Protein AF-0000000084972959 (afdb_homodimer)

Structure (mmCIF, N/CA/C/O backbone):
data_AF-0000000084972959-model_v1
#
loop_
_entity.id
_entity.type
_entity.pdbx_description
1 polymer 'Peptidase S26 domain-containing protein'
#
loop_
_atom_site.group_PDB
_atom_site.id
_atom_site.type_symbol
_atom_site.label_atom_id
_atom_site.label_alt_id
_atom_site.label_comp_id
_atom_site.label_asym_id
_atom_site.label_entity_id
_atom_site.label_seq_id
_atom_site.pdbx_PDB_ins_code
_atom_site.Cartn_x
_atom_site.Cartn_y
_atom_site.Cartn_z
_atom_site.occupancy
_atom_site.B_iso_or_equiv
_atom_site.auth_seq_id
_atom_site.auth_comp_id
_atom_site.auth_asym_id
_atom_site.auth_atom_id
_atom_site.pdbx_PDB_model_num
ATOM 1 N N . MET A 1 1 ? 5.188 -26.938 -52.469 1 26.78 1 MET A N 1
ATOM 2 C CA . MET A 1 1 ? 5.266 -25.5 -52.312 1 26.78 1 MET A CA 1
ATOM 3 C C . MET A 1 1 ? 4.785 -25.062 -50.938 1 26.78 1 MET A C 1
ATOM 5 O O . MET A 1 1 ? 3.686 -25.422 -50.5 1 26.78 1 MET A O 1
ATOM 9 N N . ASP A 1 2 ? 5.672 -24.719 -50 1 31.16 2 ASP A N 1
ATOM 10 C CA . ASP A 1 2 ? 5.594 -24.828 -48.531 1 31.16 2 ASP A CA 1
ATOM 11 C C . ASP A 1 2 ? 4.586 -23.844 -47.969 1 31.16 2 ASP A C 1
ATOM 13 O O . ASP A 1 2 ? 4.477 -22.703 -48.438 1 31.16 2 ASP A O 1
ATOM 17 N N . PRO A 1 3 ? 3.461 -24.266 -47.438 1 36.69 3 PRO A N 1
ATOM 18 C CA . PRO A 1 3 ? 2.227 -23.516 -47.219 1 36.69 3 PRO A CA 1
ATOM 19 C C . PRO A 1 3 ? 2.477 -22.156 -46.531 1 36.69 3 PRO A C 1
ATOM 21 O O . PRO A 1 3 ? 1.526 -21.453 -46.219 1 36.69 3 PRO A O 1
ATOM 24 N N . PHE A 1 4 ? 3.721 -21.969 -46 1 36.72 4 PHE A N 1
ATOM 25 C CA . PHE A 1 4 ? 4.133 -20.766 -45.312 1 36.72 4 PHE A CA 1
ATOM 26 C C . PHE A 1 4 ? 4.066 -19.562 -46.219 1 36.72 4 PHE A C 1
ATOM 28 O O . PHE A 1 4 ? 3.625 -18.484 -45.812 1 36.72 4 PHE A O 1
ATOM 35 N N . LYS A 1 5 ? 4.664 -19.672 -47.344 1 35.44 5 LYS A N 1
ATOM 36 C CA . LYS A 1 5 ? 4.887 -18.656 -48.375 1 35.44 5 LYS A CA 1
ATOM 37 C C . LYS A 1 5 ? 3.562 -18.156 -48.938 1 35.44 5 LYS A C 1
ATOM 39 O O . LYS A 1 5 ? 3.455 -16.984 -49.344 1 35.44 5 LYS A O 1
ATOM 44 N N . LYS A 1 6 ? 2.605 -19.062 -49.094 1 38.31 6 LYS A N 1
ATOM 45 C CA . LYS A 1 6 ? 1.425 -18.797 -49.906 1 38.31 6 LYS A CA 1
ATOM 46 C C . LYS A 1 6 ? 0.546 -17.719 -49.281 1 38.31 6 LYS A C 1
ATOM 48 O O . LYS A 1 6 ? 0.018 -16.859 -49.969 1 38.31 6 LYS A O 1
ATOM 53 N N . GLN A 1 7 ? 0.341 -17.906 -47.938 1 32.19 7 GLN A N 1
ATOM 54 C CA . GLN A 1 7 ? -0.686 -17.031 -47.344 1 32.19 7 GLN A CA 1
ATOM 55 C C . GLN A 1 7 ? -0.21 -15.586 -47.281 1 32.19 7 GLN A C 1
ATOM 57 O O . GLN A 1 7 ? -1.014 -14.672 -47.094 1 32.19 7 GLN A O 1
ATOM 62 N N . LEU A 1 8 ? 1.188 -15.383 -47.375 1 32.16 8 LEU A N 1
ATOM 63 C CA . LEU A 1 8 ? 1.774 -14.047 -47.375 1 32.16 8 LEU A CA 1
ATOM 64 C C . LEU A 1 8 ? 1.224 -13.203 -48.5 1 32.16 8 LEU A C 1
ATOM 66 O O . LEU A 1 8 ? 0.886 -12.031 -48.312 1 32.16 8 LEU A O 1
ATOM 70 N N . ASP A 1 9 ? 1.267 -13.859 -49.625 1 29.42 9 ASP A N 1
ATOM 71 C CA . ASP A 1 9 ? 1.035 -13.242 -50.906 1 29.42 9 ASP A CA 1
ATOM 72 C C . ASP A 1 9 ? -0.378 -12.672 -51 1 29.42 9 ASP A C 1
ATOM 74 O O . ASP A 1 9 ? -0.592 -11.633 -51.625 1 29.42 9 ASP A O 1
ATOM 78 N N . GLU A 1 10 ? -1.34 -13.523 -50.562 1 37 10 GLU A N 1
ATOM 79 C CA . GLU A 1 10 ? -2.717 -13.141 -50.875 1 37 10 GLU A CA 1
ATOM 80 C C . GLU A 1 10 ? -3.059 -11.789 -50.25 1 37 10 GLU A C 1
ATOM 82 O O . GLU A 1 10 ? -3.986 -11.109 -50.688 1 37 10 GLU A O 1
ATOM 87 N N . MET A 1 11 ? -2.449 -11.695 -49 1 28.02 11 MET A N 1
ATOM 88 C CA . MET A 1 11 ? -2.92 -10.531 -48.281 1 28.02 11 MET A CA 1
ATOM 89 C C . MET A 1 11 ? -2.402 -9.234 -48.906 1 28.02 11 MET A C 1
ATOM 91 O O . MET A 1 11 ? -2.871 -8.148 -48.562 1 28.02 11 MET A O 1
ATOM 95 N N . MET A 1 12 ? -1.067 -9.43 -49.406 1 30.69 12 MET A N 1
ATOM 96 C CA . MET A 1 12 ? -0.378 -8.211 -49.844 1 30.69 12 MET A CA 1
ATOM 97 C C . MET A 1 12 ? -0.948 -7.688 -51.156 1 30.69 12 MET A C 1
ATOM 99 O O . MET A 1 12 ? -1.136 -8.453 -52.094 1 30.69 12 MET A O 1
ATOM 103 N N . GLY A 1 13 ? -2.021 -6.965 -51.125 1 27.83 13 GLY A N 1
ATOM 104 C CA . GLY A 1 13 ? -2.635 -6.363 -52.281 1 27.83 13 GLY A CA 1
ATOM 105 C C . GLY A 1 13 ? -1.646 -6.09 -53.406 1 27.83 13 GLY A C 1
ATOM 106 O O . GLY A 1 13 ? -0.434 -6.203 -53.219 1 27.83 13 GLY A O 1
ATOM 107 N N . ASP A 1 14 ? -2.051 -5.934 -54.594 1 28.66 14 ASP A N 1
ATOM 108 C CA . ASP A 1 14 ? -1.392 -5.77 -55.875 1 28.66 14 ASP A CA 1
ATOM 109 C C . ASP A 1 14 ? -0.381 -4.625 -55.844 1 28.66 14 ASP A C 1
ATOM 111 O O . ASP A 1 14 ? -0.757 -3.465 -55.656 1 28.66 14 ASP A O 1
ATOM 115 N N . THR A 1 15 ? 0.821 -4.938 -55.219 1 27.34 15 THR A N 1
ATOM 116 C CA . THR A 1 15 ? 1.901 -3.973 -55.062 1 27.34 15 THR A CA 1
ATOM 117 C C . THR A 1 15 ? 2.377 -3.449 -56.406 1 27.34 15 THR A C 1
ATOM 119 O O . THR A 1 15 ? 3.412 -2.787 -56.5 1 27.34 15 THR A O 1
ATOM 122 N N . ARG A 1 16 ? 1.844 -4.043 -57.5 1 28.38 16 ARG A N 1
ATOM 123 C CA . ARG A 1 16 ? 2.639 -3.84 -58.719 1 28.38 16 ARG A CA 1
ATOM 124 C C . ARG A 1 16 ? 2.729 -2.359 -59.062 1 28.38 16 ARG A C 1
ATOM 126 O O . ARG A 1 16 ? 3.756 -1.895 -59.562 1 28.38 16 ARG A O 1
ATOM 133 N N . LEU A 1 17 ? 1.504 -1.774 -58.938 1 24.97 17 LEU A N 1
ATOM 134 C CA . LEU A 1 17 ? 1.378 -0.601 -59.781 1 24.97 17 LEU A CA 1
ATOM 135 C C . LEU A 1 17 ? 2.299 0.52 -59.312 1 24.97 17 LEU A C 1
ATOM 137 O O . LEU A 1 17 ? 2.754 1.336 -60.125 1 24.97 17 LEU A O 1
ATOM 141 N N . GLN A 1 18 ? 2.393 0.664 -57.938 1 23.55 18 GLN A N 1
ATOM 142 C CA . GLN A 1 18 ? 2.943 1.973 -57.594 1 23.55 18 GLN A CA 1
ATOM 143 C C . GLN A 1 18 ? 4.453 2.008 -57.812 1 23.55 18 GLN A C 1
ATOM 145 O O . GLN A 1 18 ? 5.148 2.844 -57.219 1 23.55 18 GLN A O 1
ATOM 150 N N . GLU A 1 19 ? 5.09 0.958 -58.375 1 24.72 19 GLU A N 1
ATOM 151 C CA . GLU A 1 19 ? 6.508 0.905 -58.719 1 24.72 19 GLU A CA 1
ATOM 152 C C . GLU A 1 19 ? 6.93 2.121 -59.531 1 24.72 19 GLU A C 1
ATOM 154 O O . GLU A 1 19 ? 8.023 2.656 -59.344 1 24.72 19 GLU A O 1
ATOM 159 N N . SER A 1 20 ? 6.098 2.455 -60.594 1 23.62 20 SER A N 1
ATOM 160 C CA . SER A 1 20 ? 6.633 3.141 -61.75 1 23.62 20 SER A CA 1
ATOM 161 C C . SER A 1 20 ? 7.035 4.57 -61.438 1 23.62 20 SER A C 1
ATOM 163 O O . SER A 1 20 ? 7.965 5.117 -62.031 1 23.62 20 SER A O 1
ATOM 165 N N . ARG A 1 21 ? 6.188 5.246 -60.594 1 22.59 21 ARG A N 1
ATOM 166 C CA . ARG A 1 21 ? 6.266 6.695 -60.719 1 22.59 21 ARG A CA 1
ATOM 167 C C . ARG A 1 21 ? 7.555 7.234 -60.094 1 22.59 21 ARG A C 1
ATOM 169 O O . ARG A 1 21 ? 7.781 8.445 -60.094 1 22.59 21 ARG A O 1
ATOM 176 N N . ILE A 1 22 ? 8.266 6.414 -59.312 1 22.23 22 ILE A N 1
ATOM 177 C CA . ILE A 1 22 ? 9.422 6.969 -58.625 1 22.23 22 ILE A CA 1
ATOM 178 C C . ILE A 1 22 ? 10.516 7.316 -59.625 1 22.23 22 ILE A C 1
ATOM 180 O O . ILE A 1 22 ? 11.391 8.141 -59.344 1 22.23 22 ILE A O 1
ATOM 184 N N . LYS A 1 23 ? 10.469 6.605 -60.719 1 23.84 23 LYS A N 1
ATOM 185 C CA . LYS A 1 23 ? 11.688 6.617 -61.5 1 23.84 23 LYS A CA 1
ATOM 186 C C . LYS A 1 23 ? 11.945 8.008 -62.094 1 23.84 23 LYS A C 1
ATOM 188 O O . LYS A 1 23 ? 13.094 8.422 -62.219 1 23.84 23 LYS A O 1
ATOM 193 N N . GLN A 1 24 ? 10.828 8.633 -62.594 1 20.39 24 GLN A N 1
ATOM 194 C CA . GLN A 1 24 ? 11.133 9.594 -63.656 1 20.39 24 GLN A CA 1
ATOM 195 C C . GLN A 1 24 ? 11.797 10.844 -63.094 1 20.39 24 GLN A C 1
ATOM 197 O O . GLN A 1 24 ? 12.461 11.586 -63.812 1 20.39 24 GLN A O 1
ATOM 202 N N . ARG A 1 25 ? 11.336 11.328 -61.906 1 21.55 25 ARG A N 1
ATOM 203 C CA . ARG A 1 25 ? 11.609 12.75 -61.781 1 21.55 25 ARG A CA 1
ATOM 204 C C . ARG A 1 25 ? 13.094 13.008 -61.531 1 21.55 25 ARG A C 1
ATOM 206 O O . ARG A 1 25 ? 13.469 14.055 -61 1 21.55 25 ARG A O 1
ATOM 213 N N . VAL A 1 26 ? 13.984 11.992 -61.531 1 22.05 26 VAL A N 1
ATOM 214 C CA . VAL A 1 26 ? 15.398 12.18 -61.188 1 22.05 26 VAL A CA 1
ATOM 215 C C . VAL A 1 26 ? 16.031 13.164 -62.156 1 22.05 26 VAL A C 1
ATOM 217 O O . VAL A 1 26 ? 16.969 13.891 -61.781 1 22.05 26 VAL A O 1
ATOM 220 N N . LYS A 1 27 ? 15.57 13.016 -63.438 1 20.38 27 LYS A N 1
ATOM 221 C CA . LYS A 1 27 ? 16.594 13.25 -64.438 1 20.38 27 LYS A CA 1
ATOM 222 C C . LYS A 1 27 ? 16.906 14.734 -64.562 1 20.38 27 LYS A C 1
ATOM 224 O O . LYS A 1 27 ? 18.047 15.109 -64.875 1 20.38 27 LYS A O 1
ATOM 229 N N . SER A 1 28 ? 15.867 15.633 -64.625 1 17.73 28 SER A N 1
ATOM 230 C CA . SER A 1 28 ? 16.125 16.625 -65.688 1 17.73 28 SER A CA 1
ATOM 231 C C . SER A 1 28 ? 17.141 17.656 -65.25 1 17.73 28 SER A C 1
ATOM 233 O O . SER A 1 28 ? 17.953 18.125 -66 1 17.73 28 SER A O 1
ATOM 235 N N . GLU A 1 29 ? 16.812 18.469 -64.188 1 20.86 29 GLU A N 1
ATOM 236 C CA . GLU A 1 29 ? 17.125 19.891 -64.375 1 20.86 29 GLU A CA 1
ATOM 237 C C . GLU A 1 29 ? 18.625 20.141 -64.25 1 20.86 29 GLU A C 1
ATOM 239 O O . GLU A 1 29 ? 19.156 20.25 -63.156 1 20.86 29 GLU A O 1
ATOM 244 N N . LEU A 1 30 ? 19.391 19.469 -65.188 1 20.16 30 LEU A N 1
ATOM 245 C CA . LEU A 1 30 ? 20.844 19.453 -65.312 1 20.16 30 LEU A CA 1
ATOM 246 C C . LEU A 1 30 ? 21.375 20.844 -65.625 1 20.16 30 LEU A C 1
ATOM 248 O O . LEU A 1 30 ? 22.594 21.047 -65.688 1 20.16 30 LEU A O 1
ATOM 252 N N . THR A 1 31 ? 20.484 21.797 -66.25 1 18.72 31 THR A N 1
ATOM 253 C CA . THR A 1 31 ? 21.172 22.453 -67.312 1 18.72 31 THR A CA 1
ATOM 254 C C . THR A 1 31 ? 22.141 23.516 -66.812 1 18.72 31 THR A C 1
ATOM 256 O O . THR A 1 31 ? 21.734 24.391 -66.062 1 18.72 31 THR A O 1
ATOM 259 N N . PRO A 1 32 ? 23.469 23.625 -67.312 1 21.81 32 PRO A N 1
ATOM 260 C CA . PRO A 1 32 ? 24.719 24.219 -66.812 1 21.81 32 PRO A CA 1
ATOM 261 C C . PRO A 1 32 ? 24.812 25.719 -67.125 1 21.81 32 PRO A C 1
ATOM 263 O O . PRO A 1 32 ? 25.812 26.359 -66.812 1 21.81 32 PRO A O 1
ATOM 266 N N . THR A 1 33 ? 23.703 26.547 -67.312 1 19.05 33 THR A N 1
ATOM 267 C CA . THR A 1 33 ? 24.078 27.438 -68.438 1 19.05 33 THR A CA 1
ATOM 268 C C . THR A 1 33 ? 25.25 28.328 -68 1 19.05 33 THR A C 1
ATOM 270 O O . THR A 1 33 ? 25.438 28.594 -66.812 1 19.05 33 THR A O 1
ATOM 273 N N . PRO A 1 34 ? 25.594 29.484 -68.938 1 19.11 34 PRO A N 1
ATOM 274 C CA . PRO A 1 34 ? 26.812 30.031 -69.5 1 19.11 34 PRO A CA 1
ATOM 275 C C . PRO A 1 34 ? 27.484 31.062 -68.625 1 19.11 34 PRO A C 1
ATOM 277 O O . PRO A 1 34 ? 26.844 31.625 -67.688 1 19.11 34 PRO A O 1
ATOM 280 N N . ARG A 1 35 ? 28.656 31.859 -69.125 1 20.02 35 ARG A N 1
ATOM 281 C CA . ARG A 1 35 ? 30.062 32.188 -68.938 1 20.02 35 ARG A CA 1
ATOM 282 C C . ARG A 1 35 ? 30.219 33.656 -68.5 1 20.02 35 ARG A C 1
ATOM 284 O O . ARG A 1 35 ? 31.328 34.156 -68.438 1 20.02 35 ARG A O 1
ATOM 291 N N . LYS A 1 36 ? 29.188 34.625 -68.688 1 19.22 36 LYS A N 1
ATOM 292 C CA . LYS A 1 36 ? 29.734 35.875 -69.188 1 19.22 36 LYS A CA 1
ATOM 293 C C . LYS A 1 36 ? 30.781 36.438 -68.188 1 19.22 36 LYS A C 1
ATOM 295 O O . LYS A 1 36 ? 30.766 36.125 -67 1 19.22 36 LYS A O 1
ATOM 300 N N . GLN A 1 37 ? 31.125 37.906 -68.188 1 18.47 37 GLN A N 1
ATOM 301 C CA . GLN A 1 37 ? 32.25 38.688 -68.562 1 18.47 37 GLN A CA 1
ATOM 302 C C . GLN A 1 37 ? 33.094 39.125 -67.375 1 18.47 37 GLN A C 1
ATOM 304 O O . GLN A 1 37 ? 34.344 38.969 -67.375 1 18.47 37 GLN A O 1
ATOM 309 N N . LYS A 1 38 ? 32.938 40.562 -66.875 1 19.88 38 LYS A N 1
ATOM 310 C CA . LYS A 1 38 ? 33.938 41.625 -66.938 1 19.88 38 LYS A CA 1
ATOM 311 C C . LYS A 1 38 ? 34.969 41.438 -65.812 1 19.88 38 LYS A C 1
ATOM 313 O O . LYS A 1 38 ? 34.688 40.781 -64.812 1 19.88 38 LYS A O 1
ATOM 318 N N . ARG A 1 39 ? 35.906 42.719 -65.562 1 18.41 39 ARG A N 1
ATOM 319 C CA . ARG A 1 39 ? 37.375 42.875 -65.562 1 18.41 39 ARG A CA 1
ATOM 320 C C . ARG A 1 39 ? 37.938 42.625 -64.125 1 18.41 39 ARG A C 1
ATOM 322 O O . ARG A 1 39 ? 38.938 41.938 -64 1 18.41 39 ARG A O 1
ATOM 329 N N . SER A 1 40 ? 37.812 43.75 -63.312 1 18.31 40 SER A N 1
ATOM 330 C CA . SER A 1 40 ? 39 44.438 -62.844 1 18.31 40 SER A CA 1
ATOM 331 C C . SER A 1 40 ? 39.75 43.656 -61.781 1 18.31 40 SER A C 1
ATOM 333 O O . SER A 1 40 ? 39.188 42.75 -61.156 1 18.31 40 SER A O 1
ATOM 335 N N . TRP A 1 41 ? 40.938 44.5 -61.094 1 18.23 41 TRP A N 1
ATOM 336 C CA . TRP A 1 41 ? 42.344 44.188 -60.812 1 18.23 41 TRP A CA 1
ATOM 337 C C . TRP A 1 41 ? 42.438 43.25 -59.594 1 18.23 41 TRP A C 1
ATOM 339 O O . TRP A 1 41 ? 43.125 42.25 -59.625 1 18.23 41 TRP A O 1
ATOM 349 N N . HIS A 1 42 ? 42.438 44.125 -58.5 1 21.5 42 HIS A N 1
ATOM 350 C CA . HIS A 1 42 ? 43.438 44.125 -57.438 1 21.5 42 HIS A CA 1
ATOM 351 C C . HIS A 1 42 ? 43.406 42.844 -56.625 1 21.5 42 HIS A C 1
ATOM 353 O O . HIS A 1 42 ? 42.344 42.469 -56.062 1 21.5 42 HIS A O 1
ATOM 359 N N . VAL A 1 43 ? 44.344 42.094 -56.875 1 20.17 43 VAL A N 1
ATOM 360 C CA . VAL A 1 43 ? 44.344 40.656 -56.938 1 20.17 43 VAL A CA 1
ATOM 361 C C . VAL A 1 43 ? 44.25 40.062 -55.5 1 20.17 43 VAL A C 1
ATOM 363 O O . VAL A 1 43 ? 43.469 39.125 -55.25 1 20.17 43 VAL A O 1
ATOM 366 N N . GLN A 1 44 ? 45.344 40.531 -54.875 1 18.64 44 GLN A N 1
ATOM 367 C CA . GLN A 1 44 ? 46.156 39.375 -54.469 1 18.64 44 GLN A CA 1
ATOM 368 C C . GLN A 1 44 ? 45.5 38.625 -53.312 1 18.64 44 GLN A C 1
ATOM 370 O O . GLN A 1 44 ? 45.406 37.375 -53.375 1 18.64 44 GLN A O 1
ATOM 375 N N . LEU A 1 45 ? 45.875 39.281 -52.219 1 20.58 45 LEU A N 1
ATOM 376 C CA . LEU A 1 45 ? 46.562 38.688 -51.094 1 20.58 45 LEU A CA 1
ATOM 377 C C . LEU A 1 45 ? 45.656 37.781 -50.281 1 20.58 45 LEU A C 1
ATOM 379 O O . LEU A 1 45 ? 45.969 37.406 -49.156 1 20.58 45 LEU A O 1
ATOM 383 N N . VAL A 1 46 ? 44.562 37.688 -50.844 1 21.02 46 VAL A N 1
ATOM 384 C CA . VAL A 1 46 ? 43.438 37.562 -49.906 1 21.02 46 VAL A CA 1
ATOM 385 C C . VAL A 1 46 ? 43.562 36.25 -49.125 1 21.02 46 VAL A C 1
ATOM 387 O O . VAL A 1 46 ? 42.781 35.969 -48.25 1 21.02 46 VAL A O 1
ATOM 390 N N . THR A 1 47 ? 44.344 35.406 -49.812 1 21.28 47 THR A N 1
ATOM 391 C CA . THR A 1 47 ? 43.75 34.062 -49.875 1 21.28 47 THR A CA 1
ATOM 392 C C . THR A 1 47 ? 43.781 33.375 -48.5 1 21.28 47 THR A C 1
ATOM 394 O O . THR A 1 47 ? 43.125 32.344 -48.312 1 21.28 47 THR A O 1
ATOM 397 N N . ALA A 1 48 ? 44.969 33.719 -48 1 21.09 48 ALA A N 1
ATOM 398 C CA . ALA A 1 48 ? 45.562 32.656 -47.188 1 21.09 48 ALA A CA 1
ATOM 399 C C . ALA A 1 48 ? 44.625 32.188 -46.094 1 21.09 48 ALA A C 1
ATOM 401 O O . ALA A 1 48 ? 44.875 31.141 -45.469 1 21.09 48 ALA A O 1
ATOM 402 N N . ALA A 1 49 ? 44.031 33.25 -45.656 1 21.02 49 ALA A N 1
ATOM 403 C CA . ALA A 1 49 ? 43.75 33.094 -44.219 1 21.02 49 ALA A CA 1
ATOM 404 C C . ALA A 1 49 ? 42.812 31.891 -43.969 1 21.02 49 ALA A C 1
ATOM 406 O O . ALA A 1 49 ? 42.281 31.734 -42.875 1 21.02 49 ALA A O 1
ATOM 407 N N . VAL A 1 50 ? 42.438 31.391 -45.031 1 20.88 50 VAL A N 1
ATOM 408 C CA . VAL A 1 50 ? 41.219 30.609 -44.969 1 20.88 50 VAL A CA 1
ATOM 409 C C . VAL A 1 50 ? 41.375 29.5 -43.938 1 20.88 50 VAL A C 1
ATOM 411 O O . VAL A 1 50 ? 40.406 29.016 -43.375 1 20.88 50 VAL A O 1
ATOM 414 N N . ALA A 1 51 ? 42.562 28.906 -44.125 1 20.89 51 ALA A N 1
ATOM 415 C CA . ALA A 1 51 ? 42.688 27.484 -43.781 1 20.89 51 ALA A CA 1
ATOM 416 C C . ALA A 1 51 ? 42.312 27.25 -42.312 1 20.89 51 ALA A C 1
ATOM 418 O O . ALA A 1 51 ? 42.062 26.125 -41.906 1 20.89 51 ALA A O 1
ATOM 419 N N . ALA A 1 52 ? 42.781 28.172 -41.562 1 21.16 52 ALA A N 1
ATOM 420 C CA . ALA A 1 52 ? 43.031 27.75 -40.188 1 21.16 52 ALA A CA 1
ATOM 421 C C . ALA A 1 52 ? 41.75 27.266 -39.531 1 21.16 52 ALA A C 1
ATOM 423 O O . ALA A 1 52 ? 41.75 26.781 -38.406 1 21.16 52 ALA A O 1
ATOM 424 N N . VAL A 1 53 ? 40.688 27.828 -39.969 1 21.22 53 VAL A N 1
ATOM 425 C CA . VAL A 1 53 ? 39.594 27.875 -39 1 21.22 53 VAL A CA 1
ATOM 426 C C . VAL A 1 53 ? 39.125 26.453 -38.688 1 21.22 53 VAL A C 1
ATOM 428 O O . VAL A 1 53 ? 38.25 26.266 -37.844 1 21.22 53 VAL A O 1
ATOM 431 N N . ALA A 1 54 ? 39.281 25.531 -39.531 1 20.19 54 ALA A N 1
ATOM 432 C CA . ALA A 1 54 ? 38.406 24.359 -39.531 1 20.19 54 ALA A CA 1
ATOM 433 C C . ALA A 1 54 ? 38.5 23.625 -38.188 1 20.19 54 ALA A C 1
ATOM 435 O O . ALA A 1 54 ? 37.625 22.812 -37.844 1 20.19 54 ALA A O 1
ATOM 436 N N . VAL A 1 55 ? 39.656 23.484 -37.688 1 19.98 55 VAL A N 1
ATOM 437 C CA . VAL A 1 55 ? 39.844 22.422 -36.688 1 19.98 55 VAL A CA 1
ATOM 438 C C . VAL A 1 55 ? 39 22.688 -35.469 1 19.98 55 VAL A C 1
ATOM 440 O O . VAL A 1 55 ? 39.281 22.141 -34.375 1 19.98 55 VAL A O 1
ATOM 443 N N . PHE A 1 56 ? 38.312 23.641 -35.281 1 20.5 56 PHE A N 1
ATOM 444 C CA . PHE A 1 56 ? 37.719 23.812 -33.938 1 20.5 56 PHE A CA 1
ATOM 445 C C . PHE A 1 56 ? 36.938 22.562 -33.562 1 20.5 56 PHE A C 1
ATOM 447 O O . PHE A 1 56 ? 35.906 22.234 -34.156 1 20.5 56 PHE A O 1
ATOM 454 N N . LEU A 1 57 ? 37.531 21.484 -32.938 1 20.17 57 LEU A N 1
ATOM 455 C CA . LEU A 1 57 ? 37.281 20.312 -32.125 1 20.17 57 LEU A CA 1
ATOM 456 C C . LEU A 1 57 ? 36.156 20.562 -31.125 1 20.17 57 LEU A C 1
ATOM 458 O O . LEU A 1 57 ? 36.312 21.328 -30.188 1 20.17 57 LEU A O 1
ATOM 462 N N . PHE A 1 58 ? 34.938 20.719 -31.469 1 21.22 58 PHE A N 1
ATOM 463 C CA . PHE A 1 58 ? 33.719 20.812 -30.703 1 21.22 58 PHE A CA 1
ATOM 464 C C . PHE A 1 58 ? 33.656 19.766 -29.594 1 21.22 58 PHE A C 1
ATOM 466 O O . PHE A 1 58 ? 33.594 18.562 -29.875 1 21.22 58 PHE A O 1
ATOM 473 N N . MET A 1 59 ? 34.281 19.844 -28.438 1 23.2 59 MET A N 1
ATOM 474 C CA . MET A 1 59 ? 34.094 19.219 -27.125 1 23.2 59 MET A CA 1
ATOM 475 C C . MET A 1 59 ? 32.625 19.109 -26.781 1 23.2 59 MET A C 1
ATOM 477 O O . MET A 1 59 ? 32 20.109 -26.375 1 23.2 59 MET A O 1
ATOM 481 N N . THR A 1 60 ? 31.797 18.609 -27.516 1 24.75 60 THR A N 1
ATOM 482 C CA . THR A 1 60 ? 30.422 18.328 -27.156 1 24.75 60 THR A CA 1
ATOM 483 C C . THR A 1 60 ? 30.328 17.797 -25.719 1 24.75 60 THR A C 1
ATOM 485 O O . THR A 1 60 ? 30.969 16.812 -25.391 1 24.75 60 THR A O 1
ATOM 488 N N . ALA A 1 61 ? 30.125 18.672 -24.75 1 25.03 61 ALA A N 1
ATOM 489 C CA . ALA A 1 61 ? 29.797 18.344 -23.359 1 25.03 61 ALA A CA 1
ATOM 490 C C . ALA A 1 61 ? 28.812 17.188 -23.297 1 25.03 61 ALA A C 1
ATOM 492 O O . ALA A 1 61 ? 27.656 17.312 -23.703 1 25.03 61 ALA A O 1
ATOM 493 N N . VAL A 1 62 ? 29.141 16.062 -23.578 1 26.44 62 VAL A N 1
ATOM 494 C CA . VAL A 1 62 ? 28.344 14.922 -23.125 1 26.44 62 VAL A CA 1
ATOM 495 C C . VAL A 1 62 ? 27.828 15.18 -21.703 1 26.44 62 VAL A C 1
ATOM 497 O O . VAL A 1 62 ? 28.625 15.352 -20.766 1 26.44 62 VAL A O 1
ATOM 500 N N . PRO A 1 63 ? 26.734 15.852 -21.609 1 28.25 63 PRO A N 1
ATOM 501 C CA . PRO A 1 63 ? 26.375 16.047 -20.203 1 28.25 63 PRO A CA 1
ATOM 502 C C . PRO A 1 63 ? 26.734 14.836 -19.328 1 28.25 63 PRO A C 1
ATOM 504 O O . PRO A 1 63 ? 26.766 13.711 -19.828 1 28.25 63 PRO A O 1
ATOM 507 N N . PHE A 1 64 ? 27.609 14.977 -18.375 1 28.2 64 PHE A N 1
ATOM 508 C CA . PHE A 1 64 ? 27.875 14.078 -17.25 1 28.2 64 PHE A CA 1
ATOM 509 C C . PHE A 1 64 ? 26.609 13.305 -16.875 1 28.2 64 PHE A C 1
ATOM 511 O O . PHE A 1 64 ? 25.562 13.891 -16.625 1 28.2 64 PHE A O 1
ATOM 518 N N . THR A 1 65 ? 26.391 12.227 -17.469 1 30.48 65 THR A N 1
ATOM 519 C CA . THR A 1 65 ? 25.547 11.188 -16.859 1 30.48 65 THR A CA 1
ATOM 520 C C . THR A 1 65 ? 25.672 11.203 -15.344 1 30.48 65 THR A C 1
ATOM 522 O O . THR A 1 65 ? 26.719 10.836 -14.797 1 30.48 65 THR A O 1
ATOM 525 N N . GLN A 1 66 ? 25.078 12.195 -14.75 1 32.59 66 GLN A N 1
ATOM 526 C CA . GLN A 1 66 ? 24.984 12.172 -13.289 1 32.59 66 GLN A CA 1
ATOM 527 C C . GLN A 1 66 ? 24.766 10.75 -12.781 1 32.59 66 GLN A C 1
ATOM 529 O O . GLN A 1 66 ? 23.75 10.125 -13.117 1 32.59 66 GLN A O 1
ATOM 534 N N . ASN A 1 67 ? 25.734 9.969 -12.664 1 33.25 67 ASN A N 1
ATOM 535 C CA . ASN A 1 67 ? 25.703 8.789 -11.812 1 33.25 67 ASN A CA 1
ATOM 536 C C . ASN A 1 67 ? 24.703 8.945 -10.672 1 33.25 67 ASN A C 1
ATOM 538 O O . ASN A 1 67 ? 24.719 9.945 -9.961 1 33.25 67 ASN A O 1
ATOM 542 N N . SER A 1 68 ? 23.547 8.445 -10.812 1 45.47 68 SER A N 1
ATOM 543 C CA . SER A 1 68 ? 22.594 8.344 -9.711 1 45.47 68 SER A CA 1
ATOM 544 C C . SER A 1 68 ? 23.297 8.008 -8.398 1 45.47 68 SER A C 1
ATOM 546 O O . SER A 1 68 ? 23.375 6.84 -8.008 1 45.47 68 SER A O 1
ATOM 548 N N . GLY A 1 69 ? 24.5 8.477 -8.25 1 50.19 69 GLY A N 1
ATOM 549 C CA . GLY A 1 69 ? 25.078 8.359 -6.926 1 50.19 69 GLY A CA 1
ATOM 550 C C . GLY A 1 69 ? 24.156 8.852 -5.824 1 50.19 69 GLY A C 1
ATOM 551 O O . GLY A 1 69 ? 23.078 9.398 -6.102 1 50.19 69 GLY A O 1
ATOM 552 N N . ASN A 1 70 ? 24.344 8.25 -4.641 1 62.94 70 ASN A N 1
ATOM 553 C CA . ASN A 1 70 ? 23.656 8.641 -3.424 1 62.94 70 ASN A CA 1
ATOM 554 C C . ASN A 1 70 ? 23.766 10.141 -3.168 1 62.94 70 ASN A C 1
ATOM 556 O O . ASN A 1 70 ? 23.312 10.641 -2.137 1 62.94 70 ASN A O 1
ATOM 560 N N . GLU A 1 71 ? 24.406 10.789 -4.258 1 76.62 71 GLU A N 1
ATOM 561 C CA . GLU A 1 71 ? 24.562 12.203 -3.963 1 76.62 71 GLU A CA 1
ATOM 562 C C . GLU A 1 71 ? 23.734 13.07 -4.918 1 76.62 71 GLU A C 1
ATOM 564 O O . GLU A 1 71 ? 23.688 12.797 -6.117 1 76.62 71 GLU A O 1
ATOM 569 N N . GLY A 1 72 ? 23.078 13.945 -4.363 1 80.44 72 GLY A N 1
ATOM 570 C CA . GLY A 1 72 ? 22.359 14.969 -5.098 1 80.44 72 GLY A CA 1
ATOM 571 C C . GLY A 1 72 ? 20.906 14.594 -5.375 1 80.44 72 GLY A C 1
ATOM 572 O O . GLY A 1 72 ? 20.469 13.5 -5.035 1 80.44 72 GLY A O 1
ATOM 573 N N . ARG A 1 73 ? 20.219 15.547 -5.941 1 86.75 73 ARG A N 1
ATOM 574 C CA . ARG A 1 73 ? 18.812 15.375 -6.289 1 86.75 73 ARG A CA 1
ATOM 575 C C . ARG A 1 73 ? 18.656 14.734 -7.664 1 86.75 73 ARG A C 1
ATOM 577 O O . ARG A 1 73 ? 19.547 14.836 -8.508 1 86.75 73 ARG A O 1
ATOM 584 N N . GLY A 1 74 ? 17.625 13.914 -7.816 1 87.5 74 GLY A N 1
ATOM 585 C CA . GLY A 1 74 ? 17.281 13.367 -9.117 1 87.5 74 GLY A CA 1
ATOM 586 C C . GLY A 1 74 ? 15.992 13.938 -9.672 1 87.5 74 GLY A C 1
ATOM 587 O O . GLY A 1 74 ? 15.375 14.812 -9.062 1 87.5 74 GLY A O 1
ATOM 588 N N . ALA A 1 75 ? 15.766 13.539 -10.898 1 86.38 75 ALA A N 1
ATOM 589 C CA . ALA A 1 75 ? 14.484 13.891 -11.508 1 86.38 75 ALA A CA 1
ATOM 590 C C . ALA A 1 75 ? 13.383 12.93 -11.047 1 86.38 75 ALA A C 1
ATOM 592 O O . ALA A 1 75 ? 13.445 11.734 -11.32 1 86.38 75 ALA A O 1
ATOM 593 N N . PRO A 1 76 ? 12.453 13.492 -10.398 1 90.88 76 PRO A N 1
ATOM 594 C CA . PRO A 1 76 ? 11.398 12.594 -9.922 1 90.88 76 PRO A CA 1
ATOM 595 C C . PRO A 1 76 ? 10.492 12.102 -11.047 1 90.88 76 PRO A C 1
ATOM 597 O O . PRO A 1 76 ? 10.195 12.852 -11.977 1 90.88 76 PRO A O 1
ATOM 600 N N . TYR A 1 77 ? 10.141 10.852 -10.992 1 89.62 77 TYR A N 1
ATOM 601 C CA . TYR A 1 77 ? 9.125 10.312 -11.883 1 89.62 77 TYR A CA 1
ATOM 602 C C . TYR A 1 77 ? 7.73 10.75 -11.438 1 89.62 77 TYR A C 1
ATOM 604 O O . TYR A 1 77 ? 7.422 10.75 -10.25 1 89.62 77 TYR A O 1
ATOM 612 N N . ASP A 1 78 ? 6.93 11.102 -12.438 1 88 78 ASP A N 1
ATOM 613 C CA . ASP A 1 78 ? 5.543 11.461 -12.156 1 88 78 ASP A CA 1
ATOM 614 C C . ASP A 1 78 ? 4.582 10.414 -12.711 1 88 78 ASP A C 1
ATOM 616 O O . ASP A 1 78 ? 4.371 10.336 -13.922 1 88 78 ASP A O 1
ATOM 620 N N . PRO A 1 79 ? 3.969 9.68 -11.797 1 83.31 79 PRO A N 1
ATOM 621 C CA . PRO A 1 79 ? 3.055 8.633 -12.273 1 83.31 79 PRO A CA 1
ATOM 622 C C . PRO A 1 79 ? 1.886 9.195 -13.078 1 83.31 79 PRO A C 1
ATOM 624 O O . PRO A 1 79 ? 1.293 8.492 -13.891 1 83.31 79 PRO A O 1
ATOM 627 N N . LEU A 1 80 ? 1.496 10.391 -12.859 1 79.81 80 LEU A N 1
ATOM 628 C CA . LEU A 1 80 ? 0.358 10.969 -13.562 1 79.81 80 LEU A CA 1
ATOM 629 C C . LEU A 1 80 ? 0.624 11.047 -15.062 1 79.81 80 LEU A C 1
ATOM 631 O O . LEU A 1 80 ? -0.313 11.078 -15.859 1 79.81 80 LEU A O 1
ATOM 635 N N . ASP A 1 81 ? 1.909 10.992 -15.375 1 79 81 ASP A N 1
ATOM 636 C CA . ASP A 1 81 ? 2.285 11.07 -16.781 1 79 81 ASP A CA 1
ATOM 637 C C . ASP A 1 81 ? 1.851 9.82 -17.547 1 79 81 ASP A C 1
ATOM 639 O O . ASP A 1 81 ? 1.603 9.875 -18.75 1 79 81 ASP A O 1
ATOM 643 N N . ASP A 1 82 ? 1.745 8.742 -16.828 1 80.75 82 ASP A N 1
ATOM 644 C CA . ASP A 1 82 ? 1.475 7.477 -17.5 1 80.75 82 ASP A CA 1
ATOM 645 C C . ASP A 1 82 ? 0.152 6.875 -17.031 1 80.75 82 ASP A C 1
ATOM 647 O O . ASP A 1 82 ? -0.362 5.934 -17.641 1 80.75 82 ASP A O 1
ATOM 651 N N . LEU A 1 83 ? -0.346 7.449 -16 1 76.56 83 LEU A N 1
ATOM 652 C CA . LEU A 1 83 ? -1.48 6.832 -15.328 1 76.56 83 LEU A CA 1
ATOM 653 C C . LEU A 1 83 ? -2.699 6.781 -16.234 1 76.56 83 LEU A C 1
ATOM 655 O O . LEU A 1 83 ? -3.402 5.77 -16.297 1 76.56 83 LEU A O 1
ATOM 659 N N . ALA A 1 84 ? -2.914 7.859 -16.938 1 72.5 84 ALA A N 1
ATOM 660 C CA . ALA A 1 84 ? -4.113 7.93 -17.766 1 72.5 84 ALA A CA 1
ATOM 661 C C . ALA A 1 84 ? -4.066 6.895 -18.891 1 72.5 84 ALA A C 1
ATOM 663 O O . ALA A 1 84 ? -5.055 6.199 -19.141 1 72.5 84 ALA A O 1
ATOM 664 N N . GLU A 1 85 ? -2.939 6.805 -19.422 1 76.56 85 GLU A N 1
ATOM 665 C CA . GLU A 1 85 ? -2.797 5.848 -20.531 1 76.56 85 GLU A CA 1
ATOM 666 C C . GLU A 1 85 ? -2.91 4.414 -20.016 1 76.56 85 GLU A C 1
ATOM 668 O O . GLU A 1 85 ? -3.619 3.596 -20.609 1 76.56 85 GLU A O 1
ATOM 673 N N . ILE A 1 86 ? -2.311 4.133 -18.984 1 76.31 86 ILE A N 1
ATOM 674 C CA . ILE A 1 86 ? -2.318 2.777 -18.453 1 76.31 86 ILE A CA 1
ATOM 675 C C . ILE A 1 86 ? -3.729 2.412 -18 1 76.31 86 ILE A C 1
ATOM 677 O O . ILE A 1 86 ? -4.199 1.299 -18.25 1 76.31 86 ILE A O 1
ATOM 681 N N . ALA A 1 87 ? -4.336 3.344 -17.406 1 74.19 87 ALA A N 1
ATOM 682 C CA . ALA A 1 87 ? -5.691 3.105 -16.922 1 74.19 87 ALA A CA 1
ATOM 683 C C . ALA A 1 87 ? -6.645 2.807 -18.078 1 74.19 87 ALA A C 1
ATOM 685 O O . ALA A 1 87 ? -7.512 1.937 -17.969 1 74.19 87 ALA A O 1
ATOM 686 N N . THR A 1 88 ? -6.484 3.5 -19.156 1 75.5 88 THR A N 1
ATOM 687 C CA . THR A 1 88 ? -7.32 3.289 -20.344 1 75.5 88 THR A CA 1
ATOM 688 C C . THR A 1 88 ? -7.098 1.895 -20.922 1 75.5 88 THR A C 1
ATOM 690 O O . THR A 1 88 ? -8.055 1.193 -21.25 1 75.5 88 THR A O 1
ATOM 693 N N . LEU A 1 89 ? -5.938 1.526 -20.938 1 75.56 89 LEU A N 1
ATOM 694 C CA . LEU A 1 89 ? -5.617 0.213 -21.484 1 75.56 89 LEU A CA 1
ATOM 695 C C . LEU A 1 89 ? -6.098 -0.897 -20.562 1 75.56 89 LEU A C 1
ATOM 697 O O . LEU A 1 89 ? -6.57 -1.938 -21.016 1 75.56 89 LEU A O 1
ATOM 701 N N . GLN A 1 90 ? -6 -0.671 -19.281 1 75.31 90 GLN A N 1
ATOM 702 C CA . GLN A 1 90 ? -6.461 -1.634 -18.297 1 75.31 90 GLN A CA 1
ATOM 703 C C . GLN A 1 90 ? -7.969 -1.851 -18.391 1 75.31 90 GLN A C 1
ATOM 705 O O . GLN A 1 90 ? -8.438 -2.988 -18.359 1 75.31 90 GLN A O 1
ATOM 710 N N . LYS A 1 91 ? -8.625 -0.781 -18.531 1 72.69 91 LYS A N 1
ATOM 711 C CA . LYS A 1 91 ? -10.078 -0.845 -18.625 1 72.69 91 LYS A CA 1
ATOM 712 C C . LYS A 1 91 ? -10.523 -1.642 -19.859 1 72.69 91 LYS A C 1
ATOM 714 O O . LYS A 1 91 ? -11.523 -2.359 -19.812 1 72.69 91 LYS A O 1
ATOM 719 N N . LYS A 1 92 ? -9.719 -1.611 -20.828 1 76.56 92 LYS A N 1
ATOM 720 C CA . LYS A 1 92 ? -10.039 -2.322 -22.062 1 76.56 92 LYS A CA 1
ATOM 721 C C . LYS A 1 92 ? -9.523 -3.758 -22.016 1 76.56 92 LYS A C 1
ATOM 723 O O . LYS A 1 92 ? -9.688 -4.512 -22.984 1 76.56 92 LYS A O 1
ATOM 728 N N . LYS A 1 93 ? -8.945 -4.105 -20.906 1 75.5 93 LYS A N 1
ATOM 729 C CA . LYS A 1 93 ? -8.359 -5.434 -20.75 1 75.5 93 LYS A CA 1
ATOM 730 C C . LYS A 1 93 ? -7.395 -5.75 -21.891 1 75.5 93 LYS A C 1
ATOM 732 O O . LYS A 1 93 ? -7.379 -6.867 -22.406 1 75.5 93 LYS A O 1
ATOM 737 N N . GLN A 1 94 ? -6.715 -4.793 -22.25 1 79.94 94 GLN A N 1
ATOM 738 C CA . GLN A 1 94 ? -5.836 -4.891 -23.422 1 79.94 94 GLN A CA 1
ATOM 739 C C . GLN A 1 94 ? -4.367 -4.879 -23 1 79.94 94 GLN A C 1
ATOM 741 O O . GLN A 1 94 ? -3.479 -4.68 -23.828 1 79.94 94 GLN A O 1
ATOM 746 N N . LEU A 1 95 ? -4.141 -5.152 -21.734 1 82.19 95 LEU A N 1
ATOM 747 C CA . LEU A 1 95 ? -2.764 -5.051 -21.266 1 82.19 95 LEU A CA 1
ATOM 748 C C . LEU A 1 95 ? -2.082 -6.418 -21.281 1 82.19 95 LEU A C 1
ATOM 750 O O . LEU A 1 95 ? -0.853 -6.5 -21.25 1 82.19 95 LEU A O 1
ATOM 754 N N . SER A 1 96 ? -2.908 -7.441 -21.406 1 85.19 96 SER A N 1
ATOM 755 C CA . SER A 1 96 ? -2.309 -8.773 -21.359 1 85.19 96 SER A CA 1
ATOM 756 C C . SER A 1 96 ? -2.916 -9.695 -22.406 1 85.19 96 SER A C 1
ATOM 758 O O . SER A 1 96 ? -4.086 -9.547 -22.766 1 85.19 96 SER A O 1
ATOM 760 N N . THR A 1 97 ? -2.152 -10.547 -23.016 1 86.31 97 THR A N 1
ATOM 761 C CA . THR A 1 97 ? -2.525 -11.609 -23.938 1 86.31 97 THR A CA 1
ATOM 762 C C . THR A 1 97 ? -1.938 -12.945 -23.5 1 86.31 97 THR A C 1
ATOM 764 O O . THR A 1 97 ? -0.941 -13.406 -24.062 1 86.31 97 THR A O 1
ATOM 767 N N . ILE A 1 98 ? -2.389 -13.508 -22.547 1 88.38 98 ILE A N 1
ATOM 768 C CA . ILE A 1 98 ? -1.79 -14.711 -21.984 1 88.38 98 ILE A CA 1
ATOM 769 C C . ILE A 1 98 ? -1.586 -15.75 -23.078 1 88.38 98 ILE A C 1
ATOM 771 O O . ILE A 1 98 ? -2.543 -16.156 -23.734 1 88.38 98 ILE A O 1
ATOM 775 N N . ASP A 1 99 ? -0.342 -16.078 -23.344 1 89.38 99 ASP A N 1
ATOM 776 C CA . ASP A 1 99 ? 0.049 -17.141 -24.266 1 89.38 99 ASP A CA 1
ATOM 777 C C . ASP A 1 99 ? 0.416 -18.422 -23.516 1 89.38 99 ASP A C 1
ATOM 779 O O . ASP A 1 99 ? 1.596 -18.703 -23.281 1 89.38 99 ASP A O 1
ATOM 783 N N . TYR A 1 100 ? -0.581 -19.203 -23.297 1 92.06 100 TYR A N 1
ATOM 784 C CA . TYR A 1 100 ? -0.378 -20.422 -22.516 1 92.06 100 TYR A CA 1
ATOM 785 C C . TYR A 1 100 ? 0.498 -21.422 -23.266 1 92.06 100 TYR A C 1
ATOM 787 O O . TYR A 1 100 ? 1.128 -22.281 -22.672 1 92.06 100 TYR A O 1
ATOM 795 N N . ASP A 1 101 ? 0.603 -21.281 -24.547 1 92.81 101 ASP A N 1
ATOM 796 C CA . ASP A 1 101 ? 1.413 -22.219 -25.328 1 92.81 101 ASP A CA 1
ATOM 797 C C . ASP A 1 101 ? 2.893 -22.094 -24.969 1 92.81 101 ASP A C 1
ATOM 799 O O . ASP A 1 101 ? 3.66 -23.031 -25.141 1 92.81 101 ASP A O 1
ATOM 803 N N . SER A 1 102 ? 3.236 -20.922 -24.453 1 90.25 102 SER A N 1
ATOM 804 C CA . SER A 1 102 ? 4.629 -20.719 -24.062 1 90.25 102 SER A CA 1
ATOM 805 C C . SER A 1 102 ? 5.016 -21.656 -22.906 1 90.25 102 SER A C 1
ATOM 807 O O . SER A 1 102 ? 6.203 -21.875 -22.656 1 90.25 102 SER A O 1
ATOM 809 N N . PHE A 1 103 ? 4.012 -22.234 -22.188 1 92.69 103 PHE A N 1
ATOM 810 C CA . PHE A 1 103 ? 4.27 -23.125 -21.078 1 92.69 103 PHE A CA 1
ATOM 811 C C . PHE A 1 103 ? 4.32 -24.578 -21.547 1 92.69 103 PHE A C 1
ATOM 813 O O . PHE A 1 103 ? 4.57 -25.484 -20.75 1 92.69 103 PHE A O 1
ATOM 820 N N . ALA A 1 104 ? 4.258 -24.797 -22.797 1 93.31 104 ALA A N 1
ATOM 821 C CA . ALA A 1 104 ? 4.125 -26.141 -23.328 1 93.31 104 ALA A CA 1
ATOM 822 C C . ALA A 1 104 ? 5.352 -27 -23.016 1 93.31 104 ALA A C 1
ATOM 824 O O . ALA A 1 104 ? 5.277 -28.219 -22.984 1 93.31 104 ALA A O 1
ATOM 825 N N . GLN A 1 105 ? 6.453 -26.312 -22.75 1 93.19 105 GLN A N 1
ATOM 826 C CA . GLN A 1 105 ? 7.691 -27.031 -22.5 1 93.19 105 GLN A CA 1
ATOM 827 C C . GLN A 1 105 ? 7.758 -27.516 -21.047 1 93.19 105 GLN A C 1
ATOM 829 O O . GLN A 1 105 ? 8.609 -28.328 -20.703 1 93.19 105 GLN A O 1
ATOM 834 N N . LEU A 1 106 ? 6.887 -27.062 -20.219 1 95.69 106 LEU A N 1
ATOM 835 C CA . LEU A 1 106 ? 6.875 -27.484 -18.812 1 95.69 106 LEU A CA 1
ATOM 836 C C . LEU A 1 106 ? 6.383 -28.906 -18.672 1 95.69 106 LEU A C 1
ATOM 838 O O . LEU A 1 106 ? 5.59 -29.391 -19.5 1 95.69 106 LEU A O 1
ATOM 842 N N . PRO A 1 107 ? 6.883 -29.594 -17.641 1 96.06 107 PRO A N 1
ATOM 843 C CA . PRO A 1 107 ? 6.379 -30.953 -17.406 1 96.06 107 PRO A CA 1
ATOM 844 C C . PRO A 1 107 ? 4.906 -30.969 -17.016 1 96.06 107 PRO A C 1
ATOM 846 O O . PRO A 1 107 ? 4.422 -30.047 -16.359 1 96.06 107 PRO A O 1
ATOM 849 N N . VAL A 1 108 ? 4.254 -32 -17.406 1 93.31 108 VAL A N 1
ATOM 850 C CA . VAL A 1 108 ? 2.879 -32.25 -16.969 1 93.31 108 VAL A CA 1
ATOM 851 C C . VAL A 1 108 ? 2.867 -33.219 -15.789 1 93.31 108 VAL A C 1
ATOM 853 O O . VAL A 1 108 ? 3.344 -34.344 -15.891 1 93.31 108 VAL A O 1
ATOM 856 N N . LEU A 1 109 ? 2.309 -32.781 -14.703 1 90.75 109 LEU A N 1
ATOM 857 C CA . LEU A 1 109 ? 2.326 -33.562 -13.484 1 90.75 109 LEU A CA 1
ATOM 858 C C . LEU A 1 109 ? 1.002 -34.312 -13.297 1 90.75 109 LEU A C 1
ATOM 860 O O . LEU A 1 109 ? -0.064 -33.75 -13.57 1 90.75 109 LEU A O 1
ATOM 864 N N . GLU A 1 110 ? 1.115 -35.562 -12.781 1 85 110 GLU A N 1
ATOM 865 C CA . GLU A 1 110 ? -0.066 -36.312 -12.422 1 85 110 GLU A CA 1
ATOM 866 C C . GLU A 1 110 ? -0.34 -36.25 -10.922 1 85 110 GLU A C 1
ATOM 868 O O . GLU A 1 110 ? -1.437 -36.594 -10.469 1 85 110 GLU A O 1
ATOM 873 N N . GLN A 1 111 ? 0.668 -35.938 -10.195 1 81.25 111 GLN A N 1
ATOM 874 C CA . GLN A 1 111 ? 0.584 -35.719 -8.758 1 81.25 111 GLN A CA 1
ATOM 875 C C . GLN A 1 111 ? 1.33 -34.469 -8.32 1 81.25 111 GLN A C 1
ATOM 877 O O . GLN A 1 111 ? 2.381 -34.156 -8.875 1 81.25 111 GLN A O 1
ATOM 882 N N . LEU A 1 112 ? 0.756 -33.906 -7.34 1 85.31 112 LEU A N 1
ATOM 883 C CA . LEU A 1 112 ? 1.359 -32.656 -6.852 1 85.31 112 LEU A CA 1
ATOM 884 C C . LEU A 1 112 ? 2.109 -32.906 -5.547 1 85.31 112 LEU A C 1
ATOM 886 O O . LEU A 1 112 ? 1.719 -33.75 -4.75 1 85.31 112 LEU A O 1
ATOM 890 N N . SER A 1 113 ? 3.188 -32.156 -5.441 1 84.56 113 SER A N 1
ATOM 891 C CA . SER A 1 113 ? 3.824 -32.094 -4.133 1 84.56 113 SER A CA 1
ATOM 892 C C . SER A 1 113 ? 3.012 -31.25 -3.158 1 84.56 113 SER A C 1
ATOM 894 O O . SER A 1 113 ? 2.07 -30.562 -3.559 1 84.56 113 SER A O 1
ATOM 896 N N . ASP A 1 114 ? 3.373 -31.266 -1.871 1 81.75 114 ASP A N 1
ATOM 897 C CA . ASP A 1 114 ? 2.637 -30.609 -0.798 1 81.75 114 ASP A CA 1
ATOM 898 C C . ASP A 1 114 ? 2.6 -29.094 -1.005 1 81.75 114 ASP A C 1
ATOM 900 O O . ASP A 1 114 ? 1.671 -28.422 -0.551 1 81.75 114 ASP A O 1
ATOM 904 N N . LEU A 1 115 ? 3.57 -28.656 -1.704 1 91.25 115 LEU A N 1
ATOM 905 C CA . LEU A 1 115 ? 3.645 -27.203 -1.84 1 91.25 115 LEU A CA 1
ATOM 906 C C . LEU A 1 115 ? 3.078 -26.75 -3.184 1 91.25 115 LEU A C 1
ATOM 908 O O . LEU A 1 115 ? 3.008 -25.547 -3.461 1 91.25 115 LEU A O 1
ATOM 912 N N . GLN A 1 116 ? 2.592 -27.688 -3.928 1 90.56 116 GLN A N 1
ATOM 913 C CA . GLN A 1 116 ? 2.078 -27.359 -5.254 1 90.56 116 GLN A CA 1
ATOM 914 C C . GLN A 1 116 ? 0.552 -27.312 -5.254 1 90.56 116 GLN A C 1
ATOM 916 O O . GLN A 1 116 ? -0.1 -28.031 -4.496 1 90.56 116 GLN A O 1
ATOM 921 N N . TYR A 1 117 ? 0.004 -26.391 -6.125 1 88.88 117 TYR A N 1
ATOM 922 C CA . TYR A 1 117 ? -1.436 -26.344 -6.355 1 88.88 117 TYR A CA 1
ATOM 923 C C . TYR A 1 117 ? -1.741 -26 -7.809 1 88.88 117 TYR A C 1
ATOM 925 O O . TYR A 1 117 ? -0.885 -25.469 -8.523 1 88.88 117 TYR A O 1
ATOM 933 N N . VAL A 1 118 ? -2.914 -26.328 -8.188 1 89.5 118 VAL A N 1
ATOM 934 C CA . VAL A 1 118 ? -3.355 -26.094 -9.555 1 89.5 118 VAL A CA 1
ATOM 935 C C . VAL A 1 118 ? -4.121 -24.766 -9.633 1 89.5 118 VAL A C 1
ATOM 937 O O . VAL A 1 118 ? -5.027 -24.516 -8.836 1 89.5 118 VAL A O 1
ATOM 940 N N . ASP A 1 119 ? -3.674 -23.938 -10.617 1 88.19 119 ASP A N 1
ATOM 941 C CA . ASP A 1 119 ? -4.445 -22.719 -10.875 1 88.19 119 ASP A CA 1
ATOM 942 C C . ASP A 1 119 ? -5.832 -23.062 -11.414 1 88.19 119 ASP A C 1
ATOM 944 O O . ASP A 1 119 ? -5.988 -24 -12.188 1 88.19 119 ASP A O 1
ATOM 948 N N . LYS A 1 120 ? -6.82 -22.266 -11.125 1 80.69 120 LYS A N 1
ATOM 949 C CA . LYS A 1 120 ? -8.211 -22.547 -11.477 1 80.69 120 LYS A CA 1
ATOM 950 C C . LYS A 1 120 ? -8.445 -22.359 -12.977 1 80.69 120 LYS A C 1
ATOM 952 O O . LYS A 1 120 ? -9.258 -23.078 -13.57 1 80.69 120 LYS A O 1
ATOM 957 N N . GLU A 1 121 ? -7.754 -21.516 -13.562 1 84.19 121 GLU A N 1
ATOM 958 C CA . GLU A 1 121 ? -7.965 -21.234 -14.977 1 84.19 121 GLU A CA 1
ATOM 959 C C . GLU A 1 121 ? -7.457 -22.359 -15.859 1 84.19 121 GLU A C 1
ATOM 961 O O . GLU A 1 121 ? -6.371 -22.906 -15.633 1 84.19 121 GLU A O 1
ATOM 966 N N . THR A 1 122 ? -8.266 -22.75 -16.828 1 90.75 122 THR A N 1
ATOM 967 C CA . THR A 1 122 ? -7.898 -23.812 -17.766 1 90.75 122 THR A CA 1
ATOM 968 C C . THR A 1 122 ? -7.586 -23.234 -19.141 1 90.75 122 THR A C 1
ATOM 970 O O . THR A 1 122 ? -8.031 -22.141 -19.469 1 90.75 122 THR A O 1
ATOM 973 N N . PHE A 1 123 ? -6.777 -24.016 -19.828 1 94 123 PHE A N 1
ATOM 974 C CA . PHE A 1 123 ? -6.434 -23.594 -21.188 1 94 123 PHE A CA 1
ATOM 975 C C . PHE A 1 123 ? -6.113 -24.812 -22.062 1 94 123 PHE A C 1
ATOM 977 O O . PHE A 1 123 ? -5.996 -25.922 -21.562 1 94 123 PHE A O 1
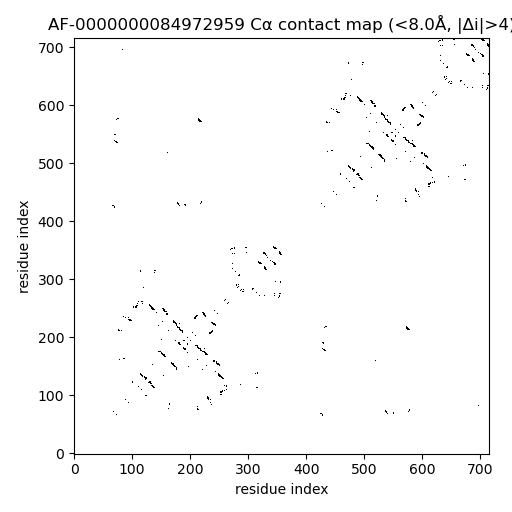ATOM 984 N N . THR A 1 124 ? -6.055 -24.562 -23.375 1 95.44 124 THR A N 1
ATOM 985 C CA . THR A 1 124 ? -5.672 -25.578 -24.344 1 95.44 124 THR A CA 1
ATOM 986 C C . THR A 1 124 ? -4.238 -25.359 -24.828 1 95.44 124 THR A C 1
ATOM 988 O O . THR A 1 124 ? -3.719 -24.234 -24.75 1 95.44 124 THR A O 1
ATOM 991 N N . LEU A 1 125 ? -3.631 -26.406 -25.219 1 95.06 125 LEU A N 1
ATOM 992 C CA . LEU A 1 125 ? -2.303 -26.359 -25.812 1 95.06 125 LEU A CA 1
ATOM 993 C C . LEU A 1 125 ? -2.348 -26.797 -27.266 1 95.06 125 LEU A C 1
ATOM 995 O O . LEU A 1 125 ? -3.029 -27.766 -27.609 1 95.06 125 LEU A O 1
ATOM 999 N N . ALA A 1 126 ? -1.607 -26.031 -28.016 1 92 126 ALA A N 1
ATOM 1000 C CA . ALA A 1 126 ? -1.567 -26.391 -29.438 1 92 126 ALA A CA 1
ATOM 1001 C C . ALA A 1 126 ? -1.004 -27.797 -29.641 1 92 126 ALA A C 1
ATOM 1003 O O . ALA A 1 126 ? 0.078 -28.109 -29.141 1 92 126 ALA A O 1
ATOM 1004 N N . GLY A 1 127 ? -1.661 -28.625 -30.406 1 91.06 127 GLY A N 1
ATOM 1005 C CA . GLY A 1 127 ? -1.195 -29.969 -30.766 1 91.06 127 GLY A CA 1
ATOM 1006 C C . GLY A 1 127 ? -1.419 -30.984 -29.656 1 91.06 127 GLY A C 1
ATOM 1007 O O . GLY A 1 127 ? -0.997 -32.125 -29.781 1 91.06 127 GLY A O 1
ATOM 1008 N N . LYS A 1 128 ? -1.935 -30.484 -28.531 1 89.56 128 LYS A N 1
ATOM 1009 C CA . LYS A 1 128 ? -2.217 -31.406 -27.438 1 89.56 128 LYS A CA 1
ATOM 1010 C C . LYS A 1 128 ? -3.715 -31.484 -27.156 1 89.56 128 LYS A C 1
ATOM 1012 O O . LYS A 1 128 ? -4.434 -30.5 -27.328 1 89.56 128 LYS A O 1
ATOM 1017 N N . LYS A 1 129 ? -4.121 -32.625 -26.828 1 91.25 129 LYS A N 1
ATOM 1018 C CA . LYS A 1 129 ? -5.527 -32.844 -26.5 1 91.25 129 LYS A CA 1
ATOM 1019 C C . LYS A 1 129 ? -5.781 -32.531 -25.016 1 91.25 129 LYS A C 1
ATOM 1021 O O . LYS A 1 129 ? -4.895 -32.719 -24.188 1 91.25 129 LYS A O 1
ATOM 1026 N N . GLY A 1 130 ? -6.969 -32 -24.781 1 92 130 GLY A N 1
ATOM 1027 C CA . GLY A 1 130 ? -7.402 -31.828 -23.406 1 92 130 GLY A CA 1
ATOM 1028 C C . GLY A 1 130 ? -7.211 -30.406 -22.906 1 92 130 GLY A C 1
ATOM 1029 O O . GLY A 1 130 ? -6.723 -29.547 -23.641 1 92 130 GLY A O 1
ATOM 1030 N N . LEU A 1 131 ? -7.703 -30.219 -21.703 1 93.88 131 LEU A N 1
ATOM 1031 C CA . LEU A 1 131 ? -7.562 -28.953 -21 1 93.88 131 LEU A CA 1
ATOM 1032 C C . LEU A 1 131 ? -6.465 -29.016 -19.953 1 93.88 131 LEU A C 1
ATOM 1034 O O . LEU A 1 131 ? -6.281 -30.062 -19.312 1 93.88 131 LEU A O 1
ATOM 1038 N N . TYR A 1 132 ? -5.742 -27.922 -19.844 1 94.25 132 TYR A N 1
ATOM 1039 C CA . TYR A 1 132 ? -4.609 -27.891 -18.922 1 94.25 132 TYR A CA 1
ATOM 1040 C C . TYR A 1 132 ? -4.73 -26.734 -17.938 1 94.25 132 TYR A C 1
ATOM 1042 O O . TYR A 1 132 ? -5.48 -25.781 -18.172 1 94.25 132 TYR A O 1
ATOM 1050 N N . HIS A 1 133 ? -4.039 -26.953 -16.75 1 93.12 133 HIS A N 1
ATOM 1051 C CA . HIS A 1 133 ? -3.842 -25.938 -15.734 1 93.12 133 HIS A CA 1
ATOM 1052 C C . HIS A 1 133 ? -2.359 -25.672 -15.492 1 93.12 133 HIS A C 1
ATOM 1054 O O . HIS A 1 133 ? -1.521 -26.531 -15.75 1 93.12 133 HIS A O 1
ATOM 1060 N N . THR A 1 134 ? -2.039 -24.484 -15.039 1 93.88 134 THR A N 1
ATOM 1061 C CA . THR A 1 134 ? -0.693 -24.281 -14.516 1 93.88 134 THR A CA 1
ATOM 1062 C C . THR A 1 134 ? -0.585 -24.844 -13.094 1 93.88 134 THR A C 1
ATOM 1064 O O . THR A 1 134 ? -1.551 -24.797 -12.328 1 93.88 134 THR A O 1
ATOM 1067 N N . VAL A 1 135 ? 0.506 -25.422 -12.836 1 94.25 135 VAL A N 1
ATOM 1068 C CA . VAL A 1 135 ? 0.853 -25.844 -11.484 1 94.25 135 VAL A CA 1
ATOM 1069 C C . VAL A 1 135 ? 1.792 -24.828 -10.844 1 94.25 135 VAL A C 1
ATOM 1071 O O . VAL A 1 135 ? 2.855 -24.531 -11.391 1 94.25 135 VAL A O 1
ATOM 1074 N N . ILE A 1 136 ? 1.354 -24.328 -9.688 1 94.5 136 ILE A N 1
ATOM 1075 C CA . ILE A 1 136 ? 2.096 -23.281 -8.977 1 94.5 136 ILE A CA 1
ATOM 1076 C C . ILE A 1 136 ? 2.709 -23.875 -7.707 1 94.5 136 ILE A C 1
ATOM 1078 O O . ILE A 1 136 ? 2.059 -24.641 -6.992 1 94.5 136 ILE A O 1
ATOM 1082 N N . GLU A 1 137 ? 3.938 -23.562 -7.5 1 95.12 137 GLU A N 1
ATOM 1083 C CA . GLU A 1 137 ? 4.645 -24.094 -6.336 1 95.12 137 GLU A CA 1
ATOM 1084 C C . GLU A 1 137 ? 4.949 -23 -5.324 1 95.12 137 GLU A C 1
ATOM 1086 O O . GLU A 1 137 ? 5.645 -22.031 -5.641 1 95.12 137 GLU A O 1
ATOM 1091 N N . ARG A 1 138 ? 4.383 -23.141 -4.141 1 94.25 138 ARG A N 1
ATOM 1092 C CA . ARG A 1 138 ? 4.75 -22.281 -3.016 1 94.25 138 ARG A CA 1
ATOM 1093 C C . ARG A 1 138 ? 6.18 -22.562 -2.557 1 94.25 138 ARG A C 1
ATOM 1095 O O . ARG A 1 138 ? 6.68 -23.688 -2.715 1 94.25 138 ARG A O 1
ATOM 1102 N N . GLN A 1 139 ? 6.754 -21.562 -2.018 1 93.69 139 GLN A N 1
ATOM 1103 C CA . GLN A 1 139 ? 8.164 -21.703 -1.687 1 93.69 139 GLN A CA 1
ATOM 1104 C C . GLN A 1 139 ? 8.359 -22.031 -0.21 1 93.69 139 GLN A C 1
ATOM 1106 O O . GLN A 1 139 ? 7.641 -21.516 0.647 1 93.69 139 GLN A O 1
ATOM 1111 N N . GLU A 1 140 ? 9.391 -22.875 -0.068 1 91.31 140 GLU A N 1
ATOM 1112 C CA . GLU A 1 140 ? 9.859 -23.094 1.298 1 91.31 140 GLU A CA 1
ATOM 1113 C C . GLU A 1 140 ? 10.703 -21.922 1.784 1 91.31 140 GLU A C 1
ATOM 1115 O O . GLU A 1 140 ? 11.273 -21.188 0.978 1 91.31 140 GLU A O 1
ATOM 1120 N N . ASN A 1 141 ? 10.82 -21.641 3.006 1 86.5 141 ASN A N 1
ATOM 1121 C CA . ASN A 1 141 ? 11.672 -20.641 3.631 1 86.5 141 ASN A CA 1
ATOM 1122 C C . ASN A 1 141 ? 11.344 -19.234 3.123 1 86.5 141 ASN A C 1
ATOM 1124 O O . ASN A 1 141 ? 12.25 -18.422 2.922 1 86.5 141 ASN A O 1
ATOM 1128 N N . LEU A 1 142 ? 10.102 -19.016 2.791 1 86.94 142 LEU A N 1
ATOM 1129 C CA . LEU A 1 142 ? 9.578 -17.812 2.156 1 86.94 142 LEU A CA 1
ATOM 1130 C C . LEU A 1 142 ? 10.117 -16.562 2.84 1 86.94 142 LEU A C 1
ATOM 1132 O O . LEU A 1 142 ? 10.414 -15.562 2.176 1 86.94 142 LEU A O 1
ATOM 1136 N N . PHE A 1 143 ? 10.375 -16.547 4.133 1 79.25 143 PHE A N 1
ATOM 1137 C CA . PHE A 1 143 ? 10.742 -15.328 4.836 1 79.25 143 PHE A CA 1
ATOM 1138 C C . PHE A 1 143 ? 12.203 -15.367 5.266 1 79.25 143 PHE A C 1
ATOM 1140 O O . PHE A 1 143 ? 12.727 -14.391 5.809 1 79.25 143 PHE A O 1
ATOM 1147 N N . ASP A 1 144 ? 12.883 -16.438 4.93 1 81.25 144 ASP A N 1
ATOM 1148 C CA . ASP A 1 144 ? 14.227 -16.609 5.477 1 81.25 144 ASP A CA 1
ATOM 1149 C C . ASP A 1 144 ? 15.289 -16.406 4.398 1 81.25 144 ASP A C 1
ATOM 1151 O O . ASP A 1 144 ? 16.453 -16.141 4.711 1 81.25 144 ASP A O 1
ATOM 1155 N N . GLU A 1 145 ? 14.875 -16.547 3.199 1 86.5 145 GLU A N 1
ATOM 1156 C CA . GLU A 1 145 ? 15.805 -16.422 2.082 1 86.5 145 GLU A CA 1
ATOM 1157 C C . GLU A 1 145 ? 15.109 -15.859 0.846 1 86.5 145 GLU A C 1
ATOM 1159 O O . GLU A 1 145 ? 13.891 -15.727 0.824 1 86.5 145 GLU A O 1
ATOM 1164 N N . ALA A 1 146 ? 16 -15.406 -0.076 1 92.25 146 ALA A N 1
ATOM 1165 C CA . ALA A 1 146 ? 15.461 -15.117 -1.4 1 92.25 146 ALA A CA 1
ATOM 1166 C C . ALA A 1 146 ? 15.047 -16.391 -2.113 1 92.25 146 ALA A C 1
ATOM 1168 O O . ALA A 1 146 ? 15.883 -17.25 -2.402 1 92.25 146 ALA A O 1
ATOM 1169 N N . VAL A 1 147 ? 13.797 -16.469 -2.408 1 95.62 147 VAL A N 1
ATOM 1170 C CA . VAL A 1 147 ? 13.297 -17.781 -2.826 1 95.62 147 VAL A CA 1
ATOM 1171 C C . VAL A 1 147 ? 13.039 -17.781 -4.332 1 95.62 147 VAL A C 1
ATOM 1173 O O . VAL A 1 147 ? 12.891 -18.844 -4.945 1 95.62 147 VAL A O 1
ATOM 1176 N N . TYR A 1 148 ? 12.906 -16.672 -4.977 1 96.69 148 TYR A N 1
ATOM 1177 C CA . TYR A 1 148 ? 12.727 -16.578 -6.422 1 96.69 148 TYR A CA 1
ATOM 1178 C C . TYR A 1 148 ? 13.984 -16.031 -7.09 1 96.69 148 TYR A C 1
ATOM 1180 O O . TYR A 1 148 ? 14.734 -15.266 -6.48 1 96.69 148 TYR A O 1
ATOM 1188 N N . GLU A 1 149 ? 14.227 -16.438 -8.305 1 95.69 149 GLU A N 1
ATOM 1189 C CA . GLU A 1 149 ? 15.344 -15.969 -9.109 1 95.69 149 GLU A CA 1
ATOM 1190 C C . GLU A 1 149 ? 14.867 -15.172 -10.32 1 95.69 149 GLU A C 1
ATOM 1192 O O . GLU A 1 149 ? 13.719 -15.312 -10.742 1 95.69 149 GLU A O 1
ATOM 1197 N N . ALA A 1 150 ? 15.781 -14.312 -10.797 1 95.19 150 ALA A N 1
ATOM 1198 C CA . ALA A 1 150 ? 15.461 -13.602 -12.031 1 95.19 150 ALA A CA 1
ATOM 1199 C C . ALA A 1 150 ? 15.117 -14.578 -13.148 1 95.19 150 ALA A C 1
ATOM 1201 O O . ALA A 1 150 ? 15.812 -15.578 -13.344 1 95.19 150 ALA A O 1
ATOM 1202 N N . GLY A 1 151 ? 14.031 -14.305 -13.812 1 94.94 151 GLY A N 1
ATOM 1203 C CA . GLY A 1 151 ? 13.594 -15.18 -14.883 1 94.94 151 GLY A CA 1
ATOM 1204 C C . GLY A 1 151 ? 12.43 -16.078 -14.484 1 94.94 151 GLY A C 1
ATOM 1205 O O . GLY A 1 151 ? 11.75 -16.625 -15.344 1 94.94 151 GLY A O 1
ATOM 1206 N N . ASP A 1 152 ? 12.242 -16.234 -13.148 1 96.12 152 ASP A N 1
ATOM 1207 C CA . ASP A 1 152 ? 11.109 -17.031 -12.695 1 96.12 152 ASP A CA 1
ATOM 1208 C C . ASP A 1 152 ? 9.789 -16.391 -13.102 1 96.12 152 ASP A C 1
ATOM 1210 O O . ASP A 1 152 ? 9.641 -15.164 -13.023 1 96.12 152 ASP A O 1
ATOM 1214 N N . VAL A 1 153 ? 8.859 -17.188 -13.555 1 95.94 153 VAL A N 1
ATOM 1215 C CA . VAL A 1 153 ? 7.488 -16.719 -13.773 1 95.94 153 VAL A CA 1
ATOM 1216 C C . VAL A 1 153 ? 6.633 -17.062 -12.555 1 95.94 153 VAL A C 1
ATOM 1218 O O . VAL A 1 153 ? 6.543 -18.219 -12.141 1 95.94 153 VAL A O 1
ATOM 1221 N N . VAL A 1 154 ? 6.027 -15.961 -12.023 1 95.94 154 VAL A N 1
ATOM 1222 C CA . VAL A 1 154 ? 5.32 -16.141 -10.758 1 95.94 154 VAL A CA 1
ATOM 1223 C C . VAL A 1 154 ? 3.869 -15.695 -10.914 1 95.94 154 VAL A C 1
ATOM 1225 O O . VAL A 1 154 ? 3.553 -14.883 -11.781 1 95.94 154 VAL A O 1
ATOM 1228 N N . ARG A 1 155 ? 3.045 -16.328 -10.07 1 93.06 155 ARG A N 1
ATOM 1229 C CA . ARG A 1 155 ? 1.634 -15.969 -9.969 1 93.06 155 ARG A CA 1
ATOM 1230 C C . ARG A 1 155 ? 1.388 -15.039 -8.789 1 93.06 155 ARG A C 1
ATOM 1232 O O . ARG A 1 155 ? 1.826 -15.312 -7.672 1 93.06 155 ARG A O 1
ATOM 1239 N N . THR A 1 156 ? 0.804 -13.844 -9.172 1 88.25 156 THR A N 1
ATOM 1240 C CA . THR A 1 156 ? 0.452 -12.906 -8.117 1 88.25 156 THR A CA 1
ATOM 1241 C C . THR A 1 156 ? -1.062 -12.75 -8.016 1 88.25 156 THR A C 1
ATOM 1243 O O . THR A 1 156 ? -1.783 -13 -8.984 1 88.25 156 THR A O 1
ATOM 1246 N N . MET A 1 157 ? -1.753 -12.523 -6.836 1 70.69 157 MET A N 1
ATOM 1247 C CA . MET A 1 157 ? -3.199 -12.352 -6.746 1 70.69 157 MET A CA 1
ATOM 1248 C C . MET A 1 157 ? -3.553 -10.914 -6.383 1 70.69 157 MET A C 1
ATOM 1250 O O . MET A 1 157 ? -4.648 -10.438 -6.688 1 70.69 157 MET A O 1
ATOM 1254 N N . THR A 1 158 ? -2.828 -10.25 -5.492 1 61.44 158 THR A N 1
ATOM 1255 C CA . THR A 1 158 ? -3.338 -9.016 -4.898 1 61.44 158 THR A CA 1
ATOM 1256 C C . THR A 1 158 ? -2.582 -7.805 -5.434 1 61.44 158 THR A C 1
ATOM 1258 O O . THR A 1 158 ? -1.634 -7.949 -6.207 1 61.44 158 THR A O 1
ATOM 1261 N N . ASN A 1 159 ? -3.211 -6.699 -4.902 1 55.62 159 ASN A N 1
ATOM 1262 C CA . ASN A 1 159 ? -2.842 -5.316 -5.18 1 55.62 159 ASN A CA 1
ATOM 1263 C C . ASN A 1 159 ? -1.406 -5.023 -4.754 1 55.62 159 ASN A C 1
ATOM 1265 O O . ASN A 1 159 ? -0.949 -5.508 -3.719 1 55.62 159 ASN A O 1
ATOM 1269 N N . THR A 1 160 ? -0.66 -4.781 -5.789 1 54.09 160 THR A N 1
ATOM 1270 C CA . THR A 1 160 ? 0.744 -4.414 -5.641 1 54.09 160 THR A CA 1
ATOM 1271 C C . THR A 1 160 ? 0.878 -2.996 -5.098 1 54.09 160 THR A C 1
ATOM 1273 O O . THR A 1 160 ? -0.101 -2.25 -5.047 1 54.09 160 THR A O 1
ATOM 1276 N N . SER A 1 161 ? 1.958 -2.75 -4.344 1 56.09 161 SER A N 1
ATOM 1277 C CA . SER A 1 161 ? 2.385 -1.431 -3.889 1 56.09 161 SER A CA 1
ATOM 1278 C C . SER A 1 161 ? 2.734 -0.525 -5.066 1 56.09 161 SER A C 1
ATOM 1280 O O . SER A 1 161 ? 3.342 0.531 -4.883 1 56.09 161 SER A O 1
ATOM 1282 N N . SER A 1 162 ? 2.234 -0.88 -6.246 1 54.56 162 SER A N 1
ATOM 1283 C CA . SER A 1 162 ? 2.605 -0.101 -7.422 1 54.56 162 SER A CA 1
ATOM 1284 C C . SER A 1 162 ? 1.938 1.27 -7.414 1 54.56 162 SER A C 1
ATOM 1286 O O . SER A 1 162 ? 0.78 1.399 -7.008 1 54.56 162 SER A O 1
ATOM 1288 N N . HIS A 1 163 ? 2.783 2.174 -7.766 1 64.19 163 HIS A N 1
ATOM 1289 C CA . HIS A 1 163 ? 2.238 3.516 -7.941 1 64.19 163 HIS A CA 1
ATOM 1290 C C . HIS A 1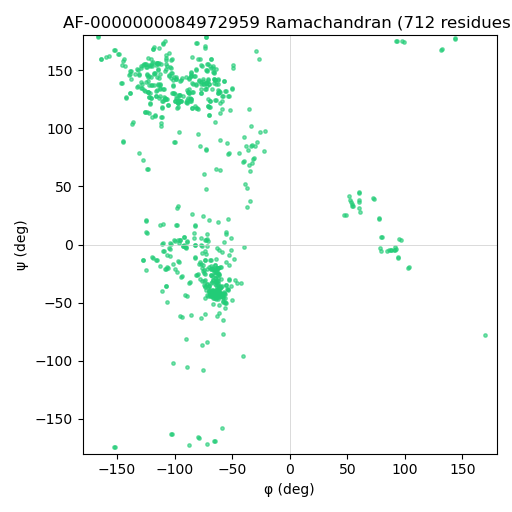 163 ? 1.396 3.605 -9.211 1 64.19 163 HIS A C 1
ATOM 1292 O O . HIS A 1 163 ? 0.77 4.633 -9.469 1 64.19 163 HIS A O 1
ATOM 1298 N N . LEU A 1 164 ? 1.455 2.529 -10 1 73.31 164 LEU A N 1
ATOM 1299 C CA . LEU A 1 164 ? 0.649 2.432 -11.211 1 73.31 164 LEU A CA 1
ATOM 1300 C C . LEU A 1 164 ? -0.312 1.25 -11.125 1 73.31 164 LEU A C 1
ATOM 1302 O O . LEU A 1 164 ? -0.029 0.258 -10.453 1 73.31 164 LEU A O 1
ATOM 1306 N N . PRO A 1 165 ? -1.446 1.519 -11.758 1 66.19 165 PRO A N 1
ATOM 1307 C CA . PRO A 1 165 ? -2.357 0.371 -11.781 1 66.19 165 PRO A CA 1
ATOM 1308 C C . PRO A 1 165 ? -1.764 -0.837 -12.5 1 66.19 165 PRO A C 1
ATOM 1310 O O . PRO A 1 165 ? -1.188 -0.694 -13.586 1 66.19 165 PRO A O 1
ATOM 1313 N N . ILE A 1 166 ? -1.712 -1.915 -11.695 1 67.88 166 ILE A N 1
ATOM 1314 C CA . ILE A 1 166 ? -1.144 -3.135 -12.258 1 67.88 166 ILE A CA 1
ATOM 1315 C C . ILE A 1 166 ? -2.227 -4.207 -12.367 1 67.88 166 ILE A C 1
ATOM 1317 O O . ILE A 1 166 ? -3.348 -4.016 -11.891 1 67.88 166 ILE A O 1
ATOM 1321 N N . TYR A 1 167 ? -1.872 -5.238 -13.047 1 70.44 167 TYR A N 1
ATOM 1322 C CA . TYR A 1 167 ? -2.725 -6.402 -13.273 1 70.44 167 TYR A CA 1
ATOM 1323 C C . TYR A 1 167 ? -2.963 -7.164 -11.977 1 70.44 167 TYR A C 1
ATOM 1325 O O . TYR A 1 167 ? -2.078 -7.238 -11.117 1 70.44 167 TYR A O 1
ATOM 1333 N N . GLU A 1 168 ? -4.238 -7.449 -11.867 1 70.5 168 GLU A N 1
ATOM 1334 C CA . GLU A 1 168 ? -4.535 -8.422 -10.82 1 70.5 168 GLU A CA 1
ATOM 1335 C C . GLU A 1 168 ? -4.504 -9.844 -11.359 1 70.5 168 GLU A C 1
ATOM 1337 O O . GLU A 1 168 ? -4.895 -10.094 -12.5 1 70.5 168 GLU A O 1
ATOM 1342 N N . ASN A 1 169 ? -4.051 -10.711 -10.578 1 73.81 169 ASN A N 1
ATOM 1343 C CA . ASN A 1 169 ? -4.074 -12.141 -10.891 1 73.81 169 ASN A CA 1
ATOM 1344 C C . ASN A 1 169 ? -3.289 -12.453 -12.164 1 73.81 169 ASN A C 1
ATOM 1346 O O . ASN A 1 169 ? -3.785 -13.148 -13.047 1 73.81 169 ASN A O 1
ATOM 1350 N N . ALA A 1 170 ? -2.188 -11.859 -12.227 1 82.94 170 ALA A N 1
ATOM 1351 C CA . ALA A 1 170 ? -1.394 -11.969 -13.445 1 82.94 170 ALA A CA 1
ATOM 1352 C C . ALA A 1 170 ? -0.167 -12.852 -13.227 1 82.94 170 ALA A C 1
ATOM 1354 O O . ALA A 1 170 ? 0.161 -13.195 -12.094 1 82.94 170 ALA A O 1
ATOM 1355 N N . TYR A 1 171 ? 0.296 -13.32 -14.336 1 92.12 171 TYR A N 1
ATOM 1356 C CA . TYR A 1 171 ? 1.614 -13.945 -14.383 1 92.12 171 TYR A CA 1
ATOM 1357 C C . TYR A 1 171 ? 2.699 -12.906 -14.641 1 92.12 171 TYR A C 1
ATOM 1359 O O . TYR A 1 171 ? 2.609 -12.125 -15.594 1 92.12 171 TYR A O 1
ATOM 1367 N N . TYR A 1 172 ? 3.66 -12.914 -13.766 1 92.62 172 TYR A N 1
ATOM 1368 C CA . TYR A 1 172 ? 4.758 -11.961 -13.875 1 92.62 172 TYR A CA 1
ATOM 1369 C C . TYR A 1 172 ? 6.098 -12.68 -13.977 1 92.62 172 TYR A C 1
ATOM 1371 O O . TYR A 1 172 ? 6.227 -13.828 -13.547 1 92.62 172 TYR A O 1
ATOM 1379 N N . GLU A 1 173 ? 7.012 -11.992 -14.578 1 94.75 173 GLU A N 1
ATOM 1380 C CA . GLU A 1 173 ? 8.398 -12.445 -14.539 1 94.75 173 GLU A CA 1
ATOM 1381 C C . GLU A 1 173 ? 9.203 -11.664 -13.5 1 94.75 173 GLU A C 1
ATOM 1383 O O . GLU A 1 173 ? 9.078 -10.438 -13.406 1 94.75 173 GLU A O 1
ATOM 1388 N N . VAL A 1 174 ? 9.906 -12.422 -12.68 1 96 174 VAL A N 1
ATOM 1389 C CA . VAL A 1 174 ? 10.844 -11.797 -11.758 1 96 174 VAL A CA 1
ATOM 1390 C C . VAL A 1 174 ? 12.031 -11.219 -12.523 1 96 174 VAL A C 1
ATOM 1392 O O . VAL A 1 174 ? 12.719 -11.945 -13.242 1 96 174 VAL A O 1
ATOM 1395 N N . VAL A 1 175 ? 12.258 -9.938 -12.352 1 95.69 175 VAL A N 1
ATOM 1396 C CA . VAL A 1 175 ? 13.336 -9.281 -13.07 1 95.69 175 VAL A CA 1
ATOM 1397 C C . VAL A 1 175 ? 14.484 -8.961 -12.109 1 95.69 175 VAL A C 1
ATOM 1399 O O . VAL A 1 175 ? 15.656 -8.984 -12.5 1 95.69 175 VAL A O 1
ATOM 1402 N N . ALA A 1 176 ? 14.18 -8.625 -10.922 1 96.31 176 ALA A N 1
ATOM 1403 C CA . ALA A 1 176 ? 15.172 -8.305 -9.891 1 96.31 176 ALA A CA 1
ATOM 1404 C C . ALA A 1 176 ? 14.781 -8.914 -8.547 1 96.31 176 ALA A C 1
ATOM 1406 O O . ALA A 1 176 ? 13.594 -9.062 -8.25 1 96.31 176 ALA A O 1
ATOM 1407 N N . VAL A 1 177 ? 15.82 -9.234 -7.789 1 96.88 177 VAL A N 1
ATOM 1408 C CA . VAL A 1 177 ? 15.648 -9.945 -6.531 1 96.88 177 VAL A CA 1
ATOM 1409 C C . VAL A 1 177 ? 16.156 -9.094 -5.375 1 96.88 177 VAL A C 1
ATOM 1411 O O . VAL A 1 177 ? 16.781 -8.047 -5.598 1 96.88 177 VAL A O 1
ATOM 1414 N N . PRO A 1 178 ? 15.82 -9.547 -4.113 1 96.31 178 PRO A N 1
ATOM 1415 C CA . PRO A 1 178 ? 16.281 -8.773 -2.961 1 96.31 178 PRO A CA 1
ATOM 1416 C C . PRO A 1 178 ? 17.781 -8.461 -3.02 1 96.31 178 PRO A C 1
ATOM 1418 O O . PRO A 1 178 ? 18.578 -9.336 -3.334 1 96.31 178 PRO A O 1
ATOM 1421 N N . GLY A 1 179 ? 18.078 -7.223 -2.736 1 95.69 179 GLY A N 1
ATOM 1422 C CA . GLY A 1 179 ? 19.469 -6.805 -2.76 1 95.69 179 GLY A CA 1
ATOM 1423 C C . GLY A 1 179 ? 19.891 -6.211 -4.09 1 95.69 179 GLY A C 1
ATOM 1424 O O . GLY A 1 179 ? 20.953 -5.598 -4.191 1 95.69 179 GLY A O 1
ATOM 1425 N N . ASP A 1 180 ? 19.062 -6.348 -5.086 1 96.44 180 ASP A N 1
ATOM 1426 C CA . ASP A 1 180 ? 19.359 -5.73 -6.375 1 96.44 180 ASP A CA 1
ATOM 1427 C C . ASP A 1 180 ? 18.969 -4.254 -6.379 1 96.44 180 ASP A C 1
ATOM 1429 O O . ASP A 1 180 ? 17.969 -3.871 -5.758 1 96.44 180 ASP A O 1
ATOM 1433 N N . ARG A 1 181 ? 19.672 -3.5 -7.16 1 95.75 181 ARG A N 1
ATOM 1434 C CA . ARG A 1 181 ? 19.281 -2.125 -7.457 1 95.75 181 ARG A CA 1
ATOM 1435 C C . ARG A 1 181 ? 18.516 -2.047 -8.766 1 95.75 181 ARG A C 1
ATOM 1437 O O . ARG A 1 181 ? 18.984 -2.516 -9.805 1 95.75 181 ARG A O 1
ATOM 1444 N N . VAL A 1 182 ? 17.359 -1.406 -8.672 1 95.44 182 VAL A N 1
ATOM 1445 C CA . VAL A 1 182 ? 16.516 -1.286 -9.852 1 95.44 182 VAL A CA 1
ATOM 1446 C C . VAL A 1 182 ? 16.375 0.184 -10.242 1 95.44 182 VAL A C 1
ATOM 1448 O O . VAL A 1 182 ? 16.078 1.031 -9.398 1 95.44 182 VAL A O 1
ATOM 1451 N N . VAL A 1 183 ? 16.656 0.427 -11.5 1 94.25 183 VAL A N 1
ATOM 1452 C CA . VAL A 1 183 ? 16.438 1.765 -12.039 1 94.25 183 VAL A CA 1
ATOM 1453 C C . VAL A 1 183 ? 15.562 1.682 -13.281 1 94.25 183 VAL A C 1
ATOM 1455 O O . VAL A 1 183 ? 15.906 1.007 -14.258 1 94.25 183 VAL A O 1
ATOM 1458 N N . LEU A 1 184 ? 14.406 2.211 -13.195 1 93.5 184 LEU A N 1
ATOM 1459 C CA . LEU A 1 184 ? 13.484 2.369 -14.312 1 93.5 184 LEU A CA 1
ATOM 1460 C C . LEU A 1 184 ? 13.203 3.844 -14.586 1 93.5 184 LEU A C 1
ATOM 1462 O O . LEU A 1 184 ? 12.57 4.52 -13.766 1 93.5 184 LEU A O 1
ATOM 1466 N N . GLN A 1 185 ? 13.68 4.309 -15.672 1 90.69 185 GLN A N 1
ATOM 1467 C CA . GLN A 1 185 ? 13.539 5.707 -16.062 1 90.69 185 GLN A CA 1
ATOM 1468 C C . GLN A 1 185 ? 13.305 5.828 -17.578 1 90.69 185 GLN A C 1
ATOM 1470 O O . GLN A 1 185 ? 14.078 5.289 -18.375 1 90.69 185 GLN A O 1
ATOM 1475 N N . ASP A 1 186 ? 12.25 6.512 -17.922 1 88.38 186 ASP A N 1
ATOM 1476 C CA . ASP A 1 186 ? 11.922 6.742 -19.312 1 88.38 186 ASP A CA 1
ATOM 1477 C C . ASP A 1 186 ? 11.844 5.426 -20.094 1 88.38 186 ASP A C 1
ATOM 1479 O O . ASP A 1 186 ? 12.414 5.305 -21.172 1 88.38 186 ASP A O 1
ATOM 1483 N N . GLY A 1 187 ? 11.375 4.473 -19.375 1 87.81 187 GLY A N 1
ATOM 1484 C CA . GLY A 1 187 ? 11.141 3.188 -20.016 1 87.81 187 GLY A CA 1
ATOM 1485 C C . GLY A 1 187 ? 12.375 2.305 -20.047 1 87.81 187 GLY A C 1
ATOM 1486 O O . GLY A 1 187 ? 12.32 1.174 -20.547 1 87.81 187 GLY A O 1
ATOM 1487 N N . LYS A 1 188 ? 13.477 2.762 -19.625 1 90.88 188 LYS A N 1
ATOM 1488 C CA . LYS A 1 188 ? 14.711 1.985 -19.578 1 90.88 188 LYS A CA 1
ATOM 1489 C C . LYS A 1 188 ? 14.914 1.35 -18.203 1 90.88 188 LYS A C 1
ATOM 1491 O O . LYS A 1 188 ? 14.93 2.049 -17.188 1 90.88 188 LYS A O 1
ATOM 1496 N N . LEU A 1 189 ? 15.055 0.06 -18.203 1 93.62 189 LEU A N 1
ATOM 1497 C CA . LEU A 1 189 ? 15.18 -0.708 -16.969 1 93.62 189 LEU A CA 1
ATOM 1498 C C . LEU A 1 189 ? 16.594 -1.278 -16.844 1 93.62 189 LEU A C 1
ATOM 1500 O O . LEU A 1 189 ? 17.078 -1.962 -17.734 1 93.62 189 LEU A O 1
ATOM 1504 N N . THR A 1 190 ? 17.266 -0.952 -15.742 1 94.69 190 THR A N 1
ATOM 1505 C CA . THR A 1 190 ? 18.562 -1.536 -15.406 1 94.69 190 THR A CA 1
ATOM 1506 C C . THR A 1 190 ? 18.516 -2.188 -14.023 1 94.69 190 THR A C 1
ATOM 1508 O O . THR A 1 190 ? 17.781 -1.742 -13.148 1 94.69 190 THR A O 1
ATOM 1511 N N . VAL A 1 191 ? 19.234 -3.229 -13.898 1 95.56 191 VAL A N 1
ATOM 1512 C CA . VAL A 1 191 ? 19.453 -3.914 -12.625 1 95.56 191 VAL A CA 1
ATOM 1513 C C . VAL A 1 191 ? 20.953 -3.957 -12.305 1 95.56 191 VAL A C 1
ATOM 1515 O O . VAL A 1 191 ? 21.734 -4.461 -13.102 1 95.56 191 VAL A O 1
ATOM 1518 N N . ASN A 1 192 ? 21.25 -3.393 -11.203 1 95.5 192 ASN A N 1
ATOM 1519 C CA . ASN A 1 192 ? 22.641 -3.316 -10.781 1 95.5 192 ASN A CA 1
ATOM 1520 C C . ASN A 1 192 ? 23.516 -2.66 -11.844 1 95.5 192 ASN A C 1
ATOM 1522 O O . ASN A 1 192 ? 24.625 -3.123 -12.117 1 95.5 192 ASN A O 1
ATOM 1526 N N . GLY A 1 193 ? 22.906 -1.729 -12.539 1 93.25 193 GLY A N 1
ATOM 1527 C CA . GLY A 1 193 ? 23.641 -0.905 -13.477 1 93.25 193 GLY A CA 1
ATOM 1528 C C . GLY A 1 193 ? 23.672 -1.475 -14.883 1 93.25 193 GLY A C 1
ATOM 1529 O O . GLY A 1 193 ? 24.172 -0.836 -15.812 1 93.25 193 GLY A O 1
ATOM 1530 N N . LYS A 1 194 ? 23.141 -2.592 -14.992 1 92.88 194 LYS A N 1
ATOM 1531 C CA . LYS A 1 194 ? 23.141 -3.244 -16.297 1 92.88 194 LYS A CA 1
ATOM 1532 C C . LYS A 1 194 ? 21.734 -3.357 -16.859 1 92.88 194 LYS A C 1
ATOM 1534 O O . LYS A 1 194 ? 20.781 -3.652 -16.125 1 92.88 194 LYS A O 1
ATOM 1539 N N . PRO A 1 195 ? 21.656 -3.084 -18.109 1 91.19 195 PRO A N 1
ATOM 1540 C CA . PRO A 1 195 ? 20.328 -3.309 -18.703 1 91.19 195 PRO A CA 1
ATOM 1541 C C . PRO A 1 195 ? 19.844 -4.742 -18.531 1 91.19 195 PRO A C 1
ATOM 1543 O O . PRO A 1 195 ? 20.641 -5.684 -18.578 1 91.19 195 PRO A O 1
ATOM 1546 N N . VAL A 1 196 ? 18.609 -4.816 -18.266 1 88.62 196 VAL A N 1
ATOM 1547 C CA . VAL A 1 196 ? 18.016 -6.137 -18.094 1 88.62 196 VAL A CA 1
ATOM 1548 C C . VAL A 1 196 ? 18.094 -6.91 -19.406 1 88.62 196 VAL A C 1
ATOM 1550 O O . VAL A 1 196 ? 17.75 -6.371 -20.469 1 88.62 196 VAL A O 1
ATOM 1553 N N . ARG A 1 197 ? 18.672 -8.039 -19.359 1 78.56 197 ARG A N 1
ATOM 1554 C CA . ARG A 1 197 ? 18.703 -8.938 -20.516 1 78.56 197 ARG A CA 1
ATOM 1555 C C . ARG A 1 197 ? 17.859 -10.188 -20.25 1 78.56 197 ARG A C 1
ATOM 1557 O O . ARG A 1 197 ? 18.172 -10.961 -19.344 1 78.56 197 ARG A O 1
ATOM 1564 N N . SER A 1 198 ? 16.703 -10.188 -20.812 1 78.75 198 SER A N 1
ATOM 1565 C CA . SER A 1 198 ? 15.844 -11.359 -20.719 1 78.75 198 SER A CA 1
ATOM 1566 C C . SER A 1 198 ? 15.07 -11.586 -22.016 1 78.75 198 SER A C 1
ATOM 1568 O O . SER A 1 198 ? 14.969 -10.688 -22.844 1 78.75 198 SER A O 1
ATOM 1570 N N . GLU A 1 199 ? 14.75 -12.797 -22.188 1 83.62 199 GLU A N 1
ATOM 1571 C CA . GLU A 1 199 ? 13.883 -13.125 -23.328 1 83.62 199 GLU A CA 1
ATOM 1572 C C . GLU A 1 199 ? 12.625 -12.258 -23.312 1 83.62 199 GLU A C 1
ATOM 1574 O O . GLU A 1 199 ? 12.133 -11.867 -24.375 1 83.62 199 GLU A O 1
ATOM 1579 N N . LEU A 1 200 ? 12.281 -11.938 -22.141 1 84.88 200 LEU A N 1
ATOM 1580 C CA . LEU A 1 200 ? 11.07 -11.141 -22.031 1 84.88 200 LEU A CA 1
ATOM 1581 C C . LEU A 1 200 ? 11.297 -9.719 -22.531 1 84.88 200 LEU A C 1
ATOM 1583 O O . LEU A 1 200 ? 10.445 -9.156 -23.219 1 84.88 200 LEU A O 1
ATOM 1587 N N . LYS A 1 201 ? 12.359 -9.156 -22.188 1 85.19 201 LYS A N 1
ATOM 1588 C CA . LYS A 1 201 ? 12.641 -7.809 -22.672 1 85.19 201 LYS A CA 1
ATOM 1589 C C . LYS A 1 201 ? 12.719 -7.777 -24.188 1 85.19 201 LYS A C 1
ATOM 1591 O O . LYS A 1 201 ? 12.242 -6.832 -24.828 1 85.19 201 LYS A O 1
ATOM 1596 N N . GLU A 1 202 ? 13.344 -8.781 -24.75 1 87.44 202 GLU A N 1
ATOM 1597 C CA . GLU A 1 202 ? 13.391 -8.891 -26.203 1 87.44 202 GLU A CA 1
ATOM 1598 C C . GLU A 1 202 ? 11.984 -8.992 -26.797 1 87.44 202 GLU A C 1
ATOM 1600 O O . GLU A 1 202 ? 11.695 -8.367 -27.812 1 87.44 202 GLU A O 1
ATOM 1605 N N . LEU A 1 203 ? 11.227 -9.734 -26.188 1 88 203 LEU A N 1
ATOM 1606 C CA . LEU A 1 203 ? 9.836 -9.875 -26.609 1 88 203 LEU A CA 1
ATOM 1607 C C . LEU A 1 203 ? 9.109 -8.539 -26.531 1 88 203 LEU A C 1
ATOM 1609 O O . LEU A 1 203 ? 8.328 -8.203 -27.422 1 88 203 LEU A O 1
ATOM 1613 N N . TYR A 1 204 ? 9.328 -7.824 -25.469 1 91.19 204 TYR A N 1
ATOM 1614 C CA . TYR A 1 204 ? 8.727 -6.508 -25.312 1 91.19 204 TYR A CA 1
ATOM 1615 C C . TYR A 1 204 ? 9.125 -5.594 -26.469 1 91.19 204 TYR A C 1
ATOM 1617 O O . TYR A 1 204 ? 8.273 -4.926 -27.062 1 91.19 204 TYR A O 1
ATOM 1625 N N . GLU A 1 205 ? 10.391 -5.613 -26.766 1 90 205 GLU A N 1
ATOM 1626 C CA . GLU A 1 205 ? 10.898 -4.77 -27.844 1 90 205 GLU A CA 1
ATOM 1627 C C . GLU A 1 205 ? 10.312 -5.18 -29.188 1 90 205 GLU A C 1
ATOM 1629 O O . GLU A 1 205 ? 9.875 -4.332 -29.969 1 90 205 GLU A O 1
ATOM 1634 N N . GLU A 1 206 ? 10.281 -6.398 -29.406 1 91.25 206 GLU A N 1
ATOM 1635 C CA . GLU A 1 206 ? 9.758 -6.93 -30.656 1 91.25 206 GLU A CA 1
ATOM 1636 C C . GLU A 1 206 ? 8.281 -6.59 -30.828 1 91.25 206 GLU A C 1
ATOM 1638 O O . GLU A 1 206 ? 7.824 -6.316 -31.938 1 91.25 206 GLU A O 1
ATOM 1643 N N . ASN A 1 207 ? 7.543 -6.594 -29.797 1 91.56 207 ASN A N 1
ATOM 1644 C CA . ASN A 1 207 ? 6.094 -6.41 -29.844 1 91.56 207 ASN A CA 1
ATOM 1645 C C . ASN A 1 207 ? 5.711 -4.945 -29.656 1 91.56 207 ASN A C 1
ATOM 1647 O O . ASN A 1 207 ? 4.527 -4.613 -29.594 1 91.56 207 ASN A O 1
ATOM 1651 N N . GLY A 1 208 ? 6.703 -4.121 -29.469 1 92.56 208 GLY A N 1
ATOM 1652 C CA . GLY A 1 208 ? 6.426 -2.701 -29.312 1 92.56 208 GLY A CA 1
ATOM 1653 C C . GLY A 1 208 ? 5.902 -2.342 -27.922 1 92.56 208 GLY A C 1
ATOM 1654 O O . GLY A 1 208 ? 5.133 -1.389 -27.781 1 92.56 208 GLY A O 1
ATOM 1655 N N . ASN A 1 209 ? 6.211 -3.209 -27.031 1 91.94 209 ASN A N 1
ATOM 1656 C CA . ASN A 1 209 ? 5.777 -2.939 -25.656 1 91.94 209 ASN A CA 1
ATOM 1657 C C . ASN A 1 209 ? 6.754 -2.021 -24.938 1 91.94 209 ASN A C 1
ATOM 1659 O O . ASN A 1 209 ? 7.969 -2.143 -25.109 1 91.94 209 ASN A O 1
ATOM 1663 N N . THR A 1 210 ? 6.223 -1.098 -24.203 1 91.19 210 THR A N 1
ATOM 1664 C CA . THR A 1 210 ? 7.023 -0.222 -23.359 1 91.19 210 THR A CA 1
ATOM 1665 C C . THR A 1 210 ? 6.707 -0.46 -21.875 1 91.19 210 THR A C 1
ATOM 1667 O O . THR A 1 210 ? 5.66 -1.021 -21.547 1 91.19 210 THR A O 1
ATOM 1670 N N . ILE A 1 211 ? 7.656 -0.119 -21.062 1 89.81 211 ILE A N 1
ATOM 1671 C CA . ILE A 1 211 ? 7.457 -0.208 -19.609 1 89.81 211 ILE A CA 1
ATOM 1672 C C . ILE A 1 211 ? 7.441 1.193 -19.016 1 89.81 211 ILE A C 1
ATOM 1674 O O . ILE A 1 211 ? 8.32 2.012 -19.297 1 89.81 211 ILE A O 1
ATOM 1678 N N . ALA A 1 212 ? 6.402 1.448 -18.266 1 88.88 212 ALA A N 1
ATOM 1679 C CA . ALA A 1 212 ? 6.273 2.723 -17.562 1 88.88 212 ALA A CA 1
ATOM 1680 C C . ALA A 1 212 ? 6.59 2.564 -16.078 1 88.88 212 ALA A C 1
ATOM 1682 O O . ALA A 1 212 ? 6.547 1.453 -15.539 1 88.88 212 ALA A O 1
ATOM 1683 N N . GLY A 1 213 ? 6.934 3.732 -15.438 1 86.25 213 GLY A N 1
ATOM 1684 C CA . GLY A 1 213 ? 7.246 3.777 -14.016 1 86.25 213 GLY A CA 1
ATOM 1685 C C . GLY A 1 213 ? 8.523 4.527 -13.711 1 86.25 213 GLY A C 1
ATOM 1686 O O . GLY A 1 213 ? 9.266 4.898 -14.625 1 86.25 213 GLY A O 1
ATOM 1687 N N . GLY A 1 214 ? 8.688 4.793 -12.477 1 89.38 214 GLY A N 1
ATOM 1688 C CA . GLY A 1 214 ? 9.883 5.441 -11.969 1 89.38 214 GLY A CA 1
ATOM 1689 C C . GLY A 1 214 ? 10.414 4.801 -10.695 1 89.38 214 GLY A C 1
ATOM 1690 O O . GLY A 1 214 ? 9.812 4.941 -9.633 1 89.38 214 GLY A O 1
ATOM 1691 N N . TYR A 1 215 ? 11.484 4.094 -10.938 1 91.75 215 TYR A N 1
ATOM 1692 C CA . TYR A 1 215 ? 12.148 3.469 -9.797 1 91.75 215 TYR A CA 1
ATOM 1693 C C . TYR A 1 215 ? 13.641 3.783 -9.789 1 91.75 215 TYR A C 1
ATOM 1695 O O . TYR A 1 215 ? 14.281 3.801 -10.836 1 91.75 215 TYR A O 1
ATOM 1703 N N . ASP A 1 216 ? 14.164 4.117 -8.766 1 93.44 216 ASP A N 1
ATOM 1704 C CA . ASP A 1 216 ? 15.578 4.207 -8.438 1 93.44 216 ASP A CA 1
ATOM 1705 C C . ASP A 1 216 ? 15.828 3.826 -6.977 1 93.44 216 ASP A C 1
ATOM 1707 O O . ASP A 1 216 ? 15.82 4.688 -6.094 1 93.44 216 ASP A O 1
ATOM 1711 N N . GLN A 1 217 ? 16.047 2.477 -6.824 1 93.31 217 GLN A N 1
ATOM 1712 C CA . GLN A 1 217 ? 16.078 2.053 -5.43 1 93.31 217 GLN A CA 1
ATOM 1713 C C . GLN A 1 217 ? 16.703 0.67 -5.289 1 93.31 217 GLN A C 1
ATOM 1715 O O . GLN A 1 217 ? 16.797 -0.082 -6.262 1 93.31 217 GLN A O 1
ATOM 1720 N N . LEU A 1 218 ? 17.125 0.444 -4.07 1 94.38 218 LEU A N 1
ATOM 1721 C CA . LEU A 1 218 ? 17.562 -0.872 -3.625 1 94.38 218 LEU A CA 1
ATOM 1722 C C . LEU A 1 218 ? 16.391 -1.69 -3.098 1 94.38 218 LEU A C 1
ATOM 1724 O O . LEU A 1 218 ? 15.586 -1.189 -2.312 1 94.38 218 LEU A O 1
ATOM 1728 N N . LEU A 1 219 ? 16.312 -2.902 -3.572 1 94.88 219 LEU A N 1
ATOM 1729 C CA . LEU A 1 219 ? 15.234 -3.762 -3.092 1 94.88 219 LEU A CA 1
ATOM 1730 C C . LEU A 1 219 ? 15.555 -4.305 -1.703 1 94.88 219 LEU A C 1
ATOM 1732 O O . LEU A 1 219 ? 16.656 -4.82 -1.47 1 94.88 219 LEU A O 1
ATOM 1736 N N . ASN A 1 220 ? 14.602 -4.176 -0.82 1 92.88 220 ASN A N 1
ATOM 1737 C CA . ASN A 1 220 ? 14.727 -4.73 0.522 1 92.88 220 ASN A CA 1
ATOM 1738 C C . ASN A 1 220 ? 14.594 -6.254 0.515 1 92.88 220 ASN A C 1
ATOM 1740 O O . ASN A 1 220 ? 14.398 -6.855 -0.541 1 92.88 220 ASN A O 1
ATOM 1744 N N . ALA A 1 221 ? 14.758 -6.68 1.785 1 91.81 221 ALA A N 1
ATOM 1745 C CA . ALA A 1 221 ? 14.586 -8.125 1.91 1 91.81 221 ALA A CA 1
ATOM 1746 C C . ALA A 1 221 ? 13.172 -8.539 1.515 1 91.81 221 ALA A C 1
ATOM 1748 O O . ALA A 1 221 ? 12.203 -7.82 1.777 1 91.81 221 ALA A O 1
ATOM 1749 N N . ARG A 1 222 ? 13 -9.539 0.654 1 89.56 222 ARG A N 1
ATOM 1750 C CA . ARG A 1 222 ? 11.734 -10.172 0.286 1 89.56 222 ARG A CA 1
ATOM 1751 C C . ARG A 1 222 ? 10.977 -9.328 -0.732 1 89.56 222 ARG A C 1
ATOM 1753 O O . ARG A 1 222 ? 9.766 -9.484 -0.898 1 89.56 222 ARG A O 1
ATOM 1760 N N . GLU A 1 223 ? 11.602 -8.281 -1.215 1 91.69 223 GLU A N 1
ATOM 1761 C CA . GLU A 1 223 ? 11.016 -7.512 -2.309 1 91.69 223 GLU A CA 1
ATOM 1762 C C . GLU A 1 223 ? 11.562 -7.973 -3.66 1 91.69 223 GLU A C 1
ATOM 1764 O O . GLU A 1 223 ? 12.75 -8.266 -3.787 1 91.69 223 GLU A O 1
ATOM 1769 N N . TYR A 1 224 ? 10.656 -7.996 -4.59 1 93.12 224 TYR A N 1
ATOM 1770 C CA . TYR A 1 224 ? 10.992 -8.367 -5.957 1 93.12 224 TYR A CA 1
ATOM 1771 C C . TYR A 1 224 ? 10.445 -7.348 -6.949 1 93.12 224 TYR A C 1
ATOM 1773 O O . TYR A 1 224 ? 9.406 -6.727 -6.703 1 93.12 224 TYR A O 1
ATOM 1781 N N . PHE A 1 225 ? 11.188 -7.172 -8.016 1 94.31 225 PHE A N 1
ATOM 1782 C CA . PHE A 1 225 ? 10.664 -6.387 -9.125 1 94.31 225 PHE A CA 1
ATOM 1783 C C . PHE A 1 225 ? 10.117 -7.293 -10.219 1 94.31 225 PHE A C 1
ATOM 1785 O O . PHE A 1 225 ? 10.82 -8.164 -10.719 1 94.31 225 PHE A O 1
ATOM 1792 N N . LEU A 1 226 ? 8.844 -6.996 -10.555 1 92.81 226 LEU A N 1
ATOM 1793 C CA . LEU A 1 226 ? 8.117 -7.848 -11.484 1 92.81 226 LEU A CA 1
ATOM 1794 C C . LEU A 1 226 ? 7.625 -7.043 -12.688 1 92.81 226 LEU A C 1
ATOM 1796 O O . LEU A 1 226 ? 7.262 -5.875 -12.547 1 92.81 226 LEU A O 1
ATOM 1800 N N . VAL A 1 227 ? 7.656 -7.688 -13.797 1 91.56 227 VAL A N 1
ATOM 1801 C CA . VAL A 1 227 ? 7.008 -7.145 -14.984 1 91.56 227 VAL A CA 1
ATOM 1802 C C . VAL A 1 227 ? 6.051 -8.18 -15.57 1 91.56 227 VAL A C 1
ATOM 1804 O O . VAL A 1 227 ? 6.238 -9.391 -15.383 1 91.56 227 VAL A O 1
ATOM 1807 N N . ASN A 1 228 ? 5.062 -7.68 -16.297 1 91.31 228 ASN A N 1
ATOM 1808 C CA . ASN A 1 228 ? 4.094 -8.578 -16.922 1 91.31 228 ASN A CA 1
ATOM 1809 C C . ASN A 1 228 ? 4.766 -9.57 -17.859 1 91.31 228 ASN A C 1
ATOM 1811 O O . ASN A 1 228 ? 5.52 -9.164 -18.75 1 91.31 228 ASN A O 1
ATOM 1815 N N . HIS A 1 229 ? 4.48 -10.828 -17.672 1 92.69 229 HIS A N 1
ATOM 1816 C CA . HIS A 1 229 ? 5.09 -11.859 -18.5 1 92.69 229 HIS A CA 1
ATOM 1817 C C . HIS A 1 229 ? 4.387 -11.977 -19.844 1 92.69 229 HIS A C 1
ATOM 1819 O O . HIS A 1 229 ? 4.992 -12.391 -20.828 1 92.69 229 HIS A O 1
ATOM 1825 N N . PHE A 1 230 ? 3.105 -11.602 -19.922 1 90.19 230 PHE A N 1
ATOM 1826 C CA . PHE A 1 230 ? 2.312 -11.773 -21.125 1 90.19 230 PHE A CA 1
ATOM 1827 C C . PHE A 1 230 ? 1.732 -10.438 -21.594 1 90.19 230 PHE A C 1
ATOM 1829 O O . PHE A 1 230 ? 0.516 -10.305 -21.734 1 90.19 230 PHE A O 1
ATOM 1836 N N . PRO A 1 231 ? 2.648 -9.602 -21.953 1 88 231 PRO A N 1
ATOM 1837 C CA . PRO A 1 231 ? 2.127 -8.312 -22.422 1 88 231 PRO A CA 1
ATOM 1838 C C . PRO A 1 231 ? 1.414 -8.422 -23.766 1 88 231 PRO A C 1
ATOM 1840 O O . PRO A 1 231 ? 1.854 -9.172 -24.641 1 88 231 PRO A O 1
ATOM 1843 N N . ALA A 1 232 ? 0.292 -7.723 -23.875 1 88.31 232 ALA A N 1
ATOM 1844 C CA . ALA A 1 232 ? -0.298 -7.555 -25.188 1 88.31 232 ALA A CA 1
ATOM 1845 C C . ALA A 1 232 ? 0.597 -6.703 -26.094 1 88.31 232 ALA A C 1
ATOM 1847 O O . ALA A 1 232 ? 1.313 -5.824 -25.609 1 88.31 232 ALA A O 1
ATOM 1848 N N . GLU A 1 233 ? 0.48 -6.957 -27.359 1 90.75 233 GLU A N 1
ATOM 1849 C CA . GLU A 1 233 ? 1.336 -6.227 -28.281 1 90.75 233 GLU A CA 1
ATOM 1850 C C . GLU A 1 233 ? 1.015 -4.734 -28.281 1 90.75 233 GLU A C 1
ATOM 1852 O O . GLU A 1 233 ? -0.145 -4.344 -28.125 1 90.75 233 GLU A O 1
ATOM 1857 N N . ASN A 1 234 ? 2.047 -3.953 -28.375 1 90.75 234 ASN A N 1
ATOM 1858 C CA . ASN A 1 234 ? 1.948 -2.504 -28.516 1 90.75 234 ASN A CA 1
ATOM 1859 C C . ASN A 1 234 ? 1.236 -1.87 -27.328 1 90.75 234 ASN A C 1
ATOM 1861 O O . ASN A 1 234 ? 0.359 -1.023 -27.5 1 90.75 234 ASN A O 1
ATOM 1865 N N . THR A 1 235 ? 1.523 -2.4 -26.219 1 88.5 235 THR A N 1
ATOM 1866 C CA . THR A 1 235 ? 0.951 -1.835 -25 1 88.5 235 THR A CA 1
ATOM 1867 C C . THR A 1 235 ? 2.047 -1.288 -24.094 1 88.5 235 THR A C 1
ATOM 1869 O O . THR A 1 235 ? 3.211 -1.678 -24.203 1 88.5 235 THR A O 1
ATOM 1872 N N . MET A 1 236 ? 1.627 -0.322 -23.266 1 89.19 236 MET A N 1
ATOM 1873 C CA . MET A 1 236 ? 2.467 0.153 -22.172 1 89.19 236 MET A CA 1
ATOM 1874 C C . MET A 1 236 ? 2.225 -0.666 -20.906 1 89.19 236 MET A C 1
ATOM 1876 O O . MET A 1 236 ? 1.085 -0.8 -20.453 1 89.19 236 MET A O 1
ATOM 1880 N N . GLN A 1 237 ? 3.283 -1.206 -20.406 1 88.12 237 GLN A N 1
ATOM 1881 C CA . GLN A 1 237 ? 3.23 -2.021 -19.203 1 88.12 237 GLN A CA 1
ATOM 1882 C C . GLN A 1 237 ? 3.83 -1.277 -18.016 1 88.12 237 GLN A C 1
ATOM 1884 O O . GLN A 1 237 ? 4.48 -0.243 -18.188 1 88.12 237 GLN A O 1
ATOM 1889 N N . ALA A 1 238 ? 3.496 -1.798 -16.812 1 87.31 238 ALA A N 1
ATOM 1890 C CA . ALA A 1 238 ? 4.086 -1.213 -15.602 1 87.31 238 ALA A CA 1
ATOM 1891 C C . ALA A 1 238 ? 4.926 -2.24 -14.852 1 87.31 238 ALA A C 1
ATOM 1893 O O . ALA A 1 238 ? 4.551 -3.412 -14.766 1 87.31 238 ALA A O 1
ATOM 1894 N N . GLY A 1 239 ? 6.086 -1.77 -14.406 1 87.69 239 GLY A N 1
ATOM 1895 C CA . GLY A 1 239 ? 6.816 -2.555 -13.422 1 87.69 239 GLY A CA 1
ATOM 1896 C C . GLY A 1 239 ? 6.281 -2.395 -12.008 1 87.69 239 GLY A C 1
ATOM 1897 O O . GLY A 1 239 ? 5.605 -1.407 -11.703 1 87.69 239 GLY A O 1
ATOM 1898 N N . THR A 1 240 ? 6.629 -3.426 -11.133 1 88 240 THR A N 1
ATOM 1899 C CA . THR A 1 240 ? 6.168 -3.32 -9.758 1 88 240 THR A CA 1
ATOM 1900 C C . THR A 1 240 ? 7.184 -3.93 -8.797 1 88 240 THR A C 1
ATOM 1902 O O . THR A 1 240 ? 7.801 -4.953 -9.102 1 88 240 THR A O 1
ATOM 1905 N N . ILE A 1 241 ? 7.332 -3.227 -7.719 1 90 241 ILE A N 1
ATOM 1906 C CA . ILE A 1 241 ? 8.016 -3.846 -6.59 1 90 241 ILE A CA 1
ATOM 1907 C C . ILE A 1 241 ? 7 -4.566 -5.703 1 90 241 ILE A C 1
ATOM 1909 O O . ILE A 1 241 ? 6.035 -3.955 -5.23 1 90 241 ILE A O 1
ATOM 1913 N N . THR A 1 242 ? 7.203 -5.855 -5.512 1 89.12 242 THR A N 1
ATOM 1914 C CA . THR A 1 242 ? 6.242 -6.711 -4.824 1 89.12 242 THR A CA 1
ATOM 1915 C C . THR A 1 242 ? 6.914 -7.473 -3.686 1 89.12 242 THR A C 1
ATOM 1917 O O . THR A 1 242 ? 8 -8.031 -3.859 1 89.12 242 THR A O 1
ATOM 1920 N N . ALA A 1 243 ? 6.23 -7.434 -2.572 1 88 243 ALA A N 1
ATOM 1921 C CA . ALA A 1 243 ? 6.707 -8.234 -1.447 1 88 243 ALA A CA 1
ATOM 1922 C C . ALA A 1 243 ? 6.473 -9.719 -1.694 1 88 243 ALA A C 1
ATOM 1924 O O . ALA A 1 243 ? 5.484 -10.102 -2.33 1 88 243 ALA A O 1
ATOM 1925 N N . VAL A 1 244 ? 7.258 -10.5 -1.058 1 90.38 244 VAL A N 1
ATOM 1926 C CA . VAL A 1 244 ? 7.254 -11.93 -1.319 1 90.38 244 VAL A CA 1
ATOM 1927 C C . VAL A 1 244 ? 5.926 -12.539 -0.874 1 90.38 244 VAL A C 1
ATOM 1929 O O . VAL A 1 244 ? 5.422 -13.477 -1.496 1 90.38 244 VAL A O 1
ATOM 1932 N N . HIS A 1 245 ? 5.301 -12.023 0.092 1 85.44 245 HIS A N 1
ATOM 1933 C CA . HIS A 1 245 ? 4.078 -12.609 0.625 1 85.44 245 HIS A CA 1
ATOM 1934 C C . HIS A 1 245 ? 2.885 -12.312 -0.277 1 85.44 245 HIS A C 1
ATOM 1936 O O . HIS A 1 245 ? 1.777 -12.797 -0.032 1 85.44 245 HIS A O 1
ATOM 1942 N N . LYS A 1 246 ? 3.154 -11.578 -1.351 1 86.38 246 LYS A N 1
ATOM 1943 C CA . LYS A 1 246 ? 2.115 -11.312 -2.342 1 86.38 246 LYS A CA 1
ATOM 1944 C C . LYS A 1 246 ? 2.326 -12.156 -3.596 1 86.38 246 LYS A C 1
ATOM 1946 O O . LYS A 1 246 ? 1.529 -12.094 -4.535 1 86.38 246 LYS A O 1
ATOM 1951 N N . ILE A 1 247 ? 3.346 -12.859 -3.584 1 91.31 247 ILE A N 1
ATOM 1952 C CA . ILE A 1 247 ? 3.641 -13.797 -4.66 1 91.31 247 ILE A CA 1
ATOM 1953 C C . ILE A 1 247 ? 3.195 -15.203 -4.258 1 91.31 247 ILE A C 1
ATOM 1955 O O . ILE A 1 247 ? 3.752 -15.797 -3.334 1 91.31 247 ILE A O 1
ATOM 1959 N N . TYR A 1 248 ? 2.299 -15.75 -4.961 1 91.62 248 TYR A N 1
ATOM 1960 C CA . TYR A 1 248 ? 1.641 -16.969 -4.516 1 91.62 248 TYR A CA 1
ATOM 1961 C C . TYR A 1 248 ? 2.383 -18.203 -5.016 1 91.62 248 TYR A C 1
ATOM 1963 O O . TYR A 1 248 ? 2.002 -19.344 -4.707 1 91.62 248 TYR A O 1
ATOM 1971 N N . GLY A 1 249 ? 3.441 -18 -5.781 1 94.88 249 GLY A N 1
ATOM 1972 C CA . GLY A 1 249 ? 4.273 -19.125 -6.168 1 94.88 249 GLY A CA 1
ATOM 1973 C C . GLY A 1 249 ? 4.812 -19.016 -7.582 1 94.88 249 GLY A C 1
ATOM 1974 O O . GLY A 1 249 ? 4.52 -18.047 -8.289 1 94.88 249 GLY A O 1
ATOM 1975 N N . GLU A 1 250 ? 5.613 -20.016 -7.926 1 97 250 GLU A N 1
ATOM 1976 C CA . GLU A 1 250 ? 6.238 -20.125 -9.242 1 97 250 GLU A CA 1
ATOM 1977 C C . GLU A 1 250 ? 5.508 -21.125 -10.125 1 97 250 GLU A C 1
ATOM 1979 O O . GLU A 1 250 ? 5.121 -22.203 -9.664 1 97 250 GLU A O 1
ATOM 1984 N N . VAL A 1 251 ? 5.328 -20.75 -11.336 1 96.94 251 VAL A N 1
ATOM 1985 C CA . VAL A 1 251 ? 4.789 -21.703 -12.297 1 96.94 251 VAL A CA 1
ATOM 1986 C C . VAL A 1 251 ? 5.844 -22.766 -12.625 1 96.94 251 VAL A C 1
ATOM 1988 O O . VAL A 1 251 ? 6.883 -22.453 -13.203 1 96.94 251 VAL A O 1
ATOM 1991 N N . VAL A 1 252 ? 5.496 -24.047 -12.32 1 96.94 252 VAL A N 1
ATOM 1992 C CA . VAL A 1 252 ? 6.582 -25.016 -12.422 1 96.94 252 VAL A CA 1
ATOM 1993 C C . VAL A 1 252 ? 6.156 -26.188 -13.32 1 96.94 252 VAL A C 1
ATOM 1995 O O . VAL A 1 252 ? 6.992 -26.984 -13.75 1 96.94 252 VAL A O 1
ATOM 1998 N N . ALA A 1 253 ? 4.914 -26.281 -13.602 1 96.88 253 ALA A N 1
ATOM 1999 C CA . ALA A 1 253 ? 4.41 -27.422 -14.367 1 96.88 253 ALA A CA 1
ATOM 2000 C C . ALA A 1 253 ? 2.99 -27.172 -14.867 1 96.88 253 ALA A C 1
ATOM 2002 O O . ALA A 1 253 ? 2.465 -26.062 -14.711 1 96.88 253 ALA A O 1
ATOM 2003 N N . LEU A 1 254 ? 2.49 -28.141 -15.578 1 95.62 254 LEU A N 1
ATOM 2004 C CA . LEU A 1 254 ? 1.096 -28.172 -16 1 95.62 254 LEU A CA 1
ATOM 2005 C C . LEU A 1 254 ? 0.387 -29.406 -15.43 1 95.62 254 LEU A C 1
ATOM 2007 O O . LEU A 1 254 ? 1.038 -30.344 -14.977 1 95.62 254 LEU A O 1
ATOM 2011 N N . ALA A 1 255 ? -0.857 -29.328 -15.336 1 93.06 255 ALA A N 1
ATOM 2012 C CA . ALA A 1 255 ? -1.706 -30.469 -14.992 1 93.06 255 ALA A CA 1
ATOM 2013 C C . ALA A 1 255 ? -2.898 -30.562 -15.938 1 93.06 255 ALA A C 1
ATOM 2015 O O . A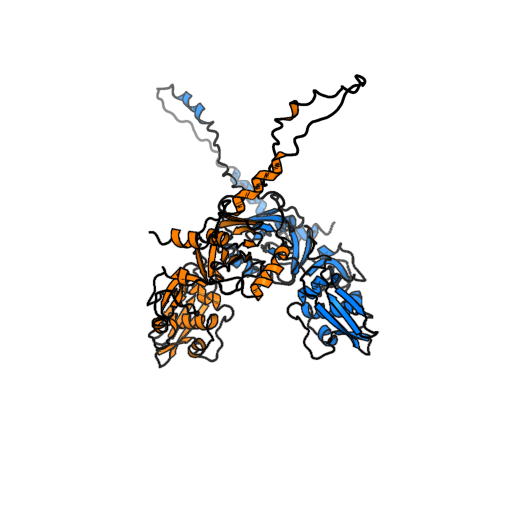LA A 1 255 ? -3.52 -29.547 -16.281 1 93.06 255 ALA A O 1
ATOM 2016 N N . GLU A 1 256 ? -3.117 -31.812 -16.344 1 91.81 256 GLU A N 1
ATOM 2017 C CA . GLU A 1 256 ? -4.289 -32.031 -17.188 1 91.81 256 GLU A CA 1
ATOM 2018 C C . GLU A 1 256 ? -5.574 -32.031 -16.359 1 91.81 256 GLU A C 1
ATOM 2020 O O . GLU A 1 256 ? -5.625 -32.625 -15.289 1 91.81 256 GLU A O 1
ATOM 2025 N N . GLN A 1 257 ? -6.559 -31.391 -16.906 1 89 257 GLN A N 1
ATOM 2026 C CA . GLN A 1 257 ? -7.828 -31.266 -16.188 1 89 257 GLN A CA 1
ATOM 2027 C C . GLN A 1 257 ? -8.367 -32.625 -15.797 1 89 257 GLN A C 1
ATOM 2029 O O . GLN A 1 257 ? -8.945 -32.781 -14.719 1 89 257 GLN A O 1
ATOM 2034 N N . SER A 1 258 ? -8.156 -33.625 -16.625 1 83.38 258 SER A N 1
ATOM 2035 C CA . SER A 1 258 ? -8.711 -34.969 -16.391 1 83.38 258 SER A CA 1
ATOM 2036 C C . SER A 1 258 ? -8.094 -35.625 -15.156 1 83.38 258 SER A C 1
ATOM 2038 O O . SER A 1 258 ? -8.695 -36.5 -14.547 1 83.38 258 SER A O 1
ATOM 2040 N N . THR A 1 259 ? -6.918 -35.125 -14.773 1 77.12 259 THR A N 1
ATOM 2041 C CA . THR A 1 259 ? -6.223 -35.75 -13.656 1 77.12 259 THR A CA 1
ATOM 2042 C C . THR A 1 259 ? -6.289 -34.875 -12.414 1 77.12 259 THR A C 1
ATOM 2044 O O . THR A 1 259 ? -5.852 -35.281 -11.328 1 77.12 259 THR A O 1
ATOM 2047 N N . THR A 1 260 ? -6.805 -33.562 -12.539 1 74.12 260 THR A N 1
ATOM 2048 C CA . THR A 1 260 ? -6.727 -32.594 -11.477 1 74.12 260 THR A CA 1
ATOM 2049 C C . THR A 1 260 ? -7.758 -32.875 -10.383 1 74.12 260 THR A C 1
ATOM 2051 O O . THR A 1 260 ? -7.582 -32.5 -9.234 1 74.12 260 THR A O 1
ATOM 2054 N N . ALA A 1 261 ? -8.883 -33.438 -10.812 1 60.44 261 ALA A N 1
ATOM 2055 C CA . ALA A 1 261 ? -9.867 -33.812 -9.797 1 60.44 261 ALA A CA 1
ATOM 2056 C C . ALA A 1 261 ? -9.211 -34.562 -8.641 1 60.44 261 ALA A C 1
ATOM 2058 O O . ALA A 1 261 ? -9.641 -34.438 -7.492 1 60.44 261 ALA A O 1
ATOM 2059 N N . SER A 1 262 ? -8.117 -35.312 -8.945 1 55.03 262 SER A N 1
ATOM 2060 C CA . SER A 1 262 ? -7.43 -36.094 -7.914 1 55.03 262 SER A CA 1
ATOM 2061 C C . SER A 1 262 ? -6.523 -35.188 -7.074 1 55.03 262 SER A C 1
ATOM 2063 O O . SER A 1 262 ? -6.055 -35.594 -6.012 1 55.03 262 SER A O 1
ATOM 2065 N N . ILE A 1 263 ? -6.254 -34.156 -7.496 1 57.06 263 ILE A N 1
ATOM 2066 C CA . ILE A 1 263 ? -5.27 -33.344 -6.789 1 57.06 263 ILE A CA 1
ATOM 2067 C C . ILE A 1 263 ? -5.977 -32.375 -5.844 1 57.06 263 ILE A C 1
ATOM 2069 O O . ILE A 1 263 ? -5.582 -32.25 -4.684 1 57.06 263 ILE A O 1
ATOM 2073 N N . TYR A 1 264 ? -6.805 -31.453 -6.27 1 55.78 264 TYR A N 1
ATOM 2074 C CA . TYR A 1 264 ? -7.371 -30.375 -5.453 1 55.78 264 TYR A CA 1
ATOM 2075 C C . TYR A 1 264 ? -8.891 -30.391 -5.52 1 55.78 264 TYR A C 1
ATOM 2077 O O . TYR A 1 264 ? -9.57 -30.031 -4.555 1 55.78 264 TYR A O 1
ATOM 2085 N N . PHE A 1 265 ? -9.445 -30.938 -6.488 1 55.69 265 PHE A N 1
ATOM 2086 C CA . PHE A 1 265 ? -10.805 -30.5 -6.762 1 55.69 265 PHE A CA 1
ATOM 2087 C C . PHE A 1 265 ? -11.812 -31.578 -6.414 1 55.69 265 PHE A C 1
ATOM 2089 O O . PHE A 1 265 ? -13.016 -31.312 -6.328 1 55.69 265 PHE A O 1
ATOM 2096 N N . GLY A 1 266 ? -11.297 -32.812 -6.016 1 55.19 266 GLY A N 1
ATOM 2097 C CA . GLY A 1 266 ? -12.359 -33.75 -5.734 1 55.19 266 GLY A CA 1
ATOM 2098 C C . GLY A 1 266 ? -12.352 -34.25 -4.305 1 55.19 266 GLY A C 1
ATOM 2099 O O . GLY A 1 266 ? -11.289 -34.469 -3.723 1 55.19 266 GLY A O 1
ATOM 2100 N N . LEU A 1 267 ? -13.359 -33.844 -3.41 1 58.44 267 LEU A N 1
ATOM 2101 C CA . LEU A 1 267 ? -13.508 -34.312 -2.039 1 58.44 267 LEU A CA 1
ATOM 2102 C C . LEU A 1 267 ? -13.492 -35.844 -1.987 1 58.44 267 LEU A C 1
ATOM 2104 O O . LEU A 1 267 ? -13.57 -36.438 -0.908 1 58.44 267 LEU A O 1
ATOM 2108 N N . GLU A 1 268 ? -13.453 -36.375 -3.117 1 55.28 268 GLU A N 1
ATOM 2109 C CA . GLU A 1 268 ? -13.648 -37.844 -3.084 1 55.28 268 GLU A CA 1
ATOM 2110 C C . GLU A 1 268 ? -12.344 -38.562 -2.768 1 55.28 268 GLU A C 1
ATOM 2112 O O . GLU A 1 268 ? -12.328 -39.781 -2.621 1 55.28 268 GLU A O 1
ATOM 2117 N N . ASN A 1 269 ? -11.297 -37.812 -2.365 1 60.72 269 ASN A N 1
ATOM 2118 C CA . ASN A 1 269 ? -10.039 -38.531 -2.281 1 60.72 269 ASN A CA 1
ATOM 2119 C C . ASN A 1 269 ? -9.547 -38.625 -0.841 1 60.72 269 ASN A C 1
ATOM 2121 O O . ASN A 1 269 ? -10.031 -37.906 0.037 1 60.72 269 ASN A O 1
ATOM 2125 N N . ASP A 1 270 ? -8.805 -39.688 -0.485 1 74.44 270 ASP A N 1
ATOM 2126 C CA . ASP A 1 270 ? -8.07 -40 0.732 1 74.44 270 ASP A CA 1
ATOM 2127 C C . ASP A 1 270 ? -6.992 -38.969 1.012 1 74.44 270 ASP A C 1
ATOM 2129 O O . ASP A 1 270 ? -5.801 -39.281 1.03 1 74.44 270 ASP A O 1
ATOM 2133 N N . TYR A 1 271 ? -7.426 -37.719 1.268 1 81.19 271 TYR A N 1
ATOM 2134 C CA . TYR A 1 271 ? -6.504 -36.625 1.574 1 81.19 271 TYR A CA 1
ATOM 2135 C C . TYR A 1 271 ? -6.113 -36.656 3.049 1 81.19 271 TYR A C 1
ATOM 2137 O O . TYR A 1 271 ? -6.895 -37.094 3.898 1 81.19 271 TYR A O 1
ATOM 2145 N N . SER A 1 272 ? -4.805 -36.25 3.176 1 84.12 272 SER A N 1
ATOM 2146 C CA . SER A 1 272 ? -4.371 -36.031 4.551 1 84.12 272 SER A CA 1
ATOM 2147 C C . SER A 1 272 ? -5.074 -34.812 5.156 1 84.12 272 SER A C 1
ATOM 2149 O O . SER A 1 272 ? -5.637 -34 4.434 1 84.12 272 SER A O 1
ATOM 2151 N N . PRO A 1 273 ? -5.105 -34.75 6.445 1 89 273 PRO A N 1
ATOM 2152 C CA . PRO A 1 273 ? -5.695 -33.562 7.07 1 89 273 PRO A CA 1
ATOM 2153 C C . PRO A 1 273 ? -5.078 -32.25 6.566 1 89 273 PRO A C 1
ATOM 2155 O O . PRO A 1 273 ? -5.789 -31.25 6.379 1 89 273 PRO A O 1
ATOM 2158 N N . GLU A 1 274 ? -3.812 -32.25 6.363 1 88.44 274 GLU A N 1
ATOM 2159 C CA . GLU A 1 274 ? -3.133 -31.062 5.875 1 88.44 274 GLU A CA 1
ATOM 2160 C C . GLU A 1 274 ? -3.621 -30.688 4.477 1 88.44 274 GLU A C 1
ATOM 2162 O O . GLU A 1 274 ? -3.783 -29.5 4.172 1 88.44 274 GLU A O 1
ATOM 2167 N N . GLN A 1 275 ? -3.828 -31.609 3.707 1 85.75 275 GLN A N 1
ATOM 2168 C CA . GLN A 1 275 ? -4.316 -31.359 2.354 1 85.75 275 GLN A CA 1
ATOM 2169 C C . GLN A 1 275 ? -5.727 -30.797 2.375 1 85.75 275 GLN A C 1
ATOM 2171 O O . GLN A 1 275 ? -6.051 -29.891 1.594 1 85.75 275 GLN A O 1
ATOM 2176 N N . TYR A 1 276 ? -6.527 -31.312 3.271 1 88.44 276 TYR A N 1
ATOM 2177 C CA . TYR A 1 276 ? -7.871 -30.75 3.408 1 88.44 276 TYR A CA 1
ATOM 2178 C C . TYR A 1 276 ? -7.824 -29.312 3.912 1 88.44 276 TYR A C 1
ATOM 2180 O O . TYR A 1 276 ? -8.594 -28.469 3.453 1 88.44 276 TYR A O 1
ATOM 2188 N N . PHE A 1 277 ? -6.93 -29.094 4.867 1 91.12 277 PHE A N 1
ATOM 2189 C CA . PHE A 1 277 ? -6.77 -27.734 5.371 1 91.12 277 PHE A CA 1
ATOM 2190 C C . PHE A 1 277 ? -6.332 -26.797 4.254 1 91.12 277 PHE A C 1
ATOM 2192 O O . PHE A 1 277 ? -6.871 -25.703 4.117 1 91.12 277 PHE A O 1
ATOM 2199 N N . ASP A 1 278 ? -5.473 -27.25 3.486 1 89.5 278 ASP A N 1
ATOM 2200 C CA . ASP A 1 278 ? -4.98 -26.484 2.354 1 89.5 278 ASP A CA 1
ATOM 2201 C C . ASP A 1 278 ? -6.09 -26.219 1.336 1 89.5 278 ASP A C 1
ATOM 2203 O O . ASP A 1 278 ? -6.195 -25.125 0.784 1 89.5 278 ASP A O 1
ATOM 2207 N N . LEU A 1 279 ? -6.816 -27.203 1.101 1 86.88 279 LEU A N 1
ATOM 2208 C CA . LEU A 1 279 ? -7.938 -27.078 0.177 1 86.88 279 LEU A CA 1
ATOM 2209 C C . LEU A 1 279 ? -8.945 -26.047 0.683 1 86.88 279 LEU A C 1
ATOM 2211 O O . LEU A 1 279 ? -9.508 -25.281 -0.106 1 86.88 279 LEU A O 1
ATOM 2215 N N . TYR A 1 280 ? -9.164 -26.109 1.979 1 89.38 280 TYR A N 1
ATOM 2216 C CA . TYR A 1 280 ? -10.039 -25.125 2.584 1 89.38 280 TYR A CA 1
ATOM 2217 C C . TYR A 1 280 ? -9.555 -23.703 2.293 1 89.38 280 TYR A C 1
ATOM 2219 O O . TYR A 1 280 ? -10.312 -22.875 1.799 1 89.38 280 TYR A O 1
ATOM 2227 N N . LEU A 1 281 ? -8.289 -23.484 2.541 1 91.06 281 LEU A N 1
ATOM 2228 C CA . LEU A 1 281 ? -7.695 -22.172 2.314 1 91.06 281 LEU A CA 1
ATOM 2229 C C . LEU A 1 281 ? -7.734 -21.812 0.834 1 91.06 281 LEU A C 1
ATOM 2231 O O . LEU A 1 281 ? -8.117 -20.688 0.477 1 91.06 281 LEU A O 1
ATOM 2235 N N . TYR A 1 282 ? -7.418 -22.688 0.022 1 88.94 282 TYR A N 1
ATOM 2236 C CA . TYR A 1 282 ? -7.402 -22.484 -1.423 1 88.94 282 TYR A CA 1
ATOM 2237 C C . TYR A 1 282 ? -8.773 -22.047 -1.927 1 88.94 282 TYR A C 1
ATOM 2239 O O . TYR A 1 282 ? -8.875 -21.078 -2.678 1 88.94 282 TYR A O 1
ATOM 2247 N N . ASP A 1 283 ? -9.766 -22.734 -1.545 1 87.81 283 ASP A N 1
ATOM 2248 C CA . ASP A 1 283 ? -11.117 -22.438 -2.0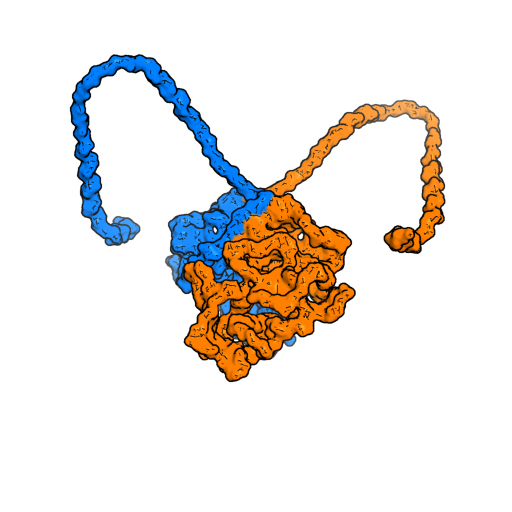02 1 87.81 283 ASP A CA 1
ATOM 2249 C C . ASP A 1 283 ? -11.586 -21.078 -1.502 1 87.81 283 ASP A C 1
ATOM 2251 O O . ASP A 1 283 ? -12.305 -20.359 -2.203 1 87.81 283 ASP A O 1
ATOM 2255 N N . GLN A 1 284 ? -11.148 -20.75 -0.325 1 89 284 GLN A N 1
ATOM 2256 C CA . GLN A 1 284 ? -11.508 -19.453 0.232 1 89 284 GLN A CA 1
ATOM 2257 C C . GLN A 1 284 ? -10.844 -18.328 -0.547 1 89 284 GLN A C 1
ATOM 2259 O O . GLN A 1 284 ? -11.422 -17.25 -0.695 1 89 284 GLN A O 1
ATOM 2264 N N . ILE A 1 285 ? -9.695 -18.625 -1.019 1 86.44 285 ILE A N 1
ATOM 2265 C CA . ILE A 1 285 ? -8.906 -17.578 -1.655 1 86.44 285 ILE A CA 1
ATOM 2266 C C . ILE A 1 285 ? -9.234 -17.516 -3.146 1 86.44 285 ILE A C 1
ATOM 2268 O O . ILE A 1 285 ? -9.398 -16.438 -3.709 1 86.44 285 ILE A O 1
ATOM 2272 N N . PHE A 1 286 ? -9.32 -18.688 -3.775 1 81.44 286 PHE A N 1
ATOM 2273 C CA . PHE A 1 286 ? -9.344 -18.734 -5.23 1 81.44 286 PHE A CA 1
ATOM 2274 C C . PHE A 1 286 ? -10.68 -19.266 -5.734 1 81.44 286 PHE A C 1
ATOM 2276 O O . PHE A 1 286 ? -10.977 -19.203 -6.93 1 81.44 286 PHE A O 1
ATOM 2283 N N . GLY A 1 287 ? -11.422 -19.828 -4.793 1 82.69 287 GLY A N 1
ATOM 2284 C CA . GLY A 1 287 ? -12.648 -20.5 -5.207 1 82.69 287 GLY A CA 1
ATOM 2285 C C . GLY A 1 287 ? -13.891 -19.672 -4.914 1 82.69 287 GLY A C 1
ATOM 2286 O O . GLY A 1 287 ? -13.82 -18.453 -4.762 1 82.69 287 GLY A O 1
ATOM 2287 N N . ASP A 1 288 ? -14.984 -20.406 -4.953 1 86 288 ASP A N 1
ATOM 2288 C CA . ASP A 1 288 ? -16.266 -19.75 -4.715 1 86 288 ASP A CA 1
ATOM 2289 C C . ASP A 1 288 ? -16.781 -20.047 -3.307 1 86 288 ASP A C 1
ATOM 2291 O O . ASP A 1 288 ? -17.906 -19.672 -2.959 1 86 288 ASP A O 1
ATOM 2295 N N . GLY A 1 289 ? -16.031 -20.781 -2.588 1 87.38 289 GLY A N 1
ATOM 2296 C CA . GLY A 1 289 ? -16.375 -21.062 -1.202 1 87.38 289 GLY A CA 1
ATOM 2297 C C . GLY A 1 289 ? -17.203 -22.328 -1.032 1 87.38 289 GLY A C 1
ATOM 2298 O O . GLY A 1 289 ? -17.453 -22.766 0.092 1 87.38 289 GLY A O 1
ATOM 2299 N N . SER A 1 290 ? -17.547 -22.984 -2.076 1 86.12 290 SER A N 1
ATOM 2300 C CA . SER A 1 290 ? -18.406 -24.156 -1.995 1 86.12 290 SER A CA 1
ATOM 2301 C C . SER A 1 290 ? -17.703 -25.312 -1.289 1 86.12 290 SER A C 1
ATOM 2303 O O . SER A 1 290 ? -18.297 -26 -0.451 1 86.12 290 SER A O 1
ATOM 2305 N N . ILE A 1 291 ? -16.469 -25.516 -1.629 1 85.62 291 ILE A N 1
ATOM 2306 C CA . ILE A 1 291 ? -15.695 -26.594 -1.02 1 85.62 291 ILE A CA 1
ATOM 2307 C C . ILE A 1 291 ? -15.445 -26.281 0.453 1 85.62 291 ILE A C 1
ATOM 2309 O O . ILE A 1 291 ? -15.609 -27.141 1.316 1 85.62 291 ILE A O 1
ATOM 2313 N N . SER A 1 292 ? -15.062 -24.984 0.721 1 89.56 292 SER A N 1
ATOM 2314 C CA . SER A 1 292 ? -14.742 -24.609 2.094 1 89.56 292 SER A CA 1
ATOM 2315 C C . SER A 1 292 ? -15.969 -24.734 3 1 89.56 292 SER A C 1
ATOM 2317 O O . SER A 1 292 ? -15.836 -25.062 4.18 1 89.56 292 SER A O 1
ATOM 2319 N N . GLU A 1 293 ? -17.094 -24.5 2.473 1 88.94 293 GLU A N 1
ATOM 2320 C CA . GLU A 1 293 ? -18.312 -24.688 3.246 1 88.94 293 GLU A CA 1
ATOM 2321 C C . GLU A 1 293 ? -18.484 -26.141 3.693 1 88.94 293 GLU A C 1
ATOM 2323 O O . GLU A 1 293 ? -18.906 -26.391 4.82 1 88.94 293 GLU A O 1
ATOM 2328 N N . ARG A 1 294 ? -18.109 -27.062 2.887 1 85.38 294 ARG A N 1
ATOM 2329 C CA . ARG A 1 294 ? -18.219 -28.484 3.188 1 85.38 294 ARG A CA 1
ATOM 2330 C C . ARG A 1 294 ? -17.125 -28.906 4.168 1 85.38 294 ARG A C 1
ATOM 2332 O O . ARG A 1 294 ? -17.25 -29.953 4.816 1 85.38 294 ARG A O 1
ATOM 2339 N N . LEU A 1 295 ? -16.109 -28.141 4.246 1 89.88 295 LEU A N 1
ATOM 2340 C CA . LEU A 1 295 ? -14.961 -28.516 5.082 1 89.88 295 LEU A CA 1
ATOM 2341 C C . LEU A 1 295 ? -15.023 -27.797 6.426 1 89.88 295 LEU A C 1
ATOM 2343 O O . LEU A 1 295 ? -14.016 -27.703 7.133 1 89.88 295 LEU A O 1
ATOM 2347 N N . THR A 1 296 ? -16.172 -27.281 6.754 1 91.19 296 THR A N 1
ATOM 2348 C CA . THR A 1 296 ? -16.391 -26.625 8.039 1 91.19 296 THR A CA 1
ATOM 2349 C C . THR A 1 296 ? -17.266 -27.484 8.945 1 91.19 296 THR A C 1
ATOM 2351 O O . THR A 1 296 ? -18.359 -27.875 8.555 1 91.19 296 THR A O 1
ATOM 2354 N N . ALA A 1 297 ? -16.781 -27.797 10.188 1 86.62 297 ALA A N 1
ATOM 2355 C CA . ALA A 1 297 ? -17.484 -28.688 11.109 1 86.62 297 ALA A CA 1
ATOM 2356 C C . ALA A 1 297 ? -18.359 -27.891 12.07 1 86.62 297 ALA A C 1
ATOM 2358 O O . ALA A 1 297 ? -19.266 -28.438 12.695 1 86.62 297 ALA A O 1
ATOM 2359 N N . SER A 1 298 ? -18 -26.641 12.367 1 82.81 298 SER A N 1
ATOM 2360 C CA . SER A 1 298 ? -18.734 -25.812 13.32 1 82.81 298 SER A CA 1
ATOM 2361 C C . SER A 1 298 ? -19.25 -24.531 12.656 1 82.81 298 SER A C 1
ATOM 2363 O O . SER A 1 298 ? -18.734 -24.109 11.617 1 82.81 298 SER A O 1
ATOM 2365 N N . ASP A 1 299 ? -20.266 -23.922 13.297 1 84.81 299 ASP A N 1
ATOM 2366 C CA . ASP A 1 299 ? -20.812 -22.656 12.812 1 84.81 299 ASP A CA 1
ATOM 2367 C C . ASP A 1 299 ? -19.984 -21.469 13.273 1 84.81 299 ASP A C 1
ATOM 2369 O O . ASP A 1 299 ? -20.438 -20.328 13.227 1 84.81 299 ASP A O 1
ATOM 2373 N N . ILE A 1 300 ? -18.859 -21.875 13.664 1 84.94 300 ILE A N 1
ATOM 2374 C CA . ILE A 1 300 ? -17.969 -20.812 14.094 1 84.94 300 ILE A CA 1
ATOM 2375 C C . ILE A 1 300 ? -17.156 -20.312 12.891 1 84.94 300 ILE A C 1
ATOM 2377 O O . ILE A 1 300 ? -16.594 -21.109 12.141 1 84.94 300 ILE A O 1
ATOM 2381 N N . PRO A 1 301 ? -17.125 -19.109 12.805 1 88.12 301 PRO A N 1
ATOM 2382 C CA . PRO A 1 301 ? -16.328 -18.562 11.703 1 88.12 301 PRO A CA 1
ATOM 2383 C C . PRO A 1 301 ? -14.852 -18.922 11.812 1 88.12 301 PRO A C 1
ATOM 2385 O O . PRO A 1 301 ? -14.328 -19.047 12.922 1 88.12 301 PRO A O 1
ATOM 2388 N N . PHE A 1 302 ? -14.195 -19.188 10.695 1 91 302 PHE A N 1
ATOM 2389 C CA . PHE A 1 302 ? -12.758 -19.422 10.648 1 91 302 PHE A CA 1
ATOM 2390 C C . PHE A 1 302 ? -11.992 -18.281 11.305 1 91 302 PHE A C 1
ATOM 2392 O O . PHE A 1 302 ? -12.219 -17.109 10.977 1 91 302 PHE A O 1
ATOM 2399 N N . PRO A 1 303 ? -11.141 -18.719 12.219 1 87.5 303 PRO A N 1
ATOM 2400 C CA . PRO A 1 303 ? -10.336 -17.656 12.828 1 87.5 303 PRO A CA 1
ATOM 2401 C C . PRO A 1 303 ? -9.289 -17.078 11.875 1 87.5 303 PRO A C 1
ATOM 2403 O O . PRO A 1 303 ? -8.805 -17.797 10.992 1 87.5 303 PRO A O 1
ATOM 2406 N N . HIS A 1 304 ? -8.992 -15.852 11.828 1 86.5 304 HIS A N 1
ATOM 2407 C CA . HIS A 1 304 ? -7.949 -15.18 11.062 1 86.5 304 HIS A CA 1
ATOM 2408 C C . HIS A 1 304 ? -8.305 -15.109 9.586 1 86.5 304 HIS A C 1
ATOM 2410 O O . HIS A 1 304 ? -7.461 -15.391 8.727 1 86.5 304 HIS A O 1
ATOM 2416 N N . SER A 1 305 ? -9.555 -14.867 9.266 1 87.94 305 SER A N 1
ATOM 2417 C CA . SER A 1 305 ? -10.023 -14.805 7.887 1 87.94 305 SER A CA 1
ATOM 2418 C C . SER A 1 305 ? -9.305 -13.711 7.102 1 87.94 305 SER A C 1
ATOM 2420 O O . SER A 1 305 ? -9.227 -13.773 5.875 1 87.94 305 SER A O 1
ATOM 2422 N N . ASN A 1 306 ? -8.719 -12.789 7.816 1 81.94 306 ASN A N 1
ATOM 2423 C CA . ASN A 1 306 ? -7.984 -11.703 7.176 1 81.94 306 ASN A CA 1
ATOM 2424 C C . ASN A 1 306 ? -6.57 -12.133 6.793 1 81.94 306 ASN A C 1
ATOM 2426 O O . ASN A 1 306 ? -5.836 -11.367 6.164 1 81.94 306 ASN A O 1
ATOM 2430 N N . ARG A 1 307 ? -6.227 -13.383 7.098 1 87.44 307 ARG A N 1
ATOM 2431 C CA . ARG A 1 307 ? -4.867 -13.859 6.848 1 87.44 307 ARG A CA 1
ATOM 2432 C C . ARG A 1 307 ? -4.875 -15.117 5.984 1 87.44 307 ARG A C 1
ATOM 2434 O O . ARG A 1 307 ? -3.916 -15.891 5.992 1 87.44 307 ARG A O 1
ATOM 2441 N N . LEU A 1 308 ? -5.938 -15.352 5.27 1 90.69 308 LEU A N 1
ATOM 2442 C CA . LEU A 1 308 ? -6.07 -16.578 4.484 1 90.69 308 LEU A CA 1
ATOM 2443 C C . LEU A 1 308 ? -4.906 -16.719 3.512 1 90.69 308 LEU A C 1
ATOM 2445 O O . LEU A 1 308 ? -4.324 -17.797 3.395 1 90.69 308 LEU A O 1
ATOM 2449 N N . GLY A 1 309 ? -4.555 -15.641 2.895 1 89.25 309 GLY A N 1
ATOM 2450 C CA . GLY A 1 309 ? -3.461 -15.688 1.938 1 89.25 309 GLY A CA 1
ATOM 2451 C C . GLY A 1 309 ? -2.129 -16.047 2.572 1 89.25 309 GLY A C 1
ATOM 2452 O O . GLY A 1 309 ? -1.383 -16.859 2.041 1 89.25 309 GLY A O 1
ATOM 2453 N N . GLU A 1 310 ? -1.872 -15.461 3.67 1 87.75 310 GLU A N 1
ATOM 2454 C CA . GLU A 1 310 ? -0.627 -15.742 4.379 1 87.75 310 GLU A CA 1
ATOM 2455 C C . GLU A 1 310 ? -0.581 -17.188 4.852 1 87.75 310 GLU A C 1
ATOM 2457 O O . GLU A 1 310 ? 0.439 -17.875 4.703 1 87.75 310 GLU A O 1
ATOM 2462 N N . LEU A 1 311 ? -1.673 -17.625 5.43 1 92 311 LEU A N 1
ATOM 2463 C CA . LEU A 1 311 ? -1.742 -19 5.898 1 92 311 LEU A CA 1
ATOM 2464 C C . LEU A 1 311 ? -1.532 -19.969 4.746 1 92 311 LEU A C 1
ATOM 2466 O O . LEU A 1 311 ? -0.877 -21 4.914 1 92 311 LEU A O 1
ATOM 2470 N N . PHE A 1 312 ? -2.016 -19.656 3.609 1 92.5 312 PHE A N 1
ATOM 2471 C CA . PHE A 1 312 ? -1.868 -20.5 2.43 1 92.5 312 PHE A CA 1
ATOM 2472 C C . PHE A 1 312 ? -0.418 -20.516 1.959 1 92.5 312 PHE A C 1
ATOM 2474 O O . PHE A 1 312 ? 0.129 -21.578 1.669 1 92.5 312 PHE A O 1
ATOM 2481 N N . LEU A 1 313 ? 0.206 -19.406 1.973 1 91.25 313 LEU A N 1
ATOM 2482 C CA . LEU A 1 313 ? 1.569 -19.266 1.471 1 91.25 313 LEU A CA 1
ATOM 2483 C C . LEU A 1 313 ? 2.568 -19.891 2.438 1 91.25 313 LEU A C 1
ATOM 2485 O O . LEU A 1 313 ? 3.627 -20.375 2.02 1 91.25 313 LEU A O 1
ATOM 2489 N N . GLU A 1 314 ? 2.225 -19.969 3.656 1 91.5 314 GLU A N 1
ATOM 2490 C CA . GLU A 1 314 ? 3.146 -20.422 4.691 1 91.5 314 GLU A CA 1
ATOM 2491 C C . GLU A 1 314 ? 2.945 -21.891 5.008 1 91.5 314 GLU A C 1
ATOM 2493 O O . GLU A 1 314 ? 3.178 -22.328 6.133 1 91.5 314 GLU A O 1
ATOM 2498 N N . ALA A 1 315 ? 2.607 -22.594 4.047 1 92.44 315 ALA A N 1
ATOM 2499 C CA . ALA A 1 315 ? 2.285 -24.016 4.215 1 92.44 315 ALA A CA 1
ATOM 2500 C C . ALA A 1 315 ? 3.5 -24.797 4.703 1 92.44 315 ALA A C 1
ATOM 2502 O O . ALA A 1 315 ? 3.359 -25.766 5.449 1 92.44 315 ALA A O 1
ATOM 2503 N N . SER A 1 316 ? 4.68 -24.391 4.332 1 91.88 316 SER A N 1
ATOM 2504 C CA . SER A 1 316 ? 5.887 -25.141 4.684 1 91.88 316 SER A CA 1
ATOM 2505 C C . SER A 1 316 ? 6.156 -25.078 6.184 1 91.88 316 SER A C 1
ATOM 2507 O O . SER A 1 316 ? 6.957 -25.844 6.707 1 91.88 316 SER A O 1
ATOM 2509 N N . TYR A 1 317 ? 5.477 -24.188 6.863 1 91.19 317 TYR A N 1
ATOM 2510 C CA . TYR A 1 317 ? 5.703 -24.016 8.297 1 91.19 317 TYR A CA 1
ATOM 2511 C C . TYR A 1 317 ? 4.703 -24.828 9.109 1 91.19 317 TYR A C 1
ATOM 2513 O O . TYR A 1 317 ? 4.742 -24.812 10.344 1 91.19 317 TYR A O 1
ATOM 2521 N N . ARG A 1 318 ? 3.865 -25.594 8.484 1 92.94 318 ARG A N 1
ATOM 2522 C CA . ARG A 1 318 ? 2.826 -26.344 9.164 1 92.94 318 ARG A CA 1
ATOM 2523 C C . ARG A 1 318 ? 3.385 -27.641 9.75 1 92.94 318 ARG A C 1
ATOM 2525 O O . ARG A 1 318 ? 4.172 -28.328 9.094 1 92.94 318 ARG A O 1
ATOM 2532 N N . ASN A 1 319 ? 2.941 -27.891 10.938 1 92.88 319 ASN A N 1
ATOM 2533 C CA . ASN A 1 319 ? 3.119 -29.188 11.578 1 92.88 319 ASN A CA 1
ATOM 2534 C C . ASN A 1 319 ? 1.781 -29.797 11.977 1 92.88 319 ASN A C 1
ATOM 2536 O O . ASN A 1 319 ? 0.947 -29.141 12.594 1 92.88 319 ASN A O 1
ATOM 2540 N N . VAL A 1 320 ? 1.651 -31.047 11.602 1 94.5 320 VAL A N 1
ATOM 2541 C CA . VAL A 1 320 ? 0.405 -31.75 11.891 1 94.5 320 VAL A CA 1
ATOM 2542 C C . VAL A 1 320 ? 0.637 -32.781 12.984 1 94.5 320 VAL A C 1
ATOM 2544 O O . VAL A 1 320 ? 1.552 -33.625 12.883 1 94.5 320 VAL A O 1
ATOM 2547 N N . THR A 1 321 ? -0.157 -32.688 14.039 1 96.38 321 THR A N 1
ATOM 2548 C CA . THR A 1 321 ? -0.105 -33.656 15.133 1 96.38 321 THR A CA 1
ATOM 2549 C C . THR A 1 321 ? -1.453 -34.344 15.312 1 96.38 321 THR A C 1
ATOM 2551 O O . THR A 1 321 ? -2.475 -33.688 15.516 1 96.38 321 THR A O 1
ATOM 2554 N N . TYR A 1 322 ? -1.395 -35.656 15.289 1 96.38 322 TYR A N 1
ATOM 2555 C CA . TYR A 1 322 ? -2.613 -36.406 15.539 1 96.38 322 TYR A CA 1
ATOM 2556 C C . TYR A 1 322 ? -2.887 -36.531 17.031 1 96.38 322 TYR A C 1
ATOM 2558 O O . TYR A 1 322 ? -2.053 -37.062 17.781 1 96.38 322 TYR A O 1
ATOM 2566 N N . LEU A 1 323 ? -4.023 -36 17.438 1 96.62 323 LEU A N 1
ATOM 2567 C CA . LEU A 1 323 ? -4.465 -36.125 18.828 1 96.62 323 LEU A CA 1
ATOM 2568 C C . LEU A 1 323 ? -5.258 -37.406 19.047 1 96.62 323 LEU A C 1
ATOM 2570 O O . LEU A 1 323 ? -5.25 -37.969 20.141 1 96.62 323 LEU A O 1
ATOM 2574 N N . SER A 1 324 ? -5.977 -37.812 18.031 1 96.12 324 SER A N 1
ATOM 2575 C CA . SER A 1 324 ? -6.688 -39.094 17.906 1 96.12 324 SER A CA 1
ATOM 2576 C C . SER A 1 324 ? -6.82 -39.531 16.453 1 96.12 324 SER A C 1
ATOM 2578 O O . SER A 1 324 ? -6.234 -38.906 15.562 1 96.12 324 SER A O 1
ATOM 2580 N N . GLU A 1 325 ? -7.543 -40.594 16.266 1 93.69 325 GLU A N 1
ATOM 2581 C CA . GLU A 1 325 ? -7.766 -41.062 14.906 1 93.69 325 GLU A CA 1
ATOM 2582 C C . GLU A 1 325 ? -8.648 -40.094 14.117 1 93.69 325 GLU A C 1
ATOM 2584 O O . GLU A 1 325 ? -8.617 -40.094 12.883 1 93.69 325 GLU A O 1
ATOM 2589 N N . SER A 1 326 ? -9.375 -39.312 14.836 1 94.31 326 SER A N 1
ATOM 2590 C CA . SER A 1 326 ? -10.344 -38.438 14.164 1 94.31 326 SER A CA 1
ATOM 2591 C C . SER A 1 326 ? -10.125 -36.969 14.516 1 94.31 326 SER A C 1
ATOM 2593 O O . SER A 1 326 ? -10.984 -36.125 14.25 1 94.31 326 SER A O 1
ATOM 2595 N N . GLU A 1 327 ? -9 -36.688 15.18 1 95.62 327 GLU A N 1
ATOM 2596 C CA . GLU A 1 327 ? -8.688 -35.312 15.562 1 95.62 327 GLU A CA 1
ATOM 2597 C C . GLU A 1 327 ? -7.207 -35 15.344 1 95.62 327 GLU A C 1
ATOM 2599 O O . GLU A 1 327 ? -6.336 -35.75 15.773 1 95.62 327 GLU A O 1
ATOM 2604 N N . VAL A 1 328 ? -6.984 -33.844 14.641 1 96.69 328 VAL A N 1
ATOM 2605 C CA . VAL A 1 328 ? -5.605 -33.406 14.414 1 96.69 328 VAL A CA 1
ATOM 2606 C C . VAL A 1 328 ? -5.445 -31.938 14.75 1 96.69 328 VAL A C 1
ATOM 2608 O O . VAL A 1 328 ? -6.41 -31.172 14.695 1 96.69 328 VAL A O 1
ATOM 2611 N N . GLU A 1 329 ? -4.281 -31.656 15.156 1 96.62 329 GLU A N 1
ATOM 2612 C CA . GLU A 1 329 ? -3.861 -30.266 15.367 1 96.62 329 GLU A CA 1
ATOM 2613 C C . GLU A 1 329 ? -2.865 -29.828 14.297 1 96.62 329 GLU A C 1
ATOM 2615 O O . GLU A 1 329 ? -1.9 -30.547 14.008 1 96.62 329 GLU A O 1
ATOM 2620 N N . ILE A 1 330 ? -3.201 -28.719 13.648 1 95.69 330 ILE A N 1
ATOM 2621 C CA . ILE A 1 330 ? -2.287 -28.078 12.711 1 95.69 330 ILE A CA 1
ATOM 2622 C C . ILE A 1 330 ? -1.698 -26.812 13.328 1 95.69 330 ILE A C 1
ATOM 2624 O O . ILE A 1 330 ? -2.432 -25.875 13.664 1 95.69 330 ILE A O 1
ATOM 2628 N N . ARG A 1 331 ? -0.36 -26.844 13.422 1 94.56 331 ARG A N 1
ATOM 2629 C CA . ARG A 1 331 ? 0.346 -25.734 14.055 1 94.56 331 ARG A CA 1
ATOM 2630 C C . ARG A 1 331 ? 1.359 -25.109 13.102 1 94.56 331 ARG A C 1
ATOM 2632 O O . ARG A 1 331 ? 2.133 -25.828 12.461 1 94.56 331 ARG A O 1
ATOM 2639 N N . TYR A 1 332 ? 1.203 -23.719 12.969 1 92.81 332 TYR A N 1
ATOM 2640 C CA . TYR A 1 332 ? 2.236 -22.984 12.25 1 92.81 332 TYR A CA 1
ATOM 2641 C C . TYR A 1 332 ? 3.395 -22.625 13.172 1 92.81 332 TYR A C 1
ATOM 2643 O O . TYR A 1 332 ? 3.223 -21.859 14.125 1 92.81 332 TYR A O 1
ATOM 2651 N N . GLN A 1 333 ? 4.527 -23.156 12.836 1 87.12 333 GLN A N 1
ATOM 2652 C CA . GLN A 1 333 ? 5.719 -22.906 13.648 1 87.12 333 GLN A CA 1
ATOM 2653 C C . GLN A 1 333 ? 6.836 -22.281 12.812 1 87.12 333 GLN A C 1
ATOM 2655 O O . GLN A 1 333 ? 7.355 -22.906 11.891 1 87.12 333 GLN A O 1
ATOM 2660 N N . TYR A 1 334 ? 7.219 -21.031 13.055 1 79.25 334 TYR A N 1
ATOM 2661 C CA . TYR A 1 334 ? 8.156 -20.234 12.258 1 79.25 334 TYR A CA 1
ATOM 2662 C C . TYR A 1 334 ? 9.555 -20.312 12.844 1 79.25 334 TYR A C 1
ATOM 2664 O O . TYR A 1 334 ? 10.523 -19.875 12.211 1 79.25 334 TYR A O 1
ATOM 2672 N N . ASP A 1 335 ? 9.766 -21 13.836 1 74.81 335 ASP A N 1
ATOM 2673 C CA . ASP A 1 335 ? 11.047 -21.109 14.516 1 74.81 335 ASP A CA 1
ATOM 2674 C C . ASP A 1 335 ? 11.648 -19.734 14.789 1 74.81 335 ASP A C 1
ATOM 2676 O O . ASP A 1 335 ? 12.844 -19.516 14.586 1 74.81 335 ASP A O 1
ATOM 2680 N N . ARG A 1 336 ? 10.914 -18.75 14.883 1 69.56 336 ARG A N 1
ATOM 2681 C CA . ARG A 1 336 ? 11.344 -17.391 15.211 1 69.56 336 ARG A CA 1
ATOM 2682 C C . ARG A 1 336 ? 10.812 -16.969 16.578 1 69.56 336 ARG A C 1
ATOM 2684 O O . ARG A 1 336 ? 9.68 -17.281 16.938 1 69.56 336 ARG A O 1
ATOM 2691 N N . GLU A 1 337 ? 11.758 -16.406 17.281 1 62.25 337 GLU A N 1
ATOM 2692 C CA . GLU A 1 337 ? 11.375 -15.93 18.609 1 62.25 337 GLU A CA 1
ATOM 2693 C C . GLU A 1 337 ? 10.305 -14.852 18.531 1 62.25 337 GLU A C 1
ATOM 2695 O O . GLU A 1 337 ? 10.32 -14.023 17.625 1 62.25 337 GLU A O 1
ATOM 2700 N N . SER A 1 338 ? 9.281 -14.883 19.234 1 60.06 338 SER A N 1
ATOM 2701 C CA . SER A 1 338 ? 8.297 -13.828 19.453 1 60.06 338 SER A CA 1
ATOM 2702 C C . SER A 1 338 ? 7.203 -13.875 18.391 1 60.06 338 SER A C 1
ATOM 2704 O O . SER A 1 338 ? 6.375 -12.969 18.312 1 60.06 338 SER A O 1
ATOM 2706 N N . VAL A 1 339 ? 7.449 -14.836 17.422 1 66.5 339 VAL A N 1
ATOM 2707 C CA . VAL A 1 339 ? 6.344 -14.938 16.484 1 66.5 339 VAL A CA 1
ATOM 2708 C C . VAL A 1 339 ? 5.281 -15.883 17.031 1 66.5 339 VAL A C 1
ATOM 2710 O O . VAL A 1 339 ? 5.598 -17 17.469 1 66.5 339 VAL A O 1
ATOM 2713 N N . GLY A 1 340 ? 4.125 -15.375 17.094 1 71.38 340 GLY A N 1
ATOM 2714 C CA . GLY A 1 340 ? 3.016 -16.188 17.578 1 71.38 340 GLY A CA 1
ATOM 2715 C C . GLY A 1 340 ? 2.678 -17.344 16.656 1 71.38 340 GLY A C 1
ATOM 2716 O O . GLY A 1 340 ? 2.869 -17.25 15.445 1 71.38 340 GLY A O 1
ATOM 2717 N N . GLU A 1 341 ? 2.338 -18.422 17.328 1 83.94 341 GLU A N 1
ATOM 2718 C CA . GLU A 1 341 ? 1.91 -19.609 16.594 1 83.94 341 GLU A CA 1
ATOM 2719 C C . GLU A 1 341 ? 0.41 -19.578 16.312 1 83.94 341 GLU A C 1
ATOM 2721 O O . GLU A 1 341 ? -0.356 -19 17.078 1 83.94 341 GLU A O 1
ATOM 2726 N N . TYR A 1 342 ? 0.07 -20.062 15.109 1 89.88 342 TYR A N 1
ATOM 2727 C CA . TYR A 1 342 ? -1.332 -20.297 14.781 1 89.88 342 TYR A CA 1
ATOM 2728 C C . TYR A 1 342 ? -1.676 -21.781 14.906 1 89.88 342 TYR A C 1
ATOM 2730 O O . TYR A 1 342 ? -0.946 -22.641 14.398 1 89.88 342 TYR A O 1
ATOM 2738 N N . VAL A 1 343 ? -2.805 -22 15.648 1 93.19 343 VAL A N 1
ATOM 2739 C CA . VAL A 1 343 ? -3.203 -23.391 15.883 1 93.19 343 VAL A CA 1
ATOM 2740 C C . VAL A 1 343 ? -4.625 -23.609 15.375 1 93.19 343 VAL A C 1
ATOM 2742 O O . VAL A 1 343 ? -5.523 -22.812 15.664 1 93.19 343 VAL A O 1
ATOM 2745 N N . PHE A 1 344 ? -4.746 -24.672 14.617 1 94.62 344 PHE A N 1
ATOM 2746 C CA . PHE A 1 344 ? -6.043 -25.078 14.094 1 94.62 344 PHE A CA 1
ATOM 2747 C C . PHE A 1 344 ? -6.305 -26.562 14.398 1 94.62 344 PHE A C 1
ATOM 2749 O O . PHE A 1 344 ? -5.371 -27.344 14.523 1 94.62 344 PHE A O 1
ATOM 2756 N N . LYS A 1 345 ? -7.598 -26.891 14.508 1 94.56 345 LYS A N 1
ATOM 2757 C CA . LYS A 1 345 ? -7.988 -28.281 14.727 1 94.56 345 LYS A CA 1
ATOM 2758 C C . LYS A 1 345 ? -8.875 -28.781 13.586 1 94.56 345 LYS A C 1
ATOM 2760 O O . LYS A 1 345 ? -9.742 -28.047 13.102 1 94.56 345 LYS A O 1
ATOM 2765 N N . MET A 1 346 ? -8.555 -29.969 13.203 1 94.5 346 MET A N 1
ATOM 2766 C CA . MET A 1 346 ? -9.383 -30.656 12.211 1 94.5 346 MET A CA 1
ATOM 2767 C C . MET A 1 346 ? -10.008 -31.906 12.789 1 94.5 346 MET A C 1
ATOM 2769 O O . MET A 1 346 ? -9.406 -32.594 13.641 1 94.5 346 MET A O 1
ATOM 2773 N N . TYR A 1 347 ? -11.227 -32.188 12.273 1 94.06 347 TYR A N 1
ATOM 2774 C CA . TYR A 1 347 ? -11.969 -33.375 12.703 1 94.06 347 TYR A CA 1
ATOM 2775 C C . TYR A 1 347 ? -12.43 -34.188 11.5 1 94.06 347 TYR A C 1
ATOM 2777 O O . TYR A 1 347 ? -12.852 -33.625 10.484 1 94.06 347 TYR A O 1
ATOM 2785 N N . LYS A 1 348 ? -12.297 -35.438 11.711 1 92.5 348 LYS A N 1
ATOM 2786 C CA . LYS A 1 348 ? -12.742 -36.344 10.656 1 92.5 348 LYS A CA 1
ATOM 2787 C C . LYS A 1 348 ? -14.227 -36.656 10.789 1 92.5 348 LYS A C 1
ATOM 2789 O O . LYS A 1 348 ? -14.688 -37.062 11.859 1 92.5 348 LYS A O 1
ATOM 2794 N N . ASP A 1 349 ? -14.906 -36.375 9.742 1 88.94 349 ASP A N 1
ATOM 2795 C CA . ASP A 1 349 ? -16.328 -36.688 9.781 1 88.94 349 ASP A CA 1
ATOM 2796 C C . ASP A 1 349 ? -16.562 -38.188 9.469 1 88.94 349 ASP A C 1
ATOM 2798 O O . ASP A 1 349 ? -15.617 -38.906 9.141 1 88.94 349 ASP A O 1
ATOM 2802 N N . PRO A 1 350 ? -17.781 -38.656 9.594 1 87.62 350 PRO A N 1
ATOM 2803 C CA . PRO A 1 350 ? -18.062 -40.094 9.414 1 87.62 350 PRO A CA 1
ATOM 2804 C C . PRO A 1 350 ? -17.734 -40.562 8 1 87.62 350 PRO A C 1
ATOM 2806 O O . PRO A 1 350 ? -17.531 -41.75 7.789 1 87.62 350 PRO A O 1
ATOM 2809 N N . THR A 1 351 ? -17.656 -39.656 7.043 1 85.44 351 THR A N 1
ATOM 2810 C CA . THR A 1 351 ? -17.375 -40.062 5.664 1 85.44 351 THR A CA 1
ATOM 2811 C C . THR A 1 351 ? -15.875 -40.031 5.383 1 85.44 351 THR A C 1
ATOM 2813 O O . THR A 1 351 ? -15.438 -40.406 4.297 1 85.44 351 THR A O 1
ATOM 2816 N N . GLY A 1 352 ? -15.117 -39.656 6.344 1 86.12 352 GLY A N 1
ATOM 2817 C CA . GLY A 1 352 ? -13.672 -39.656 6.191 1 86.12 352 GLY A CA 1
ATOM 2818 C C . GLY A 1 352 ? -13.094 -38.344 5.777 1 86.12 352 GLY A C 1
ATOM 2819 O O . GLY A 1 352 ? -11.883 -38.188 5.578 1 86.12 352 GLY A O 1
ATOM 2820 N N . ILE A 1 353 ? -13.953 -37.344 5.703 1 87.69 353 ILE A N 1
ATOM 2821 C CA . ILE A 1 353 ? -13.531 -36 5.312 1 87.69 353 ILE A CA 1
ATOM 2822 C C . ILE A 1 353 ? -13.07 -35.219 6.543 1 87.69 353 ILE A C 1
ATOM 2824 O O . ILE A 1 353 ? -13.711 -35.281 7.598 1 87.69 353 ILE A O 1
ATOM 2828 N N . TRP A 1 354 ? -11.906 -34.656 6.371 1 90.75 354 TRP A N 1
ATOM 2829 C CA . TRP A 1 354 ? -11.414 -33.812 7.453 1 90.75 354 TRP A CA 1
ATOM 2830 C C . TRP A 1 354 ? -11.969 -32.375 7.332 1 90.75 354 TRP A C 1
ATOM 2832 O O . TRP A 1 354 ? -11.945 -31.781 6.25 1 90.75 354 TRP A O 1
ATOM 2842 N N . GLN A 1 355 ? -12.5 -31.844 8.414 1 91.06 355 GLN A N 1
ATOM 2843 C CA . GLN A 1 355 ? -13.086 -30.516 8.492 1 91.06 355 GLN A CA 1
ATOM 2844 C C . GLN A 1 355 ? -12.406 -29.688 9.57 1 91.06 355 GLN A C 1
ATOM 2846 O O . GLN A 1 355 ? -11.992 -30.203 10.609 1 91.06 355 GLN A O 1
ATOM 2851 N N . TRP A 1 356 ? -12.219 -28.391 9.211 1 89.56 356 TRP A N 1
ATOM 2852 C CA . TRP A 1 356 ? -11.695 -27.578 10.297 1 89.56 356 TRP A CA 1
ATOM 2853 C C . TRP A 1 356 ? -12.781 -27.266 11.32 1 89.56 356 TRP A C 1
ATOM 2855 O O . TRP A 1 356 ? -13.961 -27.188 10.977 1 89.56 356 TRP A O 1
ATOM 2865 N N . GLY A 1 357 ? -12.43 -27.297 12.578 1 84.19 357 GLY A N 1
ATOM 2866 C CA . GLY A 1 357 ? -13.375 -26.984 13.648 1 84.19 357 GLY A CA 1
ATOM 2867 C C . GLY A 1 357 ? -12.688 -26.547 14.93 1 84.19 357 GLY A C 1
ATOM 2868 O O . GLY A 1 357 ? -11.461 -26.453 14.984 1 84.19 357 GLY A O 1
ATOM 2869 N N . MET A 1 358 ? -13.445 -25.875 15.859 1 73.25 358 MET A N 1
ATOM 2870 C CA . MET A 1 358 ? -12.969 -25.516 17.203 1 73.25 358 MET A CA 1
ATOM 2871 C C . MET A 1 358 ? -13.289 -26.625 18.203 1 73.25 358 MET A C 1
ATOM 2873 O O . MET A 1 358 ? -14.289 -27.328 18.047 1 73.25 358 MET A O 1
ATOM 2877 N N . MET B 1 1 ? 23.25 35.188 41.812 1 27.27 1 MET B N 1
ATOM 2878 C CA . MET B 1 1 ? 23.969 33.938 41.594 1 27.27 1 MET B CA 1
ATOM 2879 C C . MET B 1 1 ? 23.141 32.969 40.781 1 27.27 1 MET B C 1
ATOM 2881 O O . MET B 1 1 ? 21.984 32.688 41.094 1 27.27 1 MET B O 1
ATOM 2885 N N . ASP B 1 2 ? 23.484 32.688 39.531 1 31.45 2 ASP B N 1
ATOM 2886 C CA . ASP B 1 2 ? 22.594 32.312 38.438 1 31.45 2 ASP B CA 1
ATOM 2887 C C . ASP B 1 2 ? 22.016 30.922 38.625 1 31.45 2 ASP B C 1
ATOM 2889 O O . ASP B 1 2 ? 22.719 30.016 39.094 1 31.45 2 ASP B O 1
ATOM 2893 N N . PRO B 1 3 ? 20.703 30.734 38.875 1 34.78 3 PRO B N 1
ATOM 2894 C CA . PRO B 1 3 ? 20.047 29.562 39.5 1 34.78 3 PRO B CA 1
ATOM 2895 C C . PRO B 1 3 ? 20.422 28.25 38.812 1 34.78 3 PRO B C 1
ATOM 2897 O O . PRO B 1 3 ? 19.875 27.203 39.156 1 34.78 3 PRO B O 1
ATOM 2900 N N . PHE B 1 4 ? 21.141 28.297 37.594 1 37.41 4 PHE B N 1
ATOM 2901 C CA . PHE B 1 4 ? 21.594 27.188 36.781 1 37.41 4 PHE B CA 1
ATOM 2902 C C . PHE B 1 4 ? 22.578 26.312 37.562 1 37.41 4 PHE B C 1
ATOM 2904 O O . PHE B 1 4 ? 22.469 25.078 37.531 1 37.41 4 PHE B O 1
ATOM 2911 N N . LYS B 1 5 ? 23.656 26.875 38 1 35.81 5 LYS B N 1
ATOM 2912 C CA . LYS B 1 5 ? 24.844 26.328 38.656 1 35.81 5 LYS B CA 1
ATOM 2913 C C . LYS B 1 5 ? 24.453 25.656 39.969 1 35.81 5 LYS B C 1
ATOM 2915 O O . LYS B 1 5 ? 25.109 24.719 40.406 1 35.81 5 LYS B O 1
ATOM 2920 N N . LYS B 1 6 ? 23.422 26.266 40.656 1 37.53 6 LYS B N 1
ATOM 2921 C CA . LYS B 1 6 ? 23.156 25.891 42.031 1 37.53 6 LYS B CA 1
ATOM 2922 C C . LYS B 1 6 ? 22.641 24.469 42.125 1 37.53 6 LYS B C 1
ATOM 2924 O O . LYS B 1 6 ? 23 23.719 43.031 1 37.53 6 LYS B O 1
ATOM 2929 N N . GLN B 1 7 ? 21.734 24.156 41.156 1 32.38 7 GLN B N 1
ATOM 2930 C CA . GLN B 1 7 ? 21.047 22.891 41.375 1 32.38 7 GLN B CA 1
ATOM 2931 C C . GLN B 1 7 ? 21.984 21.703 41.125 1 32.38 7 GLN B C 1
ATOM 2933 O O . GLN B 1 7 ? 21.719 20.594 41.562 1 32.38 7 GLN B O 1
ATOM 2938 N N 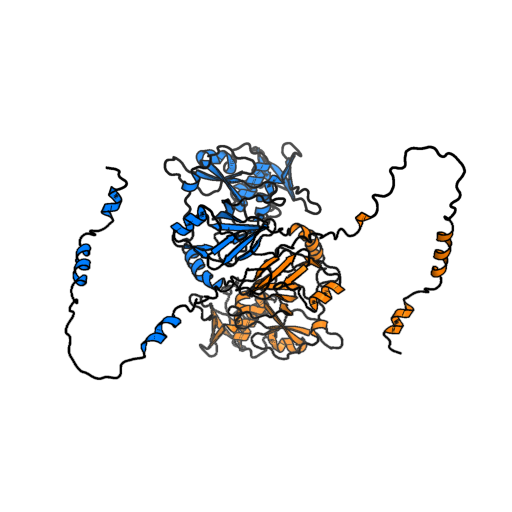. LEU B 1 8 ? 23.141 21.953 40.312 1 33.16 8 LEU B N 1
ATOM 2939 C CA . LEU B 1 8 ? 24.172 20.969 39.969 1 33.16 8 LEU B CA 1
ATOM 2940 C C . LEU B 1 8 ? 24.781 20.375 41.25 1 33.16 8 LEU B C 1
ATOM 2942 O O . LEU B 1 8 ? 24.969 19.156 41.344 1 33.16 8 LEU B O 1
ATOM 2946 N N . ASP B 1 9 ? 25.203 21.359 42 1 30.12 9 ASP B N 1
ATOM 2947 C CA . ASP B 1 9 ? 26.047 21.109 43.188 1 30.12 9 ASP B CA 1
ATOM 2948 C C . ASP B 1 9 ? 25.328 20.219 44.188 1 30.12 9 ASP B C 1
ATOM 2950 O O . ASP B 1 9 ? 25.953 19.422 44.875 1 30.12 9 ASP B O 1
ATOM 2954 N N . GLU B 1 10 ? 24.047 20.547 44.406 1 37.12 10 GLU B N 1
ATOM 2955 C CA . GLU B 1 10 ? 23.391 19.891 45.562 1 37.12 10 GLU B CA 1
ATOM 2956 C C . GLU B 1 10 ? 23.344 18.375 45.344 1 37.12 10 GLU B C 1
ATOM 2958 O O . GLU B 1 10 ? 23.188 17.625 46.312 1 37.12 10 GLU B O 1
ATOM 2963 N N . MET B 1 11 ? 23.156 18.062 44 1 27.45 11 MET B N 1
ATOM 2964 C CA . MET B 1 11 ? 22.891 16.641 43.781 1 27.45 11 MET B CA 1
ATOM 2965 C C . MET B 1 11 ? 24.156 15.812 43.969 1 27.45 11 MET B C 1
ATOM 2967 O O . MET B 1 11 ? 24.094 14.578 44.031 1 27.45 11 MET B O 1
ATOM 2971 N N . MET B 1 12 ? 25.344 16.531 43.5 1 32.44 12 MET B N 1
ATOM 2972 C CA . MET B 1 12 ? 26.578 15.75 43.406 1 32.44 12 MET B CA 1
ATOM 2973 C C . MET B 1 12 ? 27.141 15.445 44.812 1 32.44 12 MET B C 1
ATOM 2975 O O . MET B 1 12 ? 27.281 16.344 45.625 1 32.44 12 MET B O 1
ATOM 2979 N N . GLY B 1 13 ? 26.625 14.461 45.438 1 27.48 13 GLY B N 1
ATOM 2980 C CA . GLY B 1 13 ? 27.062 13.961 46.75 1 27.48 13 GLY B CA 1
ATOM 2981 C C . GLY B 1 13 ? 28.531 14.195 47 1 27.48 13 GLY B C 1
ATOM 2982 O O . GLY B 1 13 ? 29.281 14.586 46.094 1 27.48 13 GLY B O 1
ATOM 2983 N N . ASP B 1 14 ? 28.984 14.055 48.156 1 27.92 14 ASP B N 1
ATOM 2984 C CA . ASP B 1 14 ? 30.234 14.328 48.844 1 27.92 14 ASP B CA 1
ATOM 2985 C C . ASP B 1 14 ? 31.391 13.555 48.219 1 27.92 14 ASP B C 1
ATOM 2987 O O . ASP B 1 14 ? 31.359 12.32 48.156 1 27.92 14 ASP B O 1
ATOM 2991 N N . THR B 1 15 ? 32.094 14.164 47.188 1 28.12 15 THR B N 1
ATOM 2992 C CA . THR B 1 15 ? 33.219 13.711 46.344 1 28.12 15 THR B CA 1
ATOM 2993 C C . THR B 1 15 ? 34.406 13.273 47.188 1 28.12 15 THR B C 1
ATOM 2995 O O . THR B 1 15 ? 35.469 12.961 46.656 1 28.12 15 THR B O 1
ATOM 2998 N N . ARG B 1 16 ? 34.406 13.633 48.469 1 28.08 16 ARG B N 1
ATOM 2999 C CA . ARG B 1 16 ? 35.719 13.75 49.094 1 28.08 16 ARG B CA 1
ATOM 3000 C C . ARG B 1 16 ? 36.406 12.383 49.188 1 28.08 16 ARG B C 1
ATOM 3002 O O . ARG B 1 16 ? 37.594 12.266 48.969 1 28.08 16 ARG B O 1
ATOM 3009 N N . LEU B 1 17 ? 35.625 11.453 49.75 1 24.77 17 LEU B N 1
ATOM 3010 C CA . LEU B 1 17 ? 36.344 10.414 50.469 1 24.77 17 LEU B CA 1
ATOM 3011 C C . LEU B 1 17 ? 37.031 9.453 49.5 1 24.77 17 LEU B C 1
ATOM 3013 O O . LEU B 1 17 ? 38 8.789 49.875 1 24.77 17 LEU B O 1
ATOM 3017 N N . GLN B 1 18 ? 36.375 9.156 48.344 1 22.89 18 GLN B N 1
ATOM 3018 C CA . GLN B 1 18 ? 36.875 7.945 47.688 1 22.89 18 GLN B CA 1
ATOM 3019 C C . GLN B 1 18 ? 38.25 8.188 47.031 1 22.89 18 GLN B C 1
ATOM 3021 O O . GLN B 1 18 ? 38.656 7.402 46.188 1 22.89 18 GLN B O 1
ATOM 3026 N N . GLU B 1 19 ? 38.875 9.328 47.156 1 24.7 19 GLU B N 1
ATOM 3027 C CA . GLU B 1 19 ? 40.188 9.656 46.594 1 24.7 19 GLU B CA 1
ATOM 3028 C C . GLU B 1 19 ? 41.25 8.672 47.062 1 24.7 19 GLU B C 1
ATOM 3030 O O . GLU B 1 19 ? 42.156 8.297 46.281 1 24.7 19 GLU B O 1
ATOM 3035 N N . SER B 1 20 ? 41.25 8.266 48.344 1 23.66 20 SER B N 1
ATOM 3036 C CA . SER B 1 20 ? 42.469 7.848 49.031 1 23.66 20 SER B CA 1
ATOM 3037 C C . SER B 1 20 ? 42.906 6.473 48.562 1 23.66 20 SER B C 1
ATOM 3039 O O . SER B 1 20 ? 44.125 6.168 48.625 1 23.66 20 SER B O 1
ATOM 3041 N N . ARG B 1 21 ? 41.938 5.559 48.25 1 23.02 21 ARG B N 1
ATOM 3042 C CA . ARG B 1 21 ? 42.344 4.16 48.344 1 23.02 21 ARG B CA 1
ATOM 3043 C C . ARG B 1 21 ? 43.219 3.764 47.188 1 23.02 21 ARG B C 1
ATOM 3045 O O . ARG B 1 21 ? 43.812 2.678 47.188 1 23.02 21 ARG B O 1
ATOM 3052 N N . ILE B 1 22 ? 43.156 4.469 46.031 1 22.53 22 ILE B N 1
ATOM 3053 C CA . ILE B 1 22 ? 43.781 3.9 44.844 1 22.53 22 ILE B CA 1
ATOM 3054 C C . ILE B 1 22 ? 45.312 4.004 44.969 1 22.53 22 ILE B C 1
ATOM 3056 O O . ILE B 1 22 ? 46.031 3.43 44.156 1 22.53 22 ILE B O 1
ATOM 3060 N N . LYS B 1 23 ? 45.719 4.758 45.875 1 24.16 23 LYS B N 1
ATOM 3061 C CA . LYS B 1 23 ? 47.156 5.051 45.844 1 24.16 23 LYS B CA 1
ATOM 3062 C C . LYS B 1 23 ? 48 3.793 46.125 1 24.16 23 LYS B C 1
ATOM 3064 O O . LYS B 1 23 ? 49.062 3.619 45.531 1 24.16 23 LYS B O 1
ATOM 3069 N N . GLN B 1 24 ? 47.531 2.996 47.062 1 21.25 24 GLN B N 1
ATOM 3070 C CA . GLN B 1 24 ? 48.562 2.215 47.75 1 21.25 24 GLN B CA 1
ATOM 3071 C C . GLN B 1 24 ? 49 1.038 46.906 1 21.25 24 GLN B C 1
ATOM 3073 O O . GLN B 1 24 ? 50.062 0.458 47.125 1 21.25 24 GLN B O 1
ATOM 3078 N N . ARG B 1 25 ? 48.094 0.495 46.062 1 22.12 25 ARG B N 1
ATOM 3079 C CA . ARG B 1 25 ? 48.344 -0.896 45.688 1 22.12 25 ARG B CA 1
ATOM 3080 C C . ARG B 1 25 ? 49.531 -1.004 44.75 1 22.12 25 ARG B C 1
ATOM 3082 O O . ARG B 1 25 ? 50.094 -2.086 44.562 1 22.12 25 ARG B O 1
ATOM 3089 N N . VAL B 1 26 ? 49.781 -0.008 43.844 1 23.02 26 VAL B N 1
ATOM 3090 C CA . VAL B 1 26 ? 50.594 -0.343 42.656 1 23.02 26 VAL B CA 1
ATOM 3091 C C . VAL B 1 26 ? 52.062 -0.5 43.062 1 23.02 26 VAL B C 1
ATOM 3093 O O . VAL B 1 26 ? 52.938 -0.701 42.219 1 23.02 26 VAL B O 1
ATOM 3096 N N . LYS B 1 27 ? 52.281 -0.182 44.344 1 21.77 27 LYS B N 1
ATOM 3097 C CA . LYS B 1 27 ? 53.719 -0.001 44.562 1 21.77 27 LYS B CA 1
ATOM 3098 C C . LYS B 1 27 ? 54.469 -1.311 44.375 1 21.77 27 LYS B C 1
ATOM 3100 O O . LYS B 1 27 ? 55.594 -1.313 43.844 1 21.77 27 LYS B O 1
ATOM 3105 N N . SER B 1 28 ? 53.969 -2.377 44.938 1 19.55 28 SER B N 1
ATOM 3106 C CA . SER B 1 28 ? 54.969 -3.232 45.562 1 19.55 28 SER B CA 1
ATOM 3107 C C . SER B 1 28 ? 55.656 -4.133 44.531 1 19.55 28 SER B C 1
ATOM 3109 O O . SER B 1 28 ? 56.625 -4.824 44.844 1 19.55 28 SER B O 1
ATOM 3111 N N . GLU B 1 29 ? 55.031 -4.484 43.406 1 22.2 29 GLU B N 1
ATOM 3112 C CA . GLU B 1 29 ? 55.438 -5.793 42.906 1 22.2 29 GLU B CA 1
ATOM 3113 C C . GLU B 1 29 ? 56.812 -5.727 42.25 1 22.2 29 GLU B C 1
ATOM 3115 O O . GLU B 1 29 ? 56.938 -5.801 41.031 1 22.2 29 GLU B O 1
ATOM 3120 N N . LEU B 1 30 ? 57.688 -4.734 42.625 1 22 30 LEU B N 1
ATOM 3121 C CA . LEU B 1 30 ? 58.938 -4.402 41.969 1 22 30 LEU B CA 1
ATOM 3122 C C . LEU B 1 30 ? 59.938 -5.547 42.062 1 22 30 LEU B C 1
ATOM 3124 O O . LEU B 1 30 ? 61.094 -5.406 41.688 1 22 30 LEU B O 1
ATOM 3128 N N . THR B 1 31 ? 59.719 -6.559 42.875 1 20.33 31 THR B N 1
ATOM 3129 C CA . THR B 1 31 ? 60.969 -7.035 43.5 1 20.33 31 THR B CA 1
ATOM 3130 C C . THR B 1 31 ? 61.75 -7.918 42.531 1 20.33 31 THR B C 1
ATOM 3132 O O . THR B 1 31 ? 61.281 -8.992 42.156 1 20.33 31 THR B O 1
ATOM 3135 N N . PRO B 1 32 ? 62.781 -7.406 41.719 1 23.17 32 PRO B N 1
ATOM 3136 C CA . PRO B 1 32 ? 63.562 -8.062 40.656 1 23.17 32 PRO B CA 1
ATOM 3137 C C . PRO B 1 32 ? 64.562 -9.07 41.219 1 23.17 32 PRO B C 1
ATOM 3139 O O . PRO B 1 32 ? 65.438 -9.547 40.5 1 23.17 32 PRO B O 1
ATOM 3142 N N . THR B 1 33 ? 64.5 -10.008 42.062 1 20.14 33 THR B N 1
ATOM 3143 C CA . THR B 1 33 ? 65.75 -10.398 42.719 1 20.14 33 THR B CA 1
ATOM 3144 C C . THR B 1 33 ? 66.625 -11.25 41.781 1 20.14 33 THR B C 1
ATOM 3146 O O . THR B 1 33 ? 67.812 -11.352 41.938 1 20.14 33 THR B O 1
ATOM 3149 N N . PRO B 1 34 ? 66.562 -11.977 40.656 1 19.53 34 PRO B N 1
ATOM 3150 C CA . PRO B 1 34 ? 67 -13.312 41.031 1 19.53 34 PRO B CA 1
ATOM 3151 C C . PRO B 1 34 ? 68.5 -13.406 41.125 1 19.53 34 PRO B C 1
ATOM 3153 O O . PRO B 1 34 ? 69.25 -12.484 40.688 1 19.53 34 PRO B O 1
ATOM 3156 N N . ARG B 1 35 ? 69.312 -15.023 41.188 1 21.41 35 ARG B N 1
ATOM 3157 C CA . ARG B 1 35 ? 70.5 -15.859 41.375 1 21.41 35 ARG B CA 1
ATOM 3158 C C . ARG B 1 35 ? 71.5 -15.625 40.281 1 21.41 35 ARG B C 1
ATOM 3160 O O . ARG B 1 35 ? 71.188 -15.141 39.188 1 21.41 35 ARG B O 1
ATOM 3167 N N . LYS B 1 36 ? 72.75 -16.719 40.25 1 20.36 36 LYS B N 1
ATOM 3168 C CA . LYS B 1 36 ? 74.125 -16.922 39.969 1 20.36 36 LYS B CA 1
ATOM 3169 C C . LYS B 1 36 ? 74.375 -16.984 38.469 1 20.36 36 LYS B C 1
ATOM 3171 O O . LYS B 1 36 ? 75.25 -16.297 37.969 1 20.36 36 LYS B O 1
ATOM 3176 N N . GLN B 1 37 ? 74.688 -18.281 37.969 1 19.11 37 GLN B N 1
ATOM 3177 C CA . GLN B 1 37 ? 75.875 -18.875 37.406 1 19.11 37 GLN B CA 1
ATOM 3178 C C . GLN B 1 37 ? 75.938 -18.703 35.875 1 19.11 37 GLN B C 1
ATOM 3180 O O . GLN B 1 37 ? 76.938 -18.266 35.344 1 19.11 37 GLN B O 1
ATOM 3185 N N . LYS B 1 38 ? 75.625 -19.984 35.219 1 21.5 38 LYS B N 1
ATOM 3186 C CA . LYS B 1 38 ? 76.125 -20.906 34.219 1 21.5 38 LYS B CA 1
ATOM 3187 C C . LYS B 1 38 ? 76 -20.328 32.812 1 21.5 38 LYS B C 1
ATOM 3189 O O . LYS B 1 38 ? 74.875 -19.938 32.406 1 21.5 38 LYS B O 1
ATOM 3194 N N . ARG B 1 39 ? 77.062 -20.25 32.031 1 21.67 39 ARG B N 1
ATOM 3195 C CA . ARG B 1 39 ? 77.5 -19.516 30.828 1 21.67 39 ARG B CA 1
ATOM 3196 C C . ARG B 1 39 ? 76.875 -20.141 29.578 1 21.67 39 ARG B C 1
ATOM 3198 O O . ARG B 1 39 ? 77.188 -19.766 28.453 1 21.67 39 ARG B O 1
ATOM 3205 N N . SER B 1 40 ? 76.375 -21.375 29.891 1 18.2 40 SER B N 1
ATOM 3206 C CA . SER B 1 40 ? 76.375 -22.234 28.719 1 18.2 40 SER B CA 1
ATOM 3207 C C . SER B 1 40 ? 75.938 -21.469 27.469 1 18.2 40 SER B C 1
ATOM 3209 O O . SER B 1 40 ? 76.625 -21.5 26.438 1 18.2 40 SER B O 1
ATOM 3211 N N . TRP B 1 41 ? 74.688 -21.609 27.203 1 18.8 41 TRP B N 1
ATOM 3212 C CA . TRP B 1 41 ? 74 -22.25 26.062 1 18.8 41 TRP B CA 1
ATOM 3213 C C . TRP B 1 41 ? 73.875 -21.281 24.891 1 18.8 41 TRP B C 1
ATOM 3215 O O . TRP B 1 41 ? 73.938 -20.062 25.062 1 18.8 41 TRP B O 1
ATOM 3225 N N . HIS B 1 42 ? 73.625 -21.891 23.656 1 22.23 42 HIS B N 1
ATOM 3226 C CA . HIS B 1 42 ? 73.562 -21.812 22.203 1 22.23 42 HIS B CA 1
ATOM 3227 C C . HIS B 1 42 ? 72.688 -20.641 21.75 1 22.23 42 HIS B C 1
ATOM 3229 O O . HIS B 1 42 ? 72.562 -20.422 20.547 1 22.23 42 HIS B O 1
ATOM 3235 N N . VAL B 1 43 ? 71.938 -20.25 22.766 1 21.23 43 VAL B N 1
ATOM 3236 C CA . VAL B 1 43 ? 70.562 -20.031 22.328 1 21.23 43 VAL B CA 1
ATOM 3237 C C . VAL B 1 43 ? 70.5 -18.766 21.469 1 21.23 43 VAL B C 1
ATOM 3239 O O . VAL B 1 43 ? 69.438 -18.344 21.062 1 21.23 43 VAL B O 1
ATOM 3242 N N . GLN B 1 44 ? 71.688 -18.234 21.141 1 20.81 44 GLN B N 1
ATOM 3243 C CA . GLN B 1 44 ? 71.562 -16.797 21.297 1 20.81 44 GLN B CA 1
ATOM 3244 C C . GLN B 1 44 ? 70.688 -16.234 20.188 1 20.81 44 GLN B C 1
ATOM 3246 O O . GLN B 1 44 ? 71.062 -15.281 19.5 1 20.81 44 GLN B O 1
ATOM 3251 N N . LEU B 1 45 ? 70.312 -17.156 19.391 1 21.97 45 LEU B N 1
ATOM 3252 C CA . LEU B 1 45 ? 70.125 -16.594 18.047 1 21.97 45 LEU B CA 1
ATOM 3253 C C . LEU B 1 45 ? 69.188 -15.391 18.094 1 21.97 45 LEU B C 1
ATOM 3255 O O . LEU B 1 45 ? 68.438 -15.18 17.172 1 21.97 45 LEU B O 1
ATOM 3259 N N . VAL B 1 46 ? 69.125 -14.852 19.297 1 21.19 46 VAL B N 1
ATOM 3260 C CA . VAL B 1 46 ? 67.812 -14.297 19.656 1 21.19 46 VAL B CA 1
ATOM 3261 C C . VAL B 1 46 ? 67.438 -13.141 18.719 1 21.19 46 VAL B C 1
ATOM 3263 O O . VAL B 1 46 ? 66.312 -13.047 18.25 1 21.19 46 VAL B O 1
ATOM 3266 N N . THR B 1 47 ? 68.25 -12.102 18.75 1 20.58 47 THR B N 1
ATOM 3267 C CA . THR B 1 47 ? 67.812 -10.82 19.25 1 20.58 47 THR B CA 1
ATOM 3268 C C . THR B 1 47 ? 67.125 -10.008 18.125 1 20.58 47 THR B C 1
ATOM 3270 O O . THR B 1 47 ? 66.125 -9.328 18.344 1 20.58 47 THR B O 1
ATOM 3273 N N . ALA B 1 48 ? 68.062 -9.836 17.141 1 21.67 48 ALA B N 1
ATOM 3274 C CA . ALA B 1 48 ? 68.125 -8.508 16.531 1 21.67 48 ALA B CA 1
ATOM 3275 C C . ALA B 1 48 ? 66.812 -8.195 15.758 1 21.67 48 ALA B C 1
ATOM 3277 O O . ALA B 1 48 ? 66.688 -7.121 15.156 1 21.67 48 ALA B O 1
ATOM 3278 N N . ALA B 1 49 ? 66.25 -9.242 15.32 1 22.72 49 ALA B N 1
ATOM 3279 C CA . ALA B 1 49 ? 65.312 -9.023 14.188 1 22.72 49 ALA B CA 1
ATOM 3280 C C . ALA B 1 49 ? 64.25 -8.016 14.539 1 22.72 49 ALA B C 1
ATOM 3282 O O . ALA B 1 49 ? 63.062 -8.344 14.547 1 22.72 49 ALA B O 1
ATOM 3283 N N . VAL B 1 50 ? 64.438 -7.395 15.586 1 21 50 VAL B N 1
ATOM 3284 C CA . VAL B 1 50 ? 63.344 -6.734 16.312 1 21 50 VAL B CA 1
ATOM 3285 C C . VAL B 1 50 ? 62.656 -5.715 15.398 1 21 50 VAL B C 1
ATOM 3287 O O . VAL B 1 50 ? 61.438 -5.617 15.367 1 21 50 VAL B O 1
ATOM 3290 N N . ALA B 1 51 ? 63.469 -4.711 15.062 1 21.67 51 ALA B N 1
ATOM 3291 C CA . ALA B 1 51 ? 63.031 -3.318 15.031 1 21.67 51 ALA B CA 1
ATOM 3292 C C . ALA B 1 51 ? 62.062 -3.07 13.883 1 21.67 51 ALA B C 1
ATOM 3294 O O . ALA B 1 51 ? 61.469 -2.004 13.797 1 21.67 51 ALA B O 1
ATOM 3295 N N . ALA B 1 52 ? 62.375 -3.674 12.82 1 22.62 52 ALA B N 1
ATOM 3296 C CA . ALA B 1 52 ? 61.781 -3.172 11.586 1 22.62 52 ALA B CA 1
ATOM 3297 C C . ALA B 1 52 ? 60.25 -3.174 11.68 1 22.62 52 ALA B C 1
ATOM 3299 O O . ALA B 1 52 ? 59.562 -3.098 10.656 1 22.62 52 ALA B O 1
ATOM 3300 N N . VAL B 1 53 ? 59.781 -3.533 12.727 1 22.34 53 VAL B N 1
ATOM 3301 C CA . VAL B 1 53 ? 58.344 -3.811 12.734 1 22.34 53 VAL B CA 1
ATOM 3302 C C . VAL B 1 53 ? 57.562 -2.537 12.406 1 22.34 53 VAL B C 1
ATOM 3304 O O . VAL B 1 53 ? 56.344 -2.574 12.227 1 22.34 53 VAL B O 1
ATOM 3307 N N . ALA B 1 54 ? 58.031 -1.373 12.797 1 19.86 54 ALA B N 1
ATOM 3308 C CA . ALA B 1 54 ? 57.094 -0.349 13.219 1 19.86 54 ALA B CA 1
ATOM 3309 C C . ALA B 1 54 ? 56.094 -0.028 12.109 1 19.86 54 ALA B C 1
ATOM 3311 O O . ALA B 1 54 ? 54.906 0.117 12.359 1 19.86 54 ALA B O 1
ATOM 3312 N N . VAL B 1 55 ? 56.562 0.733 11.133 1 20.42 55 VAL B N 1
ATOM 3313 C CA . VAL B 1 55 ? 55.75 1.726 10.414 1 20.42 55 VAL B CA 1
ATOM 3314 C C . VAL B 1 55 ? 54.75 1.024 9.516 1 20.42 55 VAL B C 1
ATOM 3316 O O . VAL B 1 55 ? 54.375 1.54 8.461 1 20.42 55 VAL B O 1
ATOM 3319 N N . PHE B 1 56 ? 54.625 -0.122 9.469 1 20.05 56 PHE B N 1
ATOM 3320 C CA . PHE B 1 56 ? 53.625 -0.675 8.539 1 20.05 56 PHE B CA 1
ATOM 3321 C C . PHE B 1 56 ? 52.281 -0.03 8.75 1 20.05 56 PHE B C 1
ATOM 3323 O O . PHE B 1 56 ? 51.594 -0.276 9.758 1 20.05 56 PHE B O 1
ATOM 3330 N N . LEU B 1 57 ? 52.062 1.187 8.242 1 20.78 57 LEU B N 1
ATOM 3331 C CA . LEU B 1 57 ? 50.875 1.968 7.922 1 20.78 57 LEU B CA 1
ATOM 3332 C C . LEU B 1 57 ? 49.719 1.062 7.473 1 20.78 57 LEU B C 1
ATOM 3334 O O . LEU B 1 57 ? 49.812 0.435 6.414 1 20.78 57 LEU B O 1
ATOM 3338 N N . PHE B 1 58 ? 49.188 0.373 8.25 1 21.31 58 PHE B N 1
ATOM 3339 C CA . PHE B 1 58 ? 47.969 -0.38 8.031 1 21.31 58 PHE B CA 1
ATOM 3340 C C . PHE B 1 58 ? 46.969 0.437 7.219 1 21.31 58 PHE B C 1
ATOM 3342 O O . PHE B 1 58 ? 46.438 1.435 7.707 1 21.31 58 PHE B O 1
ATOM 3349 N N . MET B 1 59 ? 47.156 0.667 5.945 1 23 59 MET B N 1
ATOM 3350 C CA . MET B 1 59 ? 46.094 1 5.004 1 23 59 MET B CA 1
ATOM 3351 C C . MET B 1 59 ? 44.812 0.225 5.332 1 23 59 MET B C 1
ATOM 3353 O O . MET B 1 59 ? 44.688 -0.957 5.004 1 23 59 MET B O 1
ATOM 3357 N N . THR B 1 60 ? 44.438 0.226 6.473 1 24.23 60 THR B N 1
ATOM 3358 C CA . THR B 1 60 ? 43.062 -0.276 6.715 1 24.23 60 THR B CA 1
ATOM 3359 C C . THR B 1 60 ? 42.156 0.057 5.547 1 24.23 60 THR B C 1
ATOM 3361 O O . THR B 1 60 ? 41.969 1.229 5.207 1 24.23 60 THR B O 1
ATOM 3364 N N . ALA B 1 61 ? 42.156 -0.792 4.555 1 24.55 61 ALA B N 1
ATOM 3365 C CA . ALA B 1 61 ? 41.094 -0.749 3.547 1 24.55 61 ALA B CA 1
ATOM 3366 C C . ALA B 1 61 ? 39.781 -0.348 4.168 1 24.55 61 ALA B C 1
ATOM 3368 O O . ALA B 1 61 ? 39.188 -1.112 4.938 1 24.55 61 ALA B O 1
ATOM 3369 N N . VAL B 1 62 ? 39.688 0.746 4.66 1 26.42 62 VAL B N 1
ATOM 3370 C CA . VAL B 1 62 ? 38.312 1.206 4.812 1 26.42 62 VAL B CA 1
ATOM 3371 C C . VAL B 1 62 ? 37.438 0.671 3.664 1 26.42 62 VAL B C 1
ATOM 3373 O O . VAL B 1 62 ? 37.719 0.952 2.494 1 26.42 62 VAL B O 1
ATOM 3376 N N . PRO B 1 63 ? 36.969 -0.497 3.854 1 27.92 63 PRO B N 1
ATOM 3377 C CA . PRO B 1 63 ? 36.188 -0.84 2.668 1 27.92 63 PRO B CA 1
ATOM 3378 C C . PRO B 1 63 ? 35.5 0.375 2.035 1 27.92 63 PRO B C 1
ATOM 3380 O O . PRO B 1 63 ? 35.094 1.286 2.748 1 27.92 63 PRO B O 1
ATOM 3383 N N . PHE B 1 64 ? 36.062 0.889 0.954 1 27.64 64 PHE B N 1
ATOM 3384 C CA . PHE B 1 64 ? 35.281 1.769 0.079 1 27.64 64 PHE B CA 1
ATOM 3385 C C . PHE B 1 64 ? 33.781 1.535 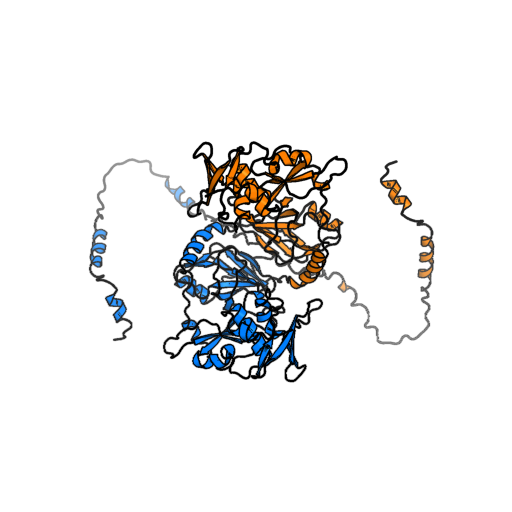0.251 1 27.64 64 PHE B C 1
ATOM 3387 O O . PHE B 1 64 ? 33.312 0.412 0.089 1 27.64 64 PHE B O 1
ATOM 3394 N N . THR B 1 65 ? 33.281 2.104 1.237 1 30.47 65 THR B N 1
ATOM 3395 C CA . THR B 1 65 ? 31.828 2.295 1.196 1 30.47 65 THR B CA 1
ATOM 3396 C C . THR B 1 65 ? 31.344 2.475 -0.24 1 30.47 65 THR B C 1
ATOM 3398 O O . THR B 1 65 ? 31.656 3.482 -0.881 1 30.47 65 THR B O 1
ATOM 3401 N N . GLN B 1 66 ? 31.344 1.396 -0.901 1 32.25 66 GLN B N 1
ATOM 3402 C CA . GLN B 1 66 ? 30.703 1.42 -2.217 1 32.25 66 GLN B CA 1
ATOM 3403 C C . GLN B 1 66 ? 29.562 2.424 -2.258 1 32.25 66 GLN B C 1
ATOM 3405 O O . GLN B 1 66 ? 28.625 2.348 -1.451 1 32.25 66 GLN B O 1
ATOM 3410 N N . ASN B 1 67 ? 29.844 3.617 -2.5 1 33.62 67 ASN B N 1
ATOM 3411 C CA . ASN B 1 67 ? 28.812 4.527 -2.971 1 33.62 67 ASN B CA 1
ATOM 3412 C C . ASN B 1 67 ? 27.641 3.771 -3.602 1 33.62 67 ASN B C 1
ATOM 3414 O O . ASN B 1 67 ? 27.859 2.873 -4.418 1 33.62 67 ASN B O 1
ATOM 3418 N N . SER B 1 68 ? 26.609 3.555 -2.887 1 46 68 SER B N 1
ATOM 3419 C CA . SER B 1 68 ? 25.391 2.996 -3.439 1 46 68 SER B CA 1
ATOM 3420 C C . SER B 1 68 ? 25.156 3.479 -4.867 1 46 68 SER B C 1
ATOM 3422 O O . SER B 1 68 ? 24.453 4.469 -5.086 1 46 68 SER B O 1
ATOM 3424 N N . GLY B 1 69 ? 26.25 3.588 -5.59 1 51.12 69 GLY B N 1
ATOM 3425 C CA . GLY B 1 69 ? 26 3.797 -7.008 1 51.12 69 GLY B CA 1
ATOM 3426 C C . GLY B 1 69 ? 25 2.814 -7.594 1 51.12 69 GLY B C 1
ATOM 3427 O O . GLY B 1 69 ? 24.547 1.897 -6.902 1 51.12 69 GLY B O 1
ATOM 3428 N N . ASN B 1 70 ? 24.391 3.289 -8.641 1 62.75 70 ASN B N 1
ATOM 3429 C CA . ASN B 1 70 ? 23.438 2.477 -9.406 1 62.75 70 ASN B CA 1
ATOM 3430 C C . ASN B 1 70 ? 24.078 1.165 -9.867 1 62.75 70 ASN B C 1
ATOM 3432 O O . ASN B 1 70 ? 23.469 0.404 -10.617 1 62.75 70 ASN B O 1
ATOM 3436 N N . GLU B 1 71 ? 25.359 0.983 -9.258 1 77.12 71 GLU B N 1
ATOM 3437 C CA . GLU B 1 71 ? 25.984 -0.241 -9.766 1 77.12 71 GLU B CA 1
ATOM 3438 C C . GLU B 1 71 ? 26.172 -1.265 -8.648 1 77.12 71 GLU B C 1
ATOM 3440 O O . GLU B 1 71 ? 26.578 -0.913 -7.543 1 77.12 71 GLU B O 1
ATOM 3445 N N . GLY B 1 72 ? 25.781 -2.396 -8.938 1 80.62 72 GLY B N 1
ATOM 3446 C CA . GLY B 1 72 ? 26.031 -3.553 -8.094 1 80.62 72 GLY B CA 1
ATOM 3447 C C . GLY B 1 72 ? 24.906 -3.82 -7.109 1 80.62 72 GLY B C 1
ATOM 3448 O O . GLY B 1 72 ? 23.938 -3.055 -7.039 1 80.62 72 GLY B O 1
ATOM 3449 N N . ARG B 1 73 ? 25.062 -4.926 -6.41 1 87.56 73 ARG B N 1
ATOM 3450 C CA . ARG B 1 73 ? 24.078 -5.348 -5.41 1 87.56 73 ARG B CA 1
ATOM 3451 C C . ARG B 1 73 ? 24.359 -4.684 -4.062 1 87.56 73 ARG B C 1
ATOM 3453 O O . ARG B 1 73 ? 25.484 -4.293 -3.777 1 87.56 73 ARG B O 1
ATOM 3460 N N . GLY B 1 74 ? 23.297 -4.367 -3.336 1 88.19 74 GLY B N 1
ATOM 3461 C CA . GLY B 1 74 ? 23.422 -3.883 -1.971 1 88.19 74 GLY B CA 1
ATOM 3462 C C . GLY B 1 74 ? 22.938 -4.879 -0.938 1 88.19 74 GLY B C 1
ATOM 3463 O O . GLY B 1 74 ? 22.531 -5.992 -1.284 1 88.19 74 GLY B O 1
ATOM 3464 N N . ALA B 1 75 ? 23.188 -4.5 0.275 1 87 75 ALA B N 1
ATOM 3465 C CA . ALA B 1 75 ? 22.625 -5.293 1.368 1 87 75 ALA B CA 1
ATOM 3466 C C . ALA B 1 75 ? 21.156 -4.949 1.605 1 87 75 ALA B C 1
ATOM 3468 O O . ALA B 1 75 ? 20.828 -3.812 1.956 1 87 75 ALA B O 1
ATOM 3469 N N . PRO B 1 76 ? 20.359 -5.91 1.396 1 91.5 76 PRO B N 1
ATOM 3470 C CA . PRO B 1 76 ? 18.938 -5.598 1.596 1 91.5 76 PRO B CA 1
ATOM 3471 C C . PRO B 1 76 ? 18.578 -5.422 3.068 1 91.5 76 PRO B C 1
ATOM 3473 O O . PRO B 1 76 ? 19.109 -6.125 3.928 1 91.5 76 PRO B O 1
ATOM 3476 N N . TYR B 1 77 ? 17.75 -4.461 3.328 1 90.44 77 TYR B N 1
ATOM 3477 C CA . TYR B 1 77 ? 17.156 -4.316 4.656 1 90.44 77 TYR B CA 1
ATOM 3478 C C . TYR B 1 77 ? 16.078 -5.363 4.887 1 90.44 77 TYR B C 1
ATOM 3480 O O . TYR B 1 77 ? 15.273 -5.637 3.994 1 90.44 77 TYR B O 1
ATOM 3488 N N . ASP B 1 78 ? 16.094 -5.902 6.082 1 88.56 78 ASP B N 1
ATOM 3489 C CA . ASP B 1 78 ? 15.062 -6.855 6.465 1 88.56 78 ASP B CA 1
ATOM 3490 C C . ASP B 1 78 ? 14.148 -6.27 7.535 1 88.56 78 ASP B C 1
ATOM 3492 O O . ASP B 1 78 ? 14.531 -6.156 8.703 1 88.56 78 ASP B O 1
ATOM 3496 N N . PRO B 1 79 ? 12.914 -5.98 7.125 1 84.31 79 PRO B N 1
ATOM 3497 C CA . PRO B 1 79 ? 12 -5.391 8.102 1 84.31 79 PRO B CA 1
ATOM 3498 C C . PRO B 1 79 ? 11.742 -6.305 9.297 1 84.31 79 PRO B C 1
ATOM 3500 O O . PRO B 1 79 ? 11.375 -5.832 10.375 1 84.31 79 PRO B O 1
ATOM 3503 N N . LEU B 1 80 ? 11.875 -7.57 9.156 1 80.94 80 LEU B N 1
ATOM 3504 C CA . LEU B 1 80 ? 11.602 -8.5 10.242 1 80.94 80 LEU B CA 1
ATOM 3505 C C . LEU B 1 80 ? 12.562 -8.273 11.406 1 80.94 80 LEU B C 1
ATOM 3507 O O . LEU B 1 80 ? 12.258 -8.625 12.547 1 80.94 80 LEU B O 1
ATOM 3511 N N . ASP B 1 81 ? 13.664 -7.633 11.055 1 80.62 81 ASP B N 1
ATOM 3512 C CA . ASP B 1 81 ? 14.664 -7.375 12.086 1 80.62 81 ASP B CA 1
ATOM 3513 C C . ASP B 1 81 ? 14.148 -6.371 13.117 1 80.62 81 ASP B C 1
ATOM 3515 O O . ASP B 1 81 ? 14.562 -6.398 14.273 1 80.62 81 ASP B O 1
ATOM 3519 N N . ASP B 1 82 ? 13.242 -5.531 12.672 1 82.38 82 ASP B N 1
ATOM 3520 C CA . ASP B 1 82 ? 12.797 -4.453 13.547 1 82.38 82 ASP B CA 1
ATOM 3521 C C . ASP B 1 82 ? 11.297 -4.547 13.82 1 82.38 82 ASP B C 1
ATOM 3523 O O . ASP B 1 82 ? 10.773 -3.859 14.695 1 82.38 82 ASP B O 1
ATOM 3527 N N . LEU B 1 83 ? 10.688 -5.383 13.094 1 77.94 83 LEU B N 1
ATOM 3528 C CA . LEU B 1 83 ? 9.234 -5.402 13.086 1 77.94 83 LEU B CA 1
ATOM 3529 C C . LEU B 1 83 ? 8.688 -5.762 14.461 1 77.94 83 LEU B C 1
ATOM 3531 O O . LEU B 1 83 ? 7.742 -5.133 14.945 1 77.94 83 LEU B O 1
ATOM 3535 N N . ALA B 1 84 ? 9.273 -6.746 15.031 1 74.31 84 ALA B N 1
ATOM 3536 C CA . ALA B 1 84 ? 8.766 -7.219 16.312 1 74.31 84 ALA B CA 1
ATOM 3537 C C . ALA B 1 84 ? 8.891 -6.141 17.391 1 74.31 84 ALA B C 1
ATOM 3539 O O . ALA B 1 84 ? 7.945 -5.895 18.141 1 74.31 84 ALA B O 1
ATOM 3540 N N . GLU B 1 85 ? 9.969 -5.551 17.359 1 77.38 85 GLU B N 1
ATOM 3541 C CA . GLU B 1 85 ? 10.195 -4.516 18.359 1 77.38 85 GLU B CA 1
ATOM 3542 C C . GLU B 1 85 ? 9.273 -3.32 18.141 1 77.38 85 GLU B C 1
ATOM 3544 O O . GLU B 1 85 ? 8.656 -2.82 19.078 1 77.38 85 GLU B O 1
ATOM 3549 N N . ILE B 1 86 ? 9.141 -2.914 17 1 76.81 86 ILE B N 1
ATOM 3550 C CA . ILE B 1 86 ? 8.32 -1.748 16.688 1 76.81 86 ILE B CA 1
ATOM 3551 C C . ILE B 1 86 ? 6.855 -2.061 16.969 1 76.81 86 ILE B C 1
ATOM 3553 O O . ILE B 1 86 ? 6.133 -1.226 17.516 1 76.81 86 ILE B O 1
ATOM 3557 N N . ALA B 1 87 ? 6.488 -3.209 16.641 1 75.31 87 ALA B N 1
ATOM 3558 C CA . ALA B 1 87 ? 5.105 -3.617 16.875 1 75.31 87 ALA B CA 1
ATOM 3559 C C . ALA B 1 87 ? 4.773 -3.629 18.359 1 75.31 87 ALA B C 1
ATOM 3561 O O . ALA B 1 87 ? 3.68 -3.229 18.766 1 75.31 87 ALA B O 1
ATOM 3562 N N . THR B 1 88 ? 5.707 -4.078 19.141 1 76.38 88 THR B N 1
ATOM 3563 C CA . THR B 1 88 ? 5.523 -4.113 20.594 1 76.38 88 THR B CA 1
ATOM 3564 C C . THR B 1 88 ? 5.387 -2.699 21.156 1 76.38 88 THR B C 1
ATOM 3566 O O . THR B 1 88 ? 4.508 -2.434 21.969 1 76.38 88 THR B O 1
ATOM 3569 N N . LEU B 1 89 ? 6.156 -1.87 20.656 1 76.25 89 LEU B N 1
ATOM 3570 C CA . LEU B 1 89 ? 6.113 -0.491 21.141 1 76.25 89 LEU B CA 1
ATOM 3571 C C . LEU B 1 89 ? 4.824 0.194 20.703 1 76.25 89 LEU B C 1
ATOM 3573 O O . LEU B 1 89 ? 4.246 0.976 21.453 1 76.25 89 LEU B O 1
ATOM 3577 N N . GLN B 1 90 ? 4.371 -0.12 19.547 1 75.38 90 GLN B N 1
ATOM 3578 C CA . GLN B 1 90 ? 3.139 0.45 19.016 1 75.38 90 GLN B CA 1
ATOM 3579 C C . GLN B 1 90 ? 1.93 0.007 19.828 1 75.38 90 GLN B C 1
ATOM 3581 O O . GLN B 1 90 ? 1.068 0.822 20.172 1 75.38 90 GLN B O 1
ATOM 3586 N N . LYS B 1 91 ? 1.922 -1.217 20.156 1 73.44 91 LYS B N 1
ATOM 3587 C CA . LYS B 1 91 ? 0.812 -1.775 20.922 1 73.44 91 LYS B CA 1
ATOM 3588 C C . LYS B 1 91 ? 0.728 -1.141 22.312 1 73.44 91 LYS B C 1
ATOM 3590 O O . LYS B 1 91 ? -0.367 -0.927 22.828 1 73.44 91 LYS B O 1
ATOM 3595 N N . LYS B 1 92 ? 1.843 -0.74 22.781 1 75.25 92 LYS B N 1
ATOM 3596 C CA . LYS B 1 92 ? 1.887 -0.132 24.109 1 75.25 92 LYS B CA 1
ATOM 3597 C C . LYS B 1 92 ? 1.658 1.375 24.031 1 75.25 92 LYS B C 1
ATOM 3599 O O . LYS B 1 92 ? 1.702 2.068 25.047 1 75.25 92 LYS B O 1
ATOM 3604 N N . LYS B 1 93 ? 1.412 1.842 22.844 1 74.62 93 LYS B N 1
ATOM 3605 C CA . LYS B 1 93 ? 1.221 3.271 22.625 1 74.62 93 LYS B CA 1
ATOM 3606 C C . LYS B 1 93 ? 2.373 4.078 23.219 1 74.62 93 LYS B C 1
ATOM 3608 O O . LYS B 1 93 ? 2.154 5.109 23.859 1 74.62 93 LYS B O 1
ATOM 3613 N N . GLN B 1 94 ? 3.498 3.602 23.031 1 79.56 94 GLN B N 1
ATOM 3614 C CA . GLN B 1 94 ? 4.695 4.176 23.641 1 79.56 94 GLN B CA 1
ATOM 3615 C C . GLN B 1 94 ? 5.609 4.789 22.578 1 79.56 94 GLN B C 1
ATOM 3617 O O . GLN B 1 94 ? 6.773 5.082 22.859 1 79.56 94 GLN B O 1
ATOM 3622 N N . LEU B 1 95 ? 5.035 5.012 21.422 1 81.75 95 LEU B N 1
ATOM 3623 C CA . LEU B 1 95 ? 5.918 5.449 20.344 1 81.75 95 LEU B CA 1
ATOM 3624 C C . LEU B 1 95 ? 5.883 6.969 20.203 1 81.75 95 LEU B C 1
ATOM 3626 O O . LEU B 1 95 ? 6.773 7.559 19.578 1 81.75 95 LEU B O 1
ATOM 3630 N N . SER B 1 96 ? 4.887 7.566 20.844 1 85.19 96 SER B N 1
ATOM 3631 C CA . SER B 1 96 ? 4.77 9.008 20.641 1 85.19 96 SER B CA 1
ATOM 3632 C C . SER B 1 96 ? 4.426 9.727 21.938 1 85.19 96 SER B C 1
ATOM 3634 O O . SER B 1 96 ? 3.771 9.156 22.812 1 85.19 96 SER B O 1
ATOM 3636 N N . THR B 1 97 ? 4.926 10.93 22.125 1 87 97 THR B N 1
ATOM 3637 C CA . THR B 1 97 ? 4.629 11.859 23.219 1 87 97 THR B CA 1
ATOM 3638 C C . THR B 1 97 ? 4.309 13.25 22.672 1 87 97 THR B C 1
ATOM 3640 O O . THR B 1 97 ? 5.164 14.133 22.672 1 87 97 THR B O 1
ATOM 3643 N N . ILE B 1 98 ? 3.182 13.43 22.219 1 89.12 98 ILE B N 1
ATOM 3644 C CA . ILE B 1 98 ? 2.846 14.695 21.562 1 89.12 98 ILE B CA 1
ATOM 3645 C C . ILE B 1 98 ? 3.051 15.852 22.547 1 89.12 98 ILE B C 1
ATOM 3647 O O . ILE B 1 98 ? 2.443 15.875 23.625 1 89.12 98 ILE B O 1
ATOM 3651 N N . ASP B 1 99 ? 3.953 16.719 22.234 1 89.94 99 ASP B N 1
ATOM 3652 C CA . ASP B 1 99 ? 4.207 17.953 22.969 1 89.94 99 ASP B CA 1
ATOM 3653 C C . ASP B 1 99 ? 3.576 19.156 22.281 1 89.94 99 ASP B C 1
ATOM 3655 O O . ASP B 1 99 ? 4.258 19.891 21.562 1 89.94 99 ASP B O 1
ATOM 3659 N N . TYR B 1 100 ? 2.375 19.391 22.625 1 92.31 100 TYR B N 1
ATOM 3660 C CA . TYR B 1 100 ? 1.631 20.469 21.984 1 92.31 100 TYR B CA 1
ATOM 3661 C C . TYR B 1 100 ? 2.227 21.828 22.328 1 92.31 100 TYR B C 1
ATOM 3663 O O . TYR B 1 100 ? 2.049 22.797 21.578 1 92.31 100 TYR B O 1
ATOM 3671 N N . ASP B 1 101 ? 2.963 21.922 23.375 1 93.19 101 ASP B N 1
ATOM 3672 C CA . ASP B 1 101 ? 3.551 23.203 23.766 1 93.19 101 ASP B CA 1
ATOM 3673 C C . ASP B 1 101 ? 4.562 23.688 22.734 1 93.19 101 ASP B C 1
ATOM 3675 O O . ASP B 1 101 ? 4.816 24.891 22.625 1 93.19 101 ASP B O 1
ATOM 3679 N N . SER B 1 102 ? 5.09 22.734 21.984 1 90.81 102 SER B N 1
ATOM 3680 C CA . SER B 1 102 ? 6.051 23.109 20.953 1 90.81 102 SER B CA 1
ATOM 3681 C C . SER B 1 102 ? 5.398 23.969 19.875 1 90.81 102 SER B C 1
ATOM 3683 O O . SER B 1 102 ? 6.09 24.641 19.109 1 90.81 102 SER B O 1
ATOM 3685 N N . PHE B 1 103 ? 4.039 23.969 19.781 1 93.12 103 PHE B N 1
ATOM 3686 C CA . PHE B 1 103 ? 3.311 24.734 18.781 1 93.12 103 PHE B CA 1
ATOM 3687 C C . PHE B 1 103 ? 2.943 26.109 19.328 1 93.12 103 PHE B C 1
ATOM 3689 O O . PHE B 1 103 ? 2.348 26.922 18.625 1 93.12 103 PHE B O 1
ATOM 3696 N N . ALA B 1 104 ? 3.4 26.438 20.469 1 93.62 104 ALA B N 1
ATOM 3697 C CA . ALA B 1 104 ? 2.967 27.656 21.156 1 93.62 104 ALA B CA 1
ATOM 3698 C C . ALA B 1 104 ? 3.371 28.906 20.375 1 93.62 104 ALA B C 1
ATOM 3700 O O . ALA B 1 104 ? 2.756 29.969 20.516 1 93.62 104 ALA B O 1
ATOM 3701 N N . GLN B 1 105 ? 4.395 28.75 19.531 1 93.62 105 GLN B N 1
ATOM 3702 C CA . GLN B 1 105 ? 4.887 29.906 18.797 1 93.62 105 GLN B CA 1
ATOM 3703 C C . GLN B 1 105 ? 4.035 30.172 17.562 1 93.62 105 GLN B C 1
ATOM 3705 O O . GLN B 1 105 ? 4.145 31.219 16.938 1 93.62 105 GLN B O 1
ATOM 3710 N N . LEU B 1 106 ? 3.18 29.281 17.203 1 95.94 106 LEU B N 1
ATOM 3711 C CA . LEU B 1 106 ? 2.322 29.453 16.031 1 95.94 106 LEU B CA 1
ATOM 3712 C C . LEU B 1 106 ? 1.243 30.5 16.297 1 95.94 106 LEU B C 1
ATOM 3714 O O . LEU B 1 106 ? 0.819 30.688 17.453 1 95.94 106 LEU B O 1
ATOM 3718 N N . PRO B 1 107 ? 0.812 31.188 15.234 1 96.25 107 PRO B N 1
ATOM 3719 C CA . PRO B 1 107 ? -0.279 32.156 15.422 1 96.25 107 PRO B CA 1
ATOM 3720 C C . PRO B 1 107 ? -1.6 31.484 15.789 1 96.25 107 PRO B C 1
ATOM 3722 O O . PRO B 1 107 ? -1.863 30.359 15.352 1 96.25 107 PRO B O 1
ATOM 3725 N N . VAL B 1 108 ? -2.367 32.188 16.562 1 93.69 108 VAL B N 1
ATOM 3726 C CA . VAL B 1 108 ? -3.723 31.734 16.875 1 93.69 108 VAL B CA 1
ATOM 3727 C C . VAL B 1 108 ? -4.715 32.438 15.945 1 93.69 108 VAL B C 1
ATOM 3729 O O . VAL B 1 108 ? -4.801 33.656 15.93 1 93.69 108 VAL B O 1
ATOM 3732 N N . LEU B 1 109 ? -5.477 31.641 15.227 1 91.31 109 LEU B N 1
ATOM 3733 C CA . LEU B 1 109 ? -6.387 32.219 14.234 1 91.31 109 LEU B CA 1
ATOM 3734 C C . LEU B 1 109 ? -7.812 32.281 14.781 1 91.31 109 LEU B C 1
ATOM 3736 O O . LEU B 1 109 ? -8.25 31.344 15.469 1 91.31 109 LEU B O 1
ATOM 3740 N N . GLU B 1 110 ? -8.531 33.375 14.391 1 85.44 110 GLU B N 1
ATOM 3741 C CA . GLU B 1 110 ? -9.945 33.5 14.719 1 85.44 110 GLU B CA 1
ATOM 3742 C C . GLU B 1 110 ? -10.828 33.156 13.531 1 85.44 110 GLU B C 1
ATOM 3744 O O . GLU B 1 110 ? -12.031 32.938 13.68 1 85.44 110 GLU B O 1
ATOM 3749 N N . GLN B 1 111 ? -10.227 33.156 12.391 1 81.5 111 GLN B N 1
ATOM 3750 C CA . GLN B 1 111 ? -10.875 32.75 11.141 1 81.5 111 GLN B CA 1
ATOM 3751 C C . GLN B 1 111 ? -9.945 31.906 10.281 1 81.5 111 GLN B C 1
ATOM 3753 O O . GLN B 1 111 ? -8.734 32.125 10.258 1 81.5 111 GLN B O 1
ATOM 3758 N N . LEU B 1 112 ? -10.609 31.016 9.602 1 85.81 112 LEU B N 1
ATOM 3759 C CA . LEU B 1 112 ? -9.828 30.125 8.758 1 85.81 112 LEU B CA 1
ATOM 3760 C C . LEU B 1 112 ? -9.953 30.516 7.293 1 85.81 112 LEU B C 1
ATOM 3762 O O . LEU B 1 112 ? -10.992 31.016 6.863 1 85.81 112 LEU B O 1
ATOM 3766 N N . SER B 1 113 ? -8.852 30.297 6.625 1 85.06 113 SER B N 1
ATOM 3767 C CA . SER B 1 113 ? -8.938 30.344 5.168 1 85.06 113 SER B CA 1
ATOM 3768 C C . SER B 1 113 ? -9.641 29.109 4.617 1 85.06 113 SER B C 1
ATOM 3770 O O . SER B 1 113 ? -9.867 28.141 5.34 1 85.06 113 SER B O 1
ATOM 3772 N N . ASP B 1 114 ? -9.992 29.109 3.322 1 82.31 114 ASP B N 1
ATOM 3773 C CA . ASP B 1 114 ? -10.773 28.062 2.67 1 82.31 114 ASP B CA 1
ATOM 3774 C C . ASP B 1 114 ? -10.039 26.734 2.715 1 82.31 114 ASP B C 1
ATOM 3776 O O . ASP B 1 114 ? -10.672 25.672 2.699 1 82.31 114 ASP B O 1
ATOM 3780 N N . LEU B 1 115 ? -8.766 26.844 2.826 1 91.56 115 LEU B N 1
ATOM 3781 C CA . LEU B 1 115 ? -8.016 25.594 2.766 1 91.56 115 LEU B CA 1
ATOM 3782 C C . LEU B 1 115 ? -7.621 25.141 4.164 1 91.56 115 LEU B C 1
ATOM 3784 O O . LEU B 1 115 ? -7 24.078 4.316 1 91.56 115 LEU B O 1
ATOM 3788 N N . GLN B 1 116 ? -8.062 25.844 5.145 1 90.81 116 GLN B N 1
ATOM 3789 C CA . GLN B 1 116 ? -7.688 25.516 6.516 1 90.81 116 GLN B CA 1
ATOM 3790 C C . GLN B 1 116 ? -8.836 24.812 7.238 1 90.81 116 GLN B C 1
ATOM 3792 O O . GLN B 1 116 ? -10 25.047 6.945 1 90.81 116 GLN B O 1
ATOM 3797 N N . TYR B 1 117 ? -8.453 23.891 8.18 1 89.56 117 TYR B N 1
ATOM 3798 C CA . TYR B 1 117 ? -9.43 23.266 9.062 1 89.56 117 TYR B CA 1
ATOM 3799 C C . TYR B 1 117 ? -8.836 23.016 10.445 1 89.56 117 TYR B C 1
ATOM 3801 O O . TYR B 1 117 ? -7.613 22.984 10.602 1 89.56 117 TYR B O 1
ATOM 3809 N N . VAL B 1 118 ? -9.68 22.891 11.375 1 89.62 118 VAL B N 1
ATOM 3810 C CA . VAL B 1 118 ? -9.273 22.656 12.758 1 89.62 118 VAL B CA 1
ATOM 3811 C C . VAL B 1 118 ? -9.242 21.172 13.047 1 89.62 118 VAL B C 1
ATOM 3813 O O . VAL B 1 118 ? -10.211 20.453 12.773 1 89.62 118 VAL B O 1
ATOM 3816 N N . ASP B 1 119 ? -8.078 20.719 13.578 1 88.69 119 ASP B N 1
ATOM 3817 C CA . ASP B 1 119 ? -8.016 19.344 14.039 1 88.69 119 ASP B CA 1
ATOM 3818 C C . ASP B 1 119 ? -8.961 19.109 15.211 1 88.69 119 ASP B C 1
ATOM 3820 O O . ASP B 1 119 ? -9.156 19.984 16.047 1 88.69 119 ASP B O 1
ATOM 3824 N N . LYS B 1 120 ? -9.453 17.922 15.367 1 81 120 LYS B N 1
ATOM 3825 C CA . LYS B 1 120 ? -10.461 17.594 16.375 1 81 120 LYS B CA 1
ATOM 3826 C C . LYS B 1 120 ? -9.859 17.547 17.766 1 81 120 LYS B C 1
ATOM 3828 O O . LYS B 1 120 ? -10.5 17.953 18.734 1 81 120 LYS B O 1
ATOM 3833 N N . GLU B 1 121 ? -8.672 17.188 17.891 1 84.25 121 GLU B N 1
ATOM 3834 C CA . GLU B 1 121 ? -8.039 17.016 19.188 1 84.25 121 GLU B CA 1
ATOM 3835 C C . GLU B 1 121 ? -7.738 18.359 19.844 1 84.25 121 GLU B C 1
ATOM 3837 O O . GLU B 1 121 ? -7.258 19.281 19.188 1 84.25 121 GLU B O 1
ATOM 3842 N N . THR B 1 122 ? -8.078 18.453 21.109 1 91.12 122 THR B N 1
ATOM 3843 C CA . THR B 1 122 ? -7.832 19.672 21.875 1 91.12 122 THR B CA 1
ATOM 3844 C C . THR B 1 122 ? -6.688 19.469 22.859 1 91.12 122 THR B C 1
ATOM 3846 O O . THR B 1 122 ? -6.383 18.328 23.234 1 91.12 122 THR B O 1
ATOM 3849 N N . PHE B 1 123 ? -6.078 20.594 23.156 1 94.38 123 PHE B N 1
ATOM 3850 C CA . PHE B 1 123 ? -4.988 20.531 24.125 1 94.38 123 PHE B CA 1
ATOM 3851 C C . PHE B 1 123 ? -4.852 21.859 24.859 1 94.38 123 PHE B C 1
ATOM 3853 O O . PHE B 1 123 ? -5.488 22.859 24.5 1 94.38 123 PHE B O 1
ATOM 3860 N N . THR B 1 124 ? -4.062 21.844 25.953 1 95.62 124 THR B N 1
ATOM 3861 C CA . THR B 1 124 ? -3.744 23.031 26.719 1 95.62 124 THR B CA 1
ATOM 3862 C C . THR B 1 124 ? -2.326 23.516 26.406 1 95.62 124 THR B C 1
ATOM 3864 O O . THR B 1 124 ? -1.485 22.734 25.969 1 95.62 124 THR B O 1
ATOM 3867 N N . LEU B 1 125 ? -2.137 24.766 26.547 1 95.25 125 LEU B N 1
ATOM 3868 C CA . LEU B 1 125 ? -0.816 25.359 26.422 1 95.25 125 LEU B CA 1
ATOM 3869 C C . LEU B 1 125 ? -0.34 25.938 27.75 1 95.25 125 LEU B C 1
ATOM 3871 O O . LEU B 1 125 ? -1.117 26.547 28.484 1 95.25 125 LEU B O 1
ATOM 3875 N N . ALA B 1 126 ? 0.922 25.672 27.969 1 92.19 126 ALA B N 1
ATOM 3876 C CA . ALA B 1 126 ? 1.482 26.188 29.219 1 92.19 126 ALA B CA 1
ATOM 3877 C C . ALA B 1 126 ? 1.4 27.719 29.25 1 92.19 126 ALA B C 1
ATOM 3879 O O . ALA B 1 126 ? 1.839 28.391 28.328 1 92.19 126 ALA B O 1
ATOM 3880 N N . GLY B 1 127 ? 0.904 28.281 30.328 1 91.31 127 GLY B N 1
ATOM 3881 C CA . GLY B 1 127 ? 0.852 29.719 30.531 1 91.31 127 GLY B CA 1
ATOM 3882 C C . GLY B 1 127 ? -0.291 30.391 29.797 1 91.31 127 GLY B C 1
ATOM 3883 O O . GLY B 1 127 ? -0.415 31.625 29.812 1 91.31 127 GLY B O 1
ATOM 3884 N N . LYS B 1 128 ? -1.003 29.594 29 1 89.69 128 LYS B N 1
ATOM 3885 C CA . LYS B 1 128 ? -2.146 30.156 28.281 1 89.69 128 LYS B CA 1
ATOM 3886 C C . LYS B 1 128 ? -3.455 29.547 28.781 1 89.69 128 LYS B C 1
ATOM 3888 O O . LYS B 1 128 ? -3.492 28.375 29.188 1 89.69 128 LYS B O 1
ATOM 3893 N N . LYS B 1 129 ? -4.426 30.359 28.828 1 91.25 129 LYS B N 1
ATOM 3894 C CA . LYS B 1 129 ? -5.742 29.891 29.25 1 91.25 129 LYS B CA 1
ATOM 3895 C C . LYS B 1 129 ? -6.523 29.312 28.062 1 91.25 129 LYS B C 1
ATOM 3897 O O . LYS B 1 129 ? -6.332 29.75 26.922 1 91.25 129 LYS B O 1
ATOM 3902 N N . GLY B 1 130 ? -7.324 28.328 28.391 1 92.44 130 GLY B N 1
ATOM 3903 C CA . GLY B 1 130 ? -8.234 27.781 27.391 1 92.44 130 GLY B CA 1
ATOM 3904 C C . GLY B 1 130 ? -7.703 26.531 26.719 1 92.44 130 GLY B C 1
ATOM 3905 O O . GLY B 1 130 ? -6.605 26.062 27.047 1 92.44 130 GLY B O 1
ATOM 3906 N N . LEU B 1 131 ? -8.578 26 25.891 1 94.5 131 LEU B N 1
ATOM 3907 C CA . LEU B 1 131 ? -8.242 24.828 25.094 1 94.5 131 LEU B CA 1
ATOM 3908 C C . LEU B 1 131 ? -7.949 25.219 23.656 1 94.5 131 LEU B C 1
ATOM 3910 O O . LEU B 1 131 ? -8.578 26.141 23.109 1 94.5 131 LEU B O 1
ATOM 3914 N N . TYR B 1 132 ? -6.969 24.516 23.078 1 94.69 132 TYR B N 1
ATOM 3915 C CA . TYR B 1 132 ? -6.539 24.859 21.734 1 94.69 132 TYR B CA 1
ATOM 3916 C C . TYR B 1 132 ? -6.594 23.641 20.812 1 94.69 132 TYR B C 1
ATOM 3918 O O . TYR B 1 132 ? -6.629 22.5 21.297 1 94.69 132 TYR B O 1
ATOM 3926 N N . HIS B 1 133 ? -6.73 23.969 19.484 1 93.38 133 HIS B N 1
ATOM 3927 C CA . HIS B 1 133 ? -6.617 23 18.391 1 93.38 133 HIS B CA 1
ATOM 3928 C C . HIS B 1 133 ? -5.492 23.391 17.438 1 93.38 133 HIS B C 1
ATOM 3930 O O . HIS B 1 133 ? -5.121 24.562 17.344 1 93.38 133 HIS B O 1
ATOM 3936 N N . THR B 1 134 ? -4.949 22.406 16.766 1 94.12 134 THR B N 1
ATOM 3937 C CA . THR B 1 134 ? -4.09 22.75 15.633 1 94.12 134 THR B CA 1
ATOM 3938 C C . THR B 1 134 ? -4.922 23.109 14.406 1 94.12 134 THR B C 1
ATOM 3940 O O . THR B 1 134 ? -6.012 22.578 14.203 1 94.12 134 THR B O 1
ATOM 3943 N N . VAL B 1 135 ? -4.473 24.062 13.703 1 94.5 135 VAL B N 1
ATOM 3944 C CA . VAL B 1 135 ? -5.035 24.422 12.406 1 94.5 135 VAL B CA 1
ATOM 3945 C C . VAL B 1 135 ? -4.168 23.828 11.289 1 94.5 135 VAL B C 1
ATOM 3947 O O . VAL B 1 135 ? -2.963 24.078 11.234 1 94.5 135 VAL B O 1
ATOM 3950 N N . ILE B 1 136 ? -4.824 23.047 10.438 1 94.81 136 ILE B N 1
ATOM 3951 C CA . ILE B 1 136 ? -4.137 22.344 9.352 1 94.81 136 ILE B CA 1
ATOM 3952 C C . ILE B 1 136 ? -4.516 22.969 8.016 1 94.81 136 ILE B C 1
ATOM 3954 O O . ILE B 1 136 ? -5.684 23.297 7.781 1 94.81 136 ILE B O 1
ATOM 3958 N N . GLU B 1 137 ? -3.531 23.203 7.219 1 95.31 137 GLU B N 1
ATOM 3959 C CA . GLU B 1 137 ? -3.766 23.844 5.926 1 95.31 137 GLU B CA 1
ATOM 3960 C C . GLU B 1 137 ? -3.518 22.859 4.777 1 95.31 137 GLU B C 1
ATOM 3962 O O . GLU B 1 137 ? -2.408 22.359 4.625 1 95.31 137 GLU B O 1
ATOM 3967 N N . ARG B 1 138 ? -4.559 22.609 4.023 1 94.62 138 ARG B N 1
ATOM 3968 C CA . ARG B 1 138 ? -4.422 21.875 2.775 1 94.62 138 ARG B CA 1
ATOM 3969 C C . ARG B 1 138 ? -3.676 22.688 1.729 1 94.62 138 ARG B C 1
ATOM 3971 O O . ARG B 1 138 ? -3.686 23.922 1.776 1 94.62 138 ARG B O 1
ATOM 3978 N N . GLN B 1 139 ? -3.07 22 0.864 1 93.75 139 GLN B N 1
ATOM 3979 C CA . GLN B 1 139 ? -2.203 22.688 -0.081 1 93.75 139 GLN B CA 1
ATOM 3980 C C . GLN B 1 139 ? -2.906 22.906 -1.419 1 93.75 139 GLN B C 1
ATOM 3982 O O . GLN B 1 139 ? -3.629 22.031 -1.893 1 93.75 139 GLN B O 1
ATOM 3987 N N . GLU B 1 140 ? -2.543 24.109 -1.919 1 91.19 140 GLU B N 1
ATOM 3988 C CA . GLU B 1 140 ? -2.934 24.344 -3.305 1 91.19 140 GLU B CA 1
ATOM 3989 C C . GLU B 1 140 ? -2.027 23.594 -4.273 1 91.19 140 GLU B C 1
ATOM 3991 O O . GLU B 1 140 ? -0.892 23.25 -3.934 1 91.19 140 GLU B O 1
ATOM 3996 N N . ASN B 1 141 ? -2.414 23.234 -5.418 1 87 141 ASN B N 1
ATOM 3997 C CA . ASN B 1 141 ? -1.644 22.609 -6.488 1 87 141 ASN B CA 1
ATOM 3998 C C . ASN B 1 141 ? -1.069 21.266 -6.059 1 87 141 ASN B C 1
ATOM 4000 O O . ASN B 1 141 ? 0.056 20.922 -6.426 1 87 141 ASN B O 1
ATOM 4004 N N . LEU B 1 142 ? -1.716 20.609 -5.16 1 87.31 142 LEU B N 1
ATOM 4005 C CA . LEU B 1 142 ? -1.311 19.375 -4.496 1 87.31 142 LEU B CA 1
ATOM 4006 C C . LEU B 1 142 ? -0.688 18.391 -5.496 1 87.31 142 LEU B C 1
ATOM 4008 O O . LEU B 1 142 ? 0.288 17.719 -5.176 1 87.31 142 LEU B O 1
ATOM 4012 N N . PHE B 1 143 ? -1.102 18.344 -6.754 1 80.19 143 PHE B N 1
ATOM 4013 C CA . PHE B 1 143 ? -0.624 17.328 -7.684 1 80.19 143 PHE B CA 1
ATOM 4014 C C . PHE B 1 143 ? 0.268 17.938 -8.75 1 80.19 143 PHE B C 1
ATOM 4016 O O . PHE B 1 143 ? 0.838 17.234 -9.586 1 80.19 143 PHE B O 1
ATOM 4023 N N . ASP B 1 144 ? 0.472 19.234 -8.68 1 82.31 144 ASP B N 1
ATOM 4024 C CA . ASP B 1 144 ? 1.151 19.906 -9.773 1 82.31 144 ASP B CA 1
ATOM 4025 C C . ASP B 1 144 ? 2.566 20.312 -9.375 1 82.31 144 ASP B C 1
ATOM 4027 O O . ASP B 1 144 ? 3.418 20.562 -10.234 1 82.31 144 ASP B O 1
ATOM 4031 N N . GLU B 1 145 ? 2.775 20.391 -8.109 1 86.94 145 GLU B N 1
ATOM 4032 C CA . GLU B 1 145 ? 4.078 20.812 -7.609 1 86.94 145 GLU B CA 1
ATOM 4033 C C . GLU B 1 145 ? 4.391 20.156 -6.266 1 86.94 145 GLU B C 1
ATOM 4035 O O . GLU B 1 145 ? 3.527 19.5 -5.672 1 86.94 145 GLU B O 1
ATOM 4040 N N . ALA B 1 146 ? 5.707 20.25 -5.949 1 92.5 146 ALA B N 1
ATOM 4041 C CA . ALA B 1 146 ? 6.062 19.906 -4.57 1 92.5 146 ALA B CA 1
ATOM 4042 C C . ALA B 1 146 ? 5.535 20.969 -3.6 1 92.5 146 ALA B C 1
ATOM 4044 O O . ALA B 1 146 ? 5.949 22.125 -3.645 1 92.5 146 ALA B O 1
ATOM 4045 N N . VAL B 1 147 ? 4.688 20.547 -2.74 1 95.81 147 VAL B N 1
ATOM 4046 C CA . VAL B 1 147 ? 3.938 21.547 -1.991 1 95.81 147 VAL B CA 1
ATOM 4047 C C . VAL B 1 147 ? 4.457 21.625 -0.557 1 95.81 147 VAL B C 1
ATOM 4049 O O . VAL B 1 147 ? 4.184 22.578 0.163 1 95.81 147 VAL B O 1
ATOM 4052 N N . TYR B 1 148 ? 5.137 20.641 -0.043 1 96.69 148 TYR B N 1
ATOM 4053 C CA . TYR B 1 148 ? 5.727 20.656 1.29 1 96.69 148 TYR B CA 1
ATOM 4054 C C . TYR B 1 148 ? 7.246 20.797 1.215 1 96.69 148 TYR B C 1
ATOM 4056 O O . TYR B 1 148 ? 7.863 20.359 0.244 1 96.69 148 TYR B O 1
ATOM 4064 N N . GLU B 1 149 ? 7.828 21.391 2.215 1 95.88 149 GLU B N 1
ATOM 4065 C CA . GLU B 1 149 ? 9.273 21.562 2.332 1 95.88 149 GLU B CA 1
ATOM 4066 C C . GLU B 1 149 ? 9.82 20.781 3.525 1 95.88 149 GLU B C 1
ATOM 4068 O O . GLU B 1 149 ? 9.086 20.469 4.461 1 95.88 149 GLU B O 1
ATOM 4073 N N . ALA B 1 150 ? 11.141 20.469 3.418 1 95.38 150 ALA B N 1
ATOM 4074 C CA . ALA B 1 150 ? 11.781 19.844 4.566 1 95.38 150 ALA B CA 1
ATOM 4075 C C . ALA B 1 150 ? 11.625 20.703 5.82 1 95.38 150 ALA B C 1
ATOM 4077 O O . ALA B 1 150 ? 11.82 21.906 5.773 1 95.38 150 ALA B O 1
ATOM 4078 N N . GLY B 1 151 ? 11.227 20.047 6.887 1 95.19 151 GLY B N 1
ATOM 4079 C CA . GLY B 1 151 ? 11.016 20.781 8.133 1 95.19 151 GLY B CA 1
ATOM 4080 C C . GLY B 1 151 ? 9.555 21.031 8.438 1 95.19 151 GLY B C 1
ATOM 4081 O O . GLY B 1 151 ? 9.195 21.328 9.578 1 95.19 151 GLY B O 1
ATOM 4082 N N . ASP B 1 152 ? 8.703 20.953 7.367 1 96.31 152 ASP B N 1
ATOM 4083 C CA . ASP B 1 152 ? 7.277 21.109 7.605 1 96.31 152 ASP B CA 1
ATOM 4084 C C . ASP B 1 152 ? 6.738 20 8.516 1 96.31 152 ASP B C 1
ATOM 4086 O O . ASP B 1 152 ? 7.117 18.844 8.375 1 96.31 152 ASP B O 1
ATOM 4090 N N . VAL B 1 153 ? 5.891 20.375 9.445 1 96 153 VAL B N 1
ATOM 4091 C CA . VAL B 1 153 ? 5.148 19.406 10.234 1 96 153 VAL B CA 1
ATOM 4092 C C . VAL B 1 153 ? 3.768 19.172 9.617 1 96 153 VAL B C 1
ATOM 4094 O O . VAL B 1 153 ? 3 20.125 9.445 1 96 153 VAL B O 1
ATOM 4097 N N . VAL B 1 154 ? 3.521 17.875 9.32 1 96 154 VAL B N 1
ATOM 4098 C CA . VAL B 1 154 ? 2.299 17.594 8.578 1 96 154 VAL B CA 1
ATOM 4099 C C . VAL B 1 154 ? 1.455 16.578 9.344 1 96 154 VAL B C 1
ATOM 4101 O O . VAL B 1 154 ? 1.979 15.82 10.164 1 96 154 VAL B O 1
ATOM 4104 N N . ARG B 1 155 ? 0.162 16.688 9.086 1 93.12 155 ARG B N 1
ATOM 4105 C CA . ARG B 1 155 ? -0.815 15.758 9.625 1 93.12 155 ARG B CA 1
ATOM 4106 C C . ARG B 1 155 ? -1.15 14.664 8.617 1 93.12 155 ARG B C 1
ATOM 4108 O O . ARG B 1 155 ? -1.469 14.961 7.461 1 93.12 155 ARG B O 1
ATOM 4115 N N . THR B 1 156 ? -0.899 13.391 9.109 1 88.31 156 THR B N 1
ATOM 4116 C CA . THR B 1 156 ? -1.224 12.273 8.227 1 88.31 156 THR B CA 1
ATOM 4117 C C . THR B 1 156 ? -2.361 11.438 8.812 1 88.31 156 THR B C 1
ATOM 4119 O O . THR B 1 156 ? -2.643 11.516 10.008 1 88.31 156 THR B O 1
ATOM 4122 N N . MET B 1 157 ? -3.33 10.68 8.133 1 69.44 157 MET B N 1
ATOM 4123 C CA . MET B 1 157 ? -4.414 9.859 8.672 1 69.44 157 MET B CA 1
ATOM 4124 C C . MET B 1 157 ? -4.074 8.375 8.57 1 69.44 157 MET B C 1
ATOM 4126 O O . MET B 1 157 ? -4.688 7.551 9.242 1 69.44 157 MET B O 1
ATOM 4130 N N . THR B 1 158 ? -3.438 7.68 8.195 1 59.44 158 THR B N 1
ATOM 4131 C CA . THR B 1 158 ? -3.188 6.281 8.523 1 59.44 158 THR B CA 1
ATOM 4132 C C . THR B 1 158 ? -2.301 5.629 7.465 1 59.44 158 THR B C 1
ATOM 4134 O O . THR B 1 158 ? -1.342 4.93 7.797 1 59.44 158 THR B O 1
ATOM 4137 N N . ASN B 1 159 ? -2.846 5.254 6.27 1 54.5 159 ASN B N 1
ATOM 4138 C CA . ASN B 1 159 ? -2.34 4.113 5.516 1 54.5 159 ASN B CA 1
ATOM 4139 C C . ASN B 1 159 ? -1.048 4.457 4.777 1 54.5 159 ASN B C 1
ATOM 4141 O O . ASN B 1 159 ? -1.051 5.281 3.865 1 54.5 159 ASN B O 1
ATOM 4145 N N . THR B 1 160 ? 0.059 4.285 5.695 1 54.62 160 THR B N 1
ATOM 4146 C CA . THR B 1 160 ? 1.312 4.551 5 1 54.62 160 THR B CA 1
ATOM 4147 C C . THR B 1 160 ? 1.809 3.301 4.281 1 54.62 160 THR B C 1
ATOM 4149 O O . THR B 1 160 ? 1.322 2.197 4.535 1 54.62 160 THR B O 1
ATOM 4152 N N . SER B 1 161 ? 2.486 3.502 3.162 1 57.19 161 SER B N 1
ATOM 4153 C CA . SER B 1 161 ? 3.174 2.463 2.402 1 57.19 161 SER B CA 1
ATOM 4154 C C . SER B 1 161 ? 4.402 1.954 3.15 1 57.19 161 SER B C 1
ATOM 4156 O O . SER B 1 161 ? 5.266 1.302 2.562 1 57.19 161 SER B O 1
ATOM 4158 N N . SER B 1 162 ? 4.426 2.158 4.477 1 56.09 162 SER B N 1
ATOM 4159 C CA . SER B 1 162 ? 5.602 1.751 5.234 1 56.09 162 SER B CA 1
ATOM 4160 C C . SER B 1 162 ? 5.68 0.233 5.363 1 56.09 162 SER B C 1
ATOM 4162 O O . SER B 1 162 ? 4.656 -0.433 5.531 1 56.09 162 SER B O 1
ATOM 4164 N N . HIS B 1 163 ? 6.895 -0.172 5.207 1 66.19 163 HIS B N 1
ATOM 4165 C CA . HIS B 1 163 ? 7.137 -1.591 5.438 1 66.19 163 HIS B CA 1
ATOM 4166 C C . HIS B 1 163 ? 7.156 -1.911 6.926 1 66.19 163 HIS B C 1
ATOM 4168 O O . HIS B 1 163 ? 7.262 -3.078 7.312 1 66.19 163 HIS B O 1
ATOM 4174 N N . LEU B 1 164 ? 7.102 -0.84 7.746 1 75.25 164 LEU B N 1
ATOM 4175 C CA . LEU B 1 164 ? 7.047 -0.981 9.195 1 75.25 164 LEU B CA 1
ATOM 4176 C C . LEU B 1 164 ? 5.785 -0.333 9.758 1 75.25 164 LEU B C 1
ATOM 4178 O O . LEU B 1 164 ? 5.277 0.636 9.188 1 75.25 164 LEU B O 1
ATOM 4182 N N . PRO B 1 165 ? 5.32 -1.018 10.781 1 68.31 165 PRO B N 1
ATOM 4183 C CA . PRO B 1 165 ? 4.168 -0.368 11.406 1 68.31 165 PRO B CA 1
ATOM 4184 C C . PRO B 1 165 ? 4.484 1.035 11.914 1 68.31 165 PRO B C 1
ATOM 4186 O O . PRO B 1 165 ? 5.543 1.253 12.516 1 68.31 165 PRO B O 1
ATOM 4189 N N . ILE B 1 166 ? 3.705 1.962 11.422 1 69 166 ILE B N 1
ATOM 4190 C CA . ILE B 1 166 ? 3.898 3.342 11.852 1 69 166 ILE B CA 1
ATOM 4191 C C . ILE B 1 166 ? 2.639 3.84 12.555 1 69 166 ILE B C 1
ATOM 4193 O O . ILE B 1 166 ? 1.622 3.143 12.594 1 69 166 ILE B O 1
ATOM 4197 N N . TYR B 1 167 ? 2.783 5 13.164 1 70.06 167 TYR B N 1
ATOM 4198 C CA . TYR B 1 167 ? 1.667 5.648 13.852 1 70.06 167 TYR B CA 1
ATOM 4199 C C . TYR B 1 167 ? 0.59 6.066 12.859 1 70.06 167 TYR B C 1
ATOM 4201 O O . TYR B 1 167 ? 0.895 6.445 11.719 1 70.06 167 TYR B O 1
ATOM 4209 N N . GLU B 1 168 ? -0.543 5.801 13.383 1 69.19 168 GLU B N 1
ATOM 4210 C CA . GLU B 1 168 ? -1.675 6.348 12.641 1 69.19 168 GLU B CA 1
ATOM 4211 C C . GLU B 1 168 ? -2.08 7.719 13.18 1 69.19 168 GLU B C 1
ATOM 4213 O O . GLU B 1 168 ? -1.991 7.965 14.383 1 69.19 168 GLU B O 1
ATOM 4218 N N . ASN B 1 169 ? -2.463 8.562 12.305 1 72.56 169 ASN B N 1
ATOM 4219 C CA . ASN B 1 169 ? -2.996 9.875 12.656 1 72.56 169 ASN B CA 1
ATOM 4220 C C . ASN B 1 169 ? -1.981 10.703 13.445 1 72.56 169 ASN B C 1
ATOM 4222 O O . ASN B 1 169 ? -2.303 11.234 14.508 1 72.56 169 ASN B O 1
ATOM 4226 N N . ALA B 1 170 ? -0.818 10.664 12.953 1 83.25 170 ALA B N 1
ATOM 4227 C CA . ALA B 1 170 ? 0.283 11.289 13.68 1 83.25 170 ALA B CA 1
ATOM 4228 C C . ALA B 1 170 ? 0.741 12.57 12.992 1 83.25 170 ALA B C 1
ATOM 4230 O O . ALA B 1 170 ? 0.301 12.875 11.883 1 83.25 170 ALA B O 1
ATOM 4231 N N . TYR B 1 171 ? 1.398 13.344 13.773 1 92.31 171 TYR B N 1
ATOM 4232 C CA . TYR B 1 171 ? 2.162 14.477 13.25 1 92.31 171 TYR B CA 1
ATOM 4233 C C . TYR B 1 171 ? 3.562 14.039 12.836 1 92.31 171 TYR B C 1
ATOM 4235 O O . TYR B 1 171 ? 4.281 13.414 13.617 1 92.31 171 TYR B O 1
ATOM 4243 N N . TYR B 1 172 ? 3.869 14.344 11.617 1 92.81 172 TYR B N 1
ATOM 4244 C CA . TYR B 1 172 ? 5.176 13.984 11.078 1 92.81 172 TYR B CA 1
ATOM 4245 C C . TYR B 1 172 ? 5.934 15.211 10.602 1 92.81 172 TYR B C 1
ATOM 4247 O O . TYR B 1 172 ? 5.328 16.234 10.289 1 92.81 172 TYR B O 1
ATOM 4255 N N . GLU B 1 173 ? 7.223 15.07 10.617 1 94.81 173 GLU B N 1
ATOM 4256 C CA . GLU B 1 173 ? 8.07 16.062 9.969 1 94.81 173 GLU B CA 1
ATOM 4257 C C . GLU B 1 173 ? 8.531 15.594 8.594 1 94.81 173 GLU B C 1
ATOM 4259 O O . GLU B 1 173 ? 8.922 14.438 8.438 1 94.81 173 GLU B O 1
ATOM 4264 N N . VAL B 1 174 ? 8.344 16.469 7.621 1 96 174 VAL B N 1
ATOM 4265 C CA . VAL B 1 174 ? 8.891 16.203 6.297 1 96 174 VAL B CA 1
ATOM 4266 C C . VAL B 1 174 ? 10.414 16.297 6.34 1 96 174 VAL B C 1
ATOM 4268 O O . VAL B 1 174 ? 10.969 17.328 6.719 1 96 174 VAL B O 1
ATOM 4271 N N . VAL B 1 175 ? 11.055 15.227 5.938 1 95.81 175 VAL B N 1
ATOM 4272 C CA . VAL B 1 175 ? 12.508 15.188 5.977 1 95.81 175 VAL B CA 1
ATOM 4273 C C . VAL B 1 175 ? 13.07 15.281 4.559 1 95.81 175 VAL B C 1
ATOM 4275 O O . VAL B 1 175 ? 14.141 15.852 4.344 1 95.81 175 VAL B O 1
ATOM 4278 N N . ALA B 1 176 ? 12.422 14.703 3.619 1 96.38 176 ALA B N 1
ATOM 4279 C CA . ALA B 1 176 ? 12.836 14.727 2.217 1 96.38 176 ALA B CA 1
ATOM 4280 C C . ALA B 1 176 ? 11.633 14.93 1.299 1 96.38 176 ALA B C 1
ATOM 4282 O O . ALA B 1 176 ? 10.516 14.516 1.622 1 96.38 176 ALA B O 1
ATOM 4283 N N . VAL B 1 177 ? 11.922 15.586 0.176 1 96.88 177 VAL B N 1
ATOM 4284 C CA . VAL B 1 177 ? 10.875 16 -0.757 1 96.88 177 VAL B CA 1
ATOM 4285 C C . VAL B 1 177 ? 11.094 15.32 -2.107 1 96.88 177 VAL B C 1
ATOM 4287 O O . VAL B 1 177 ? 12.117 14.672 -2.328 1 96.88 177 VAL B O 1
ATOM 4290 N N . PRO B 1 178 ? 10.039 15.438 -2.99 1 96.31 178 PRO B N 1
ATOM 4291 C CA . PRO B 1 178 ? 10.172 14.805 -4.305 1 96.31 178 PRO B CA 1
ATOM 4292 C C . PRO B 1 178 ? 11.484 15.172 -5 1 96.31 178 PRO B C 1
ATOM 4294 O O . PRO B 1 178 ? 11.867 16.344 -5.016 1 96.31 178 PRO B O 1
ATOM 4297 N N . GLY B 1 179 ? 12.109 14.156 -5.531 1 95.62 179 GLY B N 1
ATOM 4298 C CA . GLY B 1 179 ? 13.367 14.391 -6.223 1 95.62 179 GLY B CA 1
ATOM 4299 C C . GLY B 1 179 ? 14.578 14.195 -5.328 1 95.62 179 GLY B C 1
ATOM 4300 O O . GLY B 1 179 ? 15.711 14.125 -5.816 1 95.62 179 GLY B O 1
ATOM 4301 N N . ASP B 1 180 ? 14.367 14.086 -4.051 1 96.38 180 ASP B N 1
ATOM 4302 C CA . ASP B 1 180 ? 15.469 13.812 -3.133 1 96.38 180 ASP B CA 1
ATOM 4303 C C . ASP B 1 180 ? 15.805 12.32 -3.109 1 96.38 180 ASP B C 1
ATOM 4305 O O . ASP B 1 180 ? 14.914 11.477 -3.217 1 96.38 180 ASP B O 1
ATOM 4309 N N . ARG B 1 181 ? 17.047 12.047 -2.854 1 95.69 181 ARG B N 1
ATOM 4310 C CA . ARG B 1 181 ? 17.484 10.68 -2.564 1 95.69 181 ARG B CA 1
ATOM 4311 C C . ARG B 1 181 ? 17.562 10.438 -1.061 1 95.69 181 ARG B C 1
ATOM 4313 O O . ARG B 1 181 ? 18.203 11.18 -0.332 1 95.69 181 ARG B O 1
ATOM 4320 N N . VAL B 1 182 ? 16.906 9.359 -0.673 1 95.5 182 VAL B N 1
ATOM 4321 C CA . VAL B 1 182 ? 16.875 9.023 0.745 1 95.5 182 VAL B CA 1
ATOM 4322 C C . VAL B 1 182 ? 17.578 7.695 0.979 1 95.5 182 VAL B C 1
ATOM 4324 O O . VAL B 1 182 ? 17.312 6.707 0.29 1 95.5 182 VAL B O 1
ATOM 4327 N N . VAL B 1 183 ? 18.516 7.742 1.915 1 94.44 183 VAL B N 1
ATOM 4328 C CA . VAL B 1 183 ? 19.172 6.516 2.334 1 94.44 183 VAL B CA 1
ATOM 4329 C C . VAL B 1 183 ? 19.062 6.355 3.85 1 94.44 183 VAL B C 1
ATOM 4331 O O . VAL B 1 183 ? 19.5 7.227 4.605 1 94.44 183 VAL B O 1
ATOM 4334 N N . LEU B 1 184 ? 18.359 5.375 4.254 1 93.81 184 LEU B N 1
ATOM 4335 C CA . LEU B 1 184 ? 18.266 4.965 5.648 1 93.81 184 LEU B CA 1
ATOM 4336 C C . LEU B 1 184 ? 18.812 3.557 5.844 1 93.81 184 LEU B C 1
ATOM 4338 O O . LEU B 1 184 ? 18.234 2.586 5.355 1 93.81 184 LEU B O 1
ATOM 4342 N N . GLN B 1 185 ? 19.891 3.469 6.512 1 91.19 185 GLN B N 1
ATOM 4343 C CA . GLN B 1 185 ? 20.578 2.205 6.762 1 91.19 185 GLN B CA 1
ATOM 4344 C C . GLN B 1 185 ? 21.172 2.17 8.164 1 91.19 185 GLN B C 1
ATOM 4346 O O . GLN B 1 185 ? 21.906 3.078 8.555 1 91.19 185 GLN B O 1
ATOM 4351 N N . ASP B 1 186 ? 20.828 1.145 8.867 1 88.81 186 ASP B N 1
ATOM 4352 C CA . ASP B 1 186 ? 21.344 0.957 10.219 1 88.81 186 ASP B CA 1
ATOM 4353 C C . ASP B 1 186 ? 21.094 2.189 11.078 1 88.81 186 ASP B C 1
ATOM 4355 O O . ASP B 1 186 ? 21.984 2.664 11.773 1 88.81 186 ASP B O 1
ATOM 4359 N N . GLY B 1 187 ? 19.969 2.748 10.812 1 88.44 187 GLY B N 1
ATOM 4360 C CA . GLY B 1 187 ? 19.547 3.869 11.641 1 88.44 187 GLY B CA 1
ATOM 4361 C C . GLY B 1 187 ? 20.125 5.195 11.18 1 88.44 187 GLY B C 1
ATOM 4362 O O . GLY B 1 187 ? 19.844 6.242 11.766 1 88.44 187 GLY B O 1
ATOM 4363 N N . LYS B 1 188 ? 20.969 5.227 10.227 1 91.19 188 LYS B N 1
ATOM 4364 C CA . LYS B 1 188 ? 21.547 6.449 9.688 1 91.19 188 LYS B CA 1
ATOM 4365 C C . LYS B 1 188 ? 20.766 6.945 8.477 1 91.19 188 LYS B C 1
ATOM 4367 O O . LYS B 1 188 ? 20.609 6.215 7.496 1 91.19 188 LYS B O 1
ATOM 4372 N N . LEU B 1 189 ? 20.312 8.148 8.562 1 93.94 189 LEU B N 1
ATOM 4373 C CA . LEU B 1 189 ? 19.5 8.75 7.52 1 93.94 189 LEU B CA 1
ATOM 4374 C C . LEU B 1 189 ? 20.266 9.852 6.793 1 93.94 189 LEU B C 1
ATOM 4376 O O . LEU B 1 189 ? 20.781 10.781 7.426 1 93.94 189 LEU B O 1
ATOM 4380 N N . THR B 1 190 ? 20.391 9.734 5.48 1 94.75 190 THR B N 1
ATOM 4381 C CA . THR B 1 190 ? 20.969 10.781 4.645 1 94.75 190 THR B CA 1
ATOM 4382 C C . THR B 1 190 ? 20 11.188 3.535 1 94.75 190 THR B C 1
ATOM 4384 O O . THR B 1 190 ? 19.203 10.367 3.066 1 94.75 190 THR B O 1
ATOM 4387 N N . VAL B 1 191 ? 20.047 12.406 3.197 1 95.62 191 VAL B N 1
ATOM 4388 C CA . VAL B 1 191 ? 19.312 12.969 2.068 1 95.62 191 VAL B CA 1
ATOM 4389 C C . VAL B 1 191 ? 20.281 13.609 1.085 1 95.62 191 VAL B C 1
ATOM 4391 O O . VAL B 1 191 ? 21.047 14.492 1.458 1 95.62 191 VAL B O 1
ATOM 4394 N N . ASN B 1 192 ? 20.219 13.109 -0.099 1 95.56 192 ASN B N 1
ATOM 4395 C CA . ASN B 1 192 ? 21.125 13.594 -1.142 1 95.56 192 ASN B CA 1
ATOM 4396 C C . ASN B 1 192 ? 22.578 13.508 -0.706 1 95.56 192 ASN B C 1
ATOM 4398 O O . ASN B 1 192 ? 23.359 14.43 -0.944 1 95.56 192 ASN B O 1
ATOM 4402 N N . GLY B 1 193 ? 22.859 12.484 0.095 1 93.25 193 GLY B N 1
ATOM 4403 C CA . GLY B 1 193 ? 24.234 12.18 0.465 1 93.25 193 GLY B CA 1
ATOM 4404 C C . GLY B 1 193 ? 24.672 12.867 1.747 1 93.25 193 GLY B C 1
ATOM 4405 O O . GLY B 1 193 ? 25.766 12.625 2.242 1 93.25 193 GLY B O 1
ATOM 4406 N N . LYS B 1 194 ? 23.828 13.656 2.227 1 92.94 194 LYS B N 1
ATOM 4407 C CA . LYS B 1 194 ? 24.172 14.398 3.438 1 92.94 194 LYS B CA 1
ATOM 4408 C C . LYS B 1 194 ? 23.312 13.953 4.613 1 92.94 194 LYS B C 1
ATOM 4410 O O . LYS B 1 194 ? 22.109 13.719 4.453 1 92.94 194 LYS B O 1
ATOM 4415 N N . PRO B 1 195 ? 23.969 13.82 5.711 1 91.12 195 PRO B N 1
ATOM 4416 C CA . PRO B 1 195 ? 23.141 13.523 6.887 1 91.12 195 PRO B CA 1
ATOM 4417 C C . PRO B 1 195 ? 22.062 14.578 7.129 1 91.12 195 PRO B C 1
ATOM 4419 O O . PRO B 1 195 ? 22.281 15.766 6.898 1 91.12 195 PRO B O 1
ATOM 4422 N N . VAL B 1 196 ? 20.953 14.078 7.504 1 88.81 196 VAL B N 1
ATOM 4423 C CA . VAL B 1 196 ? 19.844 14.984 7.793 1 88.81 196 VAL B CA 1
ATOM 4424 C C . VAL B 1 196 ? 20.203 15.852 9 1 88.81 196 VAL B C 1
ATOM 4426 O O . VAL B 1 196 ? 20.672 15.344 10.023 1 88.81 196 VAL B O 1
ATOM 4429 N N . ARG B 1 197 ? 20.141 17.109 8.82 1 79 197 ARG B N 1
ATOM 4430 C CA . ARG B 1 197 ? 20.312 18.047 9.914 1 79 197 ARG B CA 1
ATOM 4431 C C . ARG B 1 197 ? 19.016 18.781 10.219 1 79 197 ARG B C 1
ATOM 4433 O O . ARG B 1 197 ? 18.484 19.5 9.359 1 79 197 ARG B O 1
ATOM 4440 N N . SER B 1 198 ? 18.406 18.375 11.289 1 79.44 198 SER B N 1
ATOM 4441 C CA . SER B 1 198 ? 17.188 19.047 11.734 1 79.44 198 SER B CA 1
ATOM 4442 C C . SER B 1 198 ? 17.094 19.062 13.258 1 79.44 198 SER B C 1
ATOM 4444 O O . SER B 1 198 ? 17.797 18.312 13.938 1 79.44 198 SER B O 1
ATOM 4446 N N . GLU B 1 199 ? 16.406 20.016 13.719 1 84.06 199 GLU B N 1
ATOM 4447 C CA . GLU B 1 199 ? 16.125 20.047 15.148 1 84.06 199 GLU B CA 1
ATOM 4448 C C . GLU B 1 199 ? 15.523 18.734 15.625 1 84.06 199 GLU B C 1
ATOM 4450 O O . GLU B 1 199 ? 15.812 18.281 16.734 1 84.06 199 GLU B O 1
ATOM 4455 N N . LEU B 1 200 ? 14.852 18.156 14.719 1 85.12 200 LEU B N 1
ATOM 4456 C CA . LEU B 1 200 ? 14.211 16.906 15.094 1 85.12 200 LEU B CA 1
ATOM 4457 C C . LEU B 1 200 ? 15.25 15.805 15.281 1 85.12 200 LEU B C 1
ATOM 4459 O O . LEU B 1 200 ? 15.156 15.008 16.219 1 85.12 200 LEU B O 1
ATOM 4463 N N . LYS B 1 201 ? 16.156 15.711 14.414 1 85.69 201 LYS B N 1
ATOM 4464 C CA . LYS B 1 201 ? 17.203 14.695 14.555 1 85.69 201 LYS B CA 1
ATOM 4465 C C . LYS B 1 201 ? 17.969 14.883 15.859 1 85.69 201 LYS B C 1
ATOM 4467 O O . LYS B 1 201 ? 18.312 13.906 16.531 1 85.69 201 LYS B O 1
ATOM 4472 N N . GLU B 1 202 ? 18.281 16.109 16.172 1 88.06 202 GLU B N 1
ATOM 4473 C CA . GLU B 1 202 ? 18.938 16.406 17.438 1 88.06 202 GLU B CA 1
ATOM 4474 C C . GLU B 1 202 ? 18.094 15.938 18.625 1 88.06 202 GLU B C 1
ATOM 4476 O O . GLU B 1 202 ? 18.609 15.375 19.578 1 88.06 202 GLU B O 1
ATOM 4481 N N . LEU B 1 203 ? 16.891 16.219 18.531 1 88.5 203 LEU B N 1
ATOM 4482 C CA . LEU B 1 203 ? 15.961 15.781 19.562 1 88.5 203 LEU B CA 1
ATOM 4483 C C . LEU B 1 203 ? 15.953 14.258 19.688 1 88.5 203 LEU B C 1
ATOM 4485 O O . LEU B 1 203 ? 15.922 13.719 20.797 1 88.5 203 LEU B O 1
ATOM 4489 N N . TYR B 1 204 ? 15.938 13.578 18.562 1 91.69 204 TYR B N 1
ATOM 4490 C CA . TYR B 1 204 ? 15.984 12.117 18.578 1 91.69 204 TYR B CA 1
ATOM 4491 C C . TYR B 1 204 ? 17.234 11.617 19.297 1 91.69 204 TYR B C 1
ATOM 4493 O O . TYR B 1 204 ? 17.156 10.727 20.141 1 91.69 204 TYR B O 1
ATOM 4501 N N . GLU B 1 205 ? 18.344 12.227 18.969 1 90.5 205 GLU B N 1
ATOM 4502 C CA . GLU B 1 205 ? 19.609 11.828 19.578 1 90.5 205 GLU B CA 1
ATOM 4503 C C . GLU B 1 205 ? 19.594 12.102 21.078 1 90.5 205 GLU B C 1
ATOM 4505 O O . GLU B 1 205 ? 20 11.242 21.875 1 90.5 205 GLU B O 1
ATOM 4510 N N . GLU B 1 206 ? 19.141 13.203 21.422 1 91.44 206 GLU B N 1
ATOM 4511 C CA . GLU B 1 206 ? 19.078 13.594 22.828 1 91.44 206 GLU B CA 1
ATOM 4512 C C . GLU B 1 206 ? 18.188 12.656 23.625 1 91.44 206 GLU B C 1
ATOM 4514 O O . GLU B 1 206 ? 18.469 12.352 24.797 1 91.44 206 GLU B O 1
ATOM 4519 N N . ASN B 1 207 ? 17.141 12.211 23.078 1 91.88 207 ASN B N 1
ATOM 4520 C CA . ASN B 1 207 ? 16.125 11.406 23.766 1 91.88 207 ASN B CA 1
ATOM 4521 C C . ASN B 1 207 ? 16.391 9.914 23.609 1 91.88 207 ASN B C 1
ATOM 4523 O O . ASN B 1 207 ? 15.594 9.086 24.062 1 91.88 207 ASN B O 1
ATOM 4527 N N . GLY B 1 208 ? 17.438 9.586 22.875 1 92.81 208 GLY B N 1
ATOM 4528 C CA . GLY B 1 208 ? 17.781 8.18 22.703 1 92.81 208 GLY B CA 1
ATOM 4529 C C . GLY B 1 208 ? 16.891 7.469 21.703 1 92.81 208 GLY B C 1
ATOM 4530 O O . GLY B 1 208 ? 16.672 6.262 21.797 1 92.81 208 GLY B O 1
ATOM 4531 N N . ASN B 1 209 ? 16.328 8.273 20.859 1 92.38 209 ASN B N 1
ATOM 4532 C CA . ASN B 1 209 ? 15.461 7.684 19.844 1 92.38 209 ASN B CA 1
ATOM 4533 C C . ASN B 1 209 ? 16.266 7.203 18.641 1 92.38 209 ASN B C 1
ATOM 4535 O O . ASN B 1 209 ? 17.219 7.863 18.219 1 92.38 209 ASN B O 1
ATOM 4539 N N . THR B 1 210 ? 15.906 6.07 18.141 1 91.75 210 THR B N 1
ATOM 4540 C CA . THR B 1 210 ? 16.5 5.531 16.922 1 91.75 210 THR B CA 1
ATOM 4541 C C . THR B 1 210 ? 15.461 5.434 15.812 1 91.75 210 THR B C 1
ATOM 4543 O O . THR B 1 210 ? 14.258 5.457 16.078 1 91.75 210 THR B O 1
ATOM 4546 N N . ILE B 1 211 ? 15.961 5.438 14.617 1 90.5 211 ILE B N 1
ATOM 4547 C CA . ILE B 1 211 ? 15.086 5.262 13.453 1 90.5 211 ILE B CA 1
ATOM 4548 C C . ILE B 1 211 ? 15.398 3.938 12.766 1 90.5 211 ILE B C 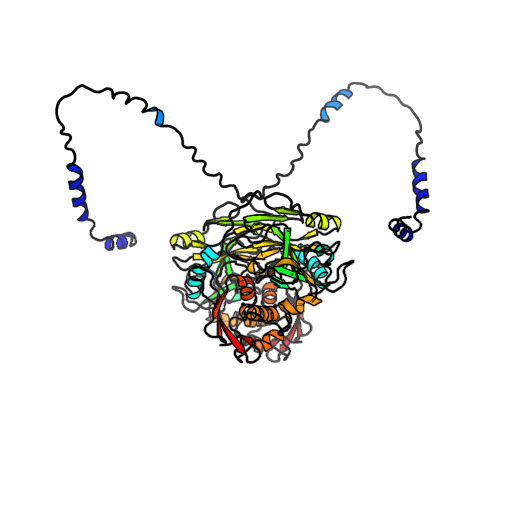1
ATOM 4550 O O . ILE B 1 211 ? 16.562 3.635 12.492 1 90.5 211 ILE B O 1
ATOM 4554 N N . ALA B 1 212 ? 14.383 3.154 12.586 1 89.81 212 ALA B N 1
ATOM 4555 C CA . ALA B 1 212 ? 14.5 1.884 11.875 1 89.81 212 ALA B CA 1
ATOM 4556 C C . ALA B 1 212 ? 13.961 1.996 10.453 1 89.81 212 ALA B C 1
ATOM 4558 O O . ALA B 1 212 ? 13.188 2.904 10.148 1 89.81 212 ALA B O 1
ATOM 4559 N N . GLY B 1 213 ? 14.414 1.034 9.594 1 87.06 213 GLY B N 1
ATOM 4560 C CA . GLY B 1 213 ? 13.984 0.976 8.211 1 87.06 213 GLY B CA 1
ATOM 4561 C C . GLY B 1 213 ? 15.141 0.812 7.234 1 87.06 213 GLY B C 1
ATOM 4562 O O . GLY B 1 213 ? 16.312 0.901 7.625 1 87.06 213 GLY B O 1
ATOM 4563 N N . GLY B 1 214 ? 14.773 0.526 6.055 1 89.69 214 GLY B N 1
ATOM 4564 C CA . GLY B 1 214 ? 15.719 0.39 4.957 1 89.69 214 GLY B CA 1
ATOM 4565 C C . GLY B 1 214 ? 15.242 1.044 3.674 1 89.69 214 GLY B C 1
ATOM 4566 O O . GLY B 1 214 ? 14.352 0.525 3 1 89.69 214 GLY B O 1
ATOM 4567 N N . TYR B 1 215 ? 15.852 2.174 3.459 1 92.12 215 TYR B N 1
ATOM 4568 C CA . TYR B 1 215 ? 15.547 2.889 2.225 1 92.12 215 TYR B CA 1
ATOM 4569 C C . TYR B 1 215 ? 16.828 3.246 1.469 1 92.12 215 TYR B C 1
ATOM 4571 O O . TYR B 1 215 ? 17.828 3.629 2.076 1 92.12 215 TYR B O 1
ATOM 4579 N N . ASP B 1 216 ? 16.891 3.059 0.294 1 93.44 216 ASP B N 1
ATOM 4580 C CA . ASP B 1 216 ? 17.859 3.545 -0.685 1 93.44 216 ASP B CA 1
ATOM 4581 C C . ASP B 1 216 ? 17.188 3.818 -2.029 1 93.44 216 ASP B C 1
ATOM 4583 O O . ASP B 1 216 ? 17.125 2.941 -2.893 1 93.44 216 ASP B O 1
ATOM 4587 N N . GLN B 1 217 ? 16.703 5.094 -2.1 1 93.38 217 GLN B N 1
ATOM 4588 C CA . GLN B 1 217 ? 15.875 5.32 -3.283 1 93.38 217 GLN B CA 1
ATOM 4589 C C . GLN B 1 217 ? 15.688 6.812 -3.547 1 93.38 217 GLN B C 1
ATOM 4591 O O . GLN B 1 217 ? 15.891 7.637 -2.652 1 93.38 217 GLN B O 1
ATOM 4596 N N . LEU B 1 218 ? 15.328 7.047 -4.785 1 94.38 218 LEU B N 1
ATOM 4597 C CA . LEU B 1 218 ? 14.891 8.359 -5.238 1 94.38 218 LEU B CA 1
ATOM 4598 C C . LEU B 1 218 ? 13.383 8.531 -5.043 1 94.38 218 LEU B C 1
ATOM 4600 O O . LEU B 1 218 ? 12.609 7.641 -5.398 1 94.38 218 LEU B O 1
ATOM 4604 N N . LEU B 1 219 ? 13.023 9.641 -4.457 1 94.69 219 LEU B N 1
ATOM 4605 C CA . LEU B 1 219 ? 11.602 9.891 -4.27 1 94.69 219 LEU B CA 1
ATOM 4606 C C . LEU B 1 219 ? 10.953 10.352 -5.57 1 94.69 219 LEU B C 1
ATOM 4608 O O . LEU B 1 219 ? 11.461 11.258 -6.23 1 94.69 219 LEU B O 1
ATOM 4612 N N . ASN B 1 220 ? 9.859 9.719 -5.898 1 92.62 220 ASN B N 1
ATOM 4613 C CA . ASN B 1 220 ? 9.078 10.109 -7.07 1 92.62 220 ASN B CA 1
ATOM 4614 C C . ASN B 1 220 ? 8.328 11.414 -6.828 1 92.62 220 ASN B C 1
ATOM 4616 O O . ASN B 1 220 ? 8.414 11.992 -5.742 1 92.62 220 ASN B O 1
ATOM 4620 N N . ALA B 1 221 ? 7.656 11.727 -7.957 1 91.5 221 ALA B N 1
ATOM 4621 C CA . ALA B 1 221 ? 6.832 12.922 -7.812 1 91.5 221 ALA B CA 1
ATOM 4622 C C . ALA B 1 221 ? 5.758 12.719 -6.746 1 91.5 221 ALA B C 1
ATOM 4624 O O . ALA B 1 221 ? 5.215 11.625 -6.598 1 91.5 221 ALA B O 1
ATOM 4625 N N . ARG B 1 222 ? 5.605 13.648 -5.793 1 89.12 222 ARG B N 1
ATOM 4626 C CA . ARG B 1 222 ? 4.539 13.703 -4.797 1 89.12 222 ARG B CA 1
ATOM 4627 C C . ARG B 1 222 ? 4.812 12.742 -3.643 1 89.12 222 ARG B C 1
ATOM 4629 O O . ARG B 1 222 ? 3.902 12.391 -2.891 1 89.12 222 ARG B O 1
ATOM 4636 N N . GLU B 1 223 ? 5.977 12.133 -3.652 1 91.38 223 GLU B N 1
ATOM 4637 C CA . GLU B 1 223 ? 6.383 11.328 -2.506 1 91.38 223 GLU B CA 1
ATOM 4638 C C . GLU B 1 223 ? 7.238 12.133 -1.535 1 91.38 223 GLU B C 1
ATOM 4640 O O . GLU B 1 223 ? 8.086 12.922 -1.956 1 91.38 223 GLU B O 1
ATOM 4645 N N . TYR B 1 224 ? 6.977 11.867 -0.278 1 93.12 224 TYR B N 1
ATOM 4646 C CA . TYR B 1 224 ? 7.727 12.508 0.798 1 93.12 224 TYR B CA 1
ATOM 4647 C C . TYR B 1 224 ? 8.219 11.477 1.809 1 93.12 224 TYR B C 1
ATOM 4649 O O . TYR B 1 224 ? 7.574 10.445 2.014 1 93.12 224 TYR B O 1
ATOM 4657 N N . PHE B 1 225 ? 9.383 11.766 2.346 1 94.44 225 PHE B N 1
ATOM 4658 C CA . PHE B 1 225 ? 9.852 10.961 3.467 1 94.44 225 PHE B CA 1
ATOM 4659 C C . PHE B 1 225 ? 9.562 11.656 4.793 1 94.44 225 PHE B C 1
ATOM 4661 O O . PHE B 1 225 ? 9.961 12.805 4.996 1 94.44 225 PHE B O 1
ATOM 4668 N N . LEU B 1 226 ? 8.875 10.898 5.668 1 92.88 226 LEU B N 1
ATOM 4669 C CA . LEU B 1 226 ? 8.398 11.453 6.926 1 92.88 226 LEU B CA 1
ATOM 4670 C C . LEU B 1 226 ? 8.938 10.664 8.109 1 92.88 226 LEU B C 1
ATOM 4672 O O . LEU B 1 226 ? 9.109 9.445 8.023 1 92.88 226 LEU B O 1
ATOM 4676 N N . VAL B 1 227 ? 9.195 11.398 9.141 1 91.75 227 VAL B N 1
ATOM 4677 C CA . VAL B 1 227 ? 9.5 10.781 10.43 1 91.75 227 VAL B CA 1
ATOM 4678 C C . VAL B 1 227 ? 8.602 11.367 11.516 1 91.75 227 VAL B C 1
ATOM 4680 O O . VAL B 1 227 ? 8.156 12.508 11.406 1 91.75 227 VAL B O 1
ATOM 4683 N N . ASN B 1 228 ? 8.406 10.555 12.562 1 91.62 228 ASN B N 1
ATOM 4684 C CA . ASN B 1 228 ? 7.57 11.016 13.664 1 91.62 228 ASN B CA 1
ATOM 4685 C C . ASN B 1 228 ? 8.117 12.297 14.289 1 91.62 228 ASN B C 1
ATOM 4687 O O . ASN B 1 228 ? 9.289 12.359 14.656 1 91.62 228 ASN B O 1
ATOM 4691 N N . HIS B 1 229 ? 7.27 13.289 14.391 1 93.06 229 HIS B N 1
ATOM 4692 C CA . HIS B 1 229 ? 7.688 14.57 14.945 1 93.06 229 HIS B CA 1
ATOM 4693 C C . HIS B 1 229 ? 7.734 14.531 16.469 1 93.06 229 HIS B C 1
ATOM 4695 O O . HIS B 1 229 ? 8.492 15.281 17.094 1 93.06 229 HIS B O 1
ATOM 4701 N N . PHE B 1 230 ? 6.949 13.648 17.078 1 90.88 230 PHE B N 1
ATOM 4702 C CA . PHE B 1 230 ? 6.836 13.602 18.531 1 90.88 230 PHE B CA 1
ATOM 4703 C C . PHE B 1 230 ? 7.172 12.211 19.062 1 90.88 230 PHE B C 1
ATOM 4705 O O . PHE B 1 230 ? 6.363 11.586 19.75 1 90.88 230 PHE B O 1
ATOM 4712 N N . PRO B 1 231 ? 8.414 11.883 18.859 1 88.75 231 PRO B N 1
ATOM 4713 C CA . PRO B 1 231 ? 8.797 10.562 19.359 1 88.75 231 PRO B CA 1
ATOM 4714 C C . PRO B 1 231 ? 8.844 10.508 20.891 1 88.75 231 PRO B C 1
ATOM 4716 O O . PRO B 1 231 ? 9.289 11.461 21.531 1 88.75 231 PRO B O 1
ATOM 4719 N N . ALA B 1 232 ? 8.336 9.422 21.438 1 88.88 232 ALA B N 1
ATOM 4720 C CA . ALA B 1 232 ? 8.578 9.172 22.844 1 88.88 232 ALA B CA 1
ATOM 4721 C C . ALA B 1 232 ? 10.055 8.883 23.109 1 88.88 232 ALA B C 1
ATOM 4723 O O . ALA B 1 232 ? 10.758 8.359 22.234 1 88.88 232 ALA B O 1
ATOM 4724 N N . GLU B 1 233 ? 10.453 9.172 24.297 1 91.06 233 GLU B N 1
ATOM 4725 C CA . GLU B 1 233 ? 11.859 8.977 24.625 1 91.06 233 GLU B CA 1
ATOM 4726 C C . GLU B 1 233 ? 12.242 7.504 24.578 1 91.06 233 GLU B C 1
ATOM 4728 O O . GLU B 1 233 ? 11.438 6.637 24.938 1 91.06 233 GLU B O 1
ATOM 4733 N N . ASN B 1 234 ? 13.422 7.266 24.094 1 90.88 234 ASN B N 1
ATOM 4734 C CA . ASN B 1 234 ? 14.031 5.938 24.094 1 90.88 234 ASN B CA 1
ATOM 4735 C C . ASN B 1 234 ? 13.188 4.941 23.297 1 90.88 234 ASN B C 1
ATOM 4737 O O . ASN B 1 234 ? 12.961 3.82 23.766 1 90.88 234 ASN B O 1
ATOM 4741 N N . THR B 1 235 ? 12.648 5.422 22.281 1 89.12 235 THR B N 1
ATOM 4742 C CA . THR B 1 235 ? 11.867 4.543 21.422 1 89.12 235 THR B CA 1
ATOM 4743 C C . THR B 1 235 ? 12.523 4.406 20.047 1 89.12 235 THR B C 1
ATOM 4745 O O . THR B 1 235 ? 13.344 5.246 19.656 1 89.12 235 THR B O 1
ATOM 4748 N N . MET B 1 236 ? 12.211 3.277 19.406 1 90.06 236 MET B N 1
ATOM 4749 C CA . MET B 1 236 ? 12.562 3.078 18 1 90.06 236 MET B CA 1
ATOM 4750 C C . MET B 1 236 ? 11.438 3.568 17.094 1 90.06 236 MET B C 1
ATOM 4752 O O . MET B 1 236 ? 10.289 3.135 17.234 1 90.06 236 MET B O 1
ATOM 4756 N N . GLN B 1 237 ? 11.797 4.469 16.25 1 88.62 237 GLN B N 1
ATOM 4757 C CA . GLN B 1 237 ? 10.852 5.035 15.305 1 88.62 237 GLN B CA 1
ATOM 4758 C C . GLN B 1 237 ? 11.086 4.48 13.898 1 88.62 237 GLN B C 1
ATOM 4760 O O . GLN B 1 237 ? 12.094 3.824 13.648 1 88.62 237 GLN B O 1
ATOM 4765 N N . ALA B 1 238 ? 10.062 4.691 13.039 1 88.31 238 ALA B N 1
ATOM 4766 C CA . ALA B 1 238 ? 10.211 4.277 11.648 1 88.31 238 ALA B CA 1
ATOM 4767 C C . ALA B 1 238 ? 10.016 5.457 10.703 1 88.31 238 ALA B C 1
ATOM 4769 O O . ALA B 1 238 ? 9.141 6.301 10.93 1 88.31 238 ALA B O 1
ATOM 4770 N N . GLY B 1 239 ? 10.891 5.52 9.703 1 88.12 239 GLY B N 1
ATOM 4771 C CA . GLY B 1 239 ? 10.617 6.422 8.594 1 88.12 239 GLY B CA 1
ATOM 4772 C C . GLY B 1 239 ? 9.594 5.871 7.621 1 88.12 239 GLY B C 1
ATOM 4773 O O . GLY B 1 239 ? 9.367 4.664 7.566 1 88.12 239 GLY B O 1
ATOM 4774 N N . THR B 1 240 ? 8.984 6.828 6.828 1 88.62 240 THR B N 1
ATOM 4775 C CA . THR B 1 240 ? 8.016 6.375 5.84 1 88.62 240 THR B CA 1
ATOM 4776 C C . THR B 1 240 ? 8.07 7.242 4.586 1 88.62 240 THR B C 1
ATOM 4778 O O . THR B 1 240 ? 8.258 8.453 4.676 1 88.62 240 THR B O 1
ATOM 4781 N N . ILE B 1 241 ? 7.98 6.551 3.49 1 90.12 241 ILE B N 1
ATOM 4782 C CA . ILE B 1 241 ? 7.699 7.262 2.248 1 90.12 241 ILE B CA 1
ATOM 4783 C C . ILE B 1 241 ? 6.188 7.363 2.039 1 90.12 241 ILE B C 1
ATOM 4785 O O . ILE B 1 241 ? 5.492 6.344 2.014 1 90.12 241 ILE B O 1
ATOM 4789 N N . THR B 1 242 ? 5.695 8.578 1.931 1 89.12 242 THR B N 1
ATOM 4790 C CA . THR B 1 242 ? 4.262 8.852 1.887 1 89.12 242 THR B CA 1
ATOM 4791 C C . THR B 1 242 ? 3.906 9.68 0.658 1 89.12 242 THR B C 1
ATOM 4793 O O . THR B 1 242 ? 4.57 10.672 0.359 1 89.12 242 THR B O 1
ATOM 4796 N N . ALA B 1 243 ? 2.877 9.211 -0.001 1 87.44 243 ALA B N 1
ATOM 4797 C CA . ALA B 1 243 ? 2.357 10 -1.119 1 87.44 243 ALA B CA 1
ATOM 4798 C C . ALA B 1 243 ? 1.65 11.258 -0.625 1 87.44 243 ALA B C 1
ATOM 4800 O O . ALA B 1 243 ? 1.028 11.25 0.439 1 87.44 243 ALA B O 1
ATOM 4801 N N . VAL B 1 244 ? 1.606 12.211 -1.469 1 90.12 244 VAL B N 1
ATOM 4802 C CA . VAL B 1 244 ? 1.11 13.523 -1.077 1 90.12 244 VAL B CA 1
ATOM 4803 C C . VAL B 1 244 ? -0.382 13.438 -0.763 1 90.12 244 VAL B C 1
ATOM 4805 O O . VAL B 1 244 ? -0.876 14.141 0.123 1 90.12 244 VAL B O 1
ATOM 4808 N N . HIS B 1 245 ? -1.099 12.602 -1.358 1 84.81 245 HIS B N 1
ATOM 4809 C CA . HIS B 1 245 ? -2.543 12.531 -1.165 1 84.81 245 HIS B CA 1
ATOM 4810 C C . HIS B 1 245 ? -2.891 11.859 0.157 1 84.81 245 HIS B C 1
ATOM 4812 O O . HIS B 1 245 ? -4.062 11.781 0.532 1 84.81 245 HIS B O 1
ATOM 4818 N N . LYS B 1 246 ? -1.854 11.438 0.891 1 85.88 246 LYS B N 1
ATOM 4819 C CA . LYS B 1 246 ? -2.055 10.875 2.225 1 85.88 246 LYS B CA 1
ATOM 4820 C C . LYS B 1 246 ? -1.66 11.875 3.307 1 85.88 246 LYS B C 1
ATOM 4822 O O . LYS B 1 246 ? -1.798 11.594 4.5 1 85.88 246 LYS B O 1
ATOM 4827 N N . ILE B 1 247 ? -1.188 12.922 2.871 1 91.19 247 ILE B N 1
ATOM 4828 C CA . ILE B 1 247 ? -0.857 14.023 3.77 1 91.19 247 ILE B CA 1
ATOM 4829 C C . ILE B 1 247 ? -1.999 15.039 3.785 1 91.19 247 ILE B C 1
ATOM 4831 O O . ILE B 1 247 ? -2.268 15.695 2.777 1 91.19 247 ILE B O 1
ATOM 4835 N N . TYR B 1 248 ? -2.588 15.234 4.883 1 91.88 248 TYR B N 1
ATOM 4836 C CA . TYR B 1 248 ? -3.832 15.992 4.945 1 91.88 248 TYR B CA 1
ATOM 4837 C C . TYR B 1 248 ? -3.559 17.469 5.18 1 91.88 248 TYR B C 1
ATOM 4839 O O . TYR B 1 248 ? -4.488 18.281 5.234 1 91.88 248 TYR B O 1
ATOM 4847 N N . GLY B 1 249 ? -2.297 17.844 5.332 1 95.19 249 GLY B N 1
ATOM 4848 C CA . GLY B 1 249 ? -1.969 19.25 5.406 1 95.19 249 GLY B CA 1
ATOM 4849 C C . GLY B 1 249 ? -0.837 19.562 6.371 1 95.19 249 GLY B C 1
ATOM 4850 O O . GLY B 1 249 ? -0.311 18.656 7.02 1 95.19 249 GLY B O 1
ATOM 4851 N N . GLU B 1 250 ? -0.488 20.844 6.398 1 97.12 250 GLU B N 1
ATOM 4852 C CA . GLU B 1 250 ? 0.566 21.359 7.266 1 97.12 250 GLU B CA 1
ATOM 4853 C C . GLU B 1 250 ? -0.019 22.047 8.5 1 97.12 250 GLU B C 1
ATOM 4855 O O . GLU B 1 250 ? -1.006 22.781 8.391 1 97.12 250 GLU B O 1
ATOM 4860 N N . VAL B 1 251 ? 0.582 21.781 9.609 1 97.12 251 VAL B N 1
ATOM 4861 C CA . VAL B 1 251 ? 0.202 22.516 10.805 1 97.12 251 VAL B CA 1
ATOM 4862 C C . VAL B 1 251 ? 0.695 23.969 10.695 1 97.12 251 VAL B C 1
ATOM 4864 O O . VAL B 1 251 ? 1.902 24.219 10.68 1 97.12 251 VAL B O 1
ATOM 4867 N N . VAL B 1 252 ? -0.292 24.922 10.727 1 97.12 252 VAL B N 1
ATOM 4868 C CA . VAL B 1 252 ? 0.161 26.266 10.398 1 97.12 252 VAL B CA 1
ATOM 4869 C C . VAL B 1 252 ? -0.263 27.234 11.492 1 97.12 252 VAL B C 1
ATOM 4871 O O . VAL B 1 252 ? 0.229 28.375 11.555 1 97.12 252 VAL B O 1
ATOM 4874 N N . ALA B 1 253 ? -1.118 26.844 12.344 1 96.94 253 ALA B N 1
ATOM 4875 C CA . ALA B 1 253 ? -1.653 27.75 13.367 1 96.94 253 ALA B CA 1
ATOM 4876 C C . ALA B 1 253 ? -2.387 26.969 14.453 1 96.94 253 ALA B C 1
ATOM 4878 O O . ALA B 1 253 ? -2.363 25.734 14.469 1 96.94 253 ALA B O 1
ATOM 4879 N N . LEU B 1 254 ? -2.877 27.719 15.406 1 95.81 254 LEU B N 1
ATOM 4880 C CA . LEU B 1 254 ? -3.75 27.203 16.453 1 95.81 254 LEU B CA 1
ATOM 4881 C C . LEU B 1 254 ? -5.105 27.906 16.422 1 95.81 254 LEU B C 1
ATOM 4883 O O . LEU B 1 254 ? -5.242 28.969 15.828 1 95.81 254 LEU B O 1
ATOM 4887 N N . ALA B 1 255 ? -6.055 27.281 16.922 1 93.44 255 ALA B N 1
ATOM 4888 C CA . ALA B 1 255 ? -7.371 27.875 17.156 1 93.44 255 ALA B CA 1
ATOM 4889 C C . ALA B 1 255 ? -7.863 27.578 18.578 1 93.44 255 ALA B C 1
ATOM 4891 O O . ALA B 1 255 ? -7.699 26.453 19.078 1 93.44 255 ALA B O 1
ATOM 4892 N N . GLU B 1 256 ? -8.398 28.641 19.156 1 92.19 256 GLU B N 1
ATOM 4893 C CA . GLU B 1 256 ? -8.961 28.438 20.484 1 92.19 256 GLU B CA 1
ATOM 4894 C C . GLU B 1 256 ? -10.328 27.75 20.406 1 92.19 256 GLU B C 1
ATOM 4896 O O . GLU B 1 256 ? -11.148 28.094 19.547 1 92.19 256 GLU B O 1
ATOM 4901 N N . GLN B 1 257 ? -10.547 26.859 21.297 1 89.62 257 GLN B N 1
ATOM 4902 C CA . GLN B 1 257 ? -11.797 26.094 21.312 1 89.62 257 GLN B CA 1
ATOM 4903 C C . GLN B 1 257 ? -13 27.031 21.359 1 89.62 257 GLN B C 1
ATOM 4905 O O . GLN B 1 257 ? -14.031 26.766 20.734 1 89.62 257 GLN B O 1
ATOM 4910 N N . SER B 1 258 ? -12.867 28.156 22.047 1 83.88 258 SER B N 1
ATOM 4911 C CA . SER B 1 258 ? -13.992 29.078 22.25 1 83.88 258 SER B CA 1
ATOM 4912 C C . SER B 1 258 ? -14.398 29.75 20.938 1 83.88 258 SER B C 1
ATOM 4914 O O . SER B 1 258 ? -15.531 30.203 20.797 1 83.88 258 SER B O 1
ATOM 4916 N N . THR B 1 259 ? -13.492 29.719 19.953 1 78.62 259 THR B N 1
ATOM 4917 C CA . THR B 1 259 ? -13.789 30.422 18.703 1 78.62 259 THR B CA 1
ATOM 4918 C C . THR B 1 259 ? -14.031 29.422 17.578 1 78.62 259 THR B C 1
ATOM 4920 O O . THR B 1 259 ? -14.375 29.812 16.453 1 78.62 259 THR B O 1
ATOM 4923 N N . THR B 1 260 ? -13.82 28.078 17.844 1 75.94 260 THR B N 1
ATOM 4924 C CA . THR B 1 260 ? -13.852 27.078 16.781 1 75.94 260 THR B CA 1
ATOM 4925 C C . THR B 1 260 ? -15.273 26.859 16.281 1 75.94 260 THR B C 1
ATOM 4927 O O . THR B 1 260 ? -15.484 26.516 15.117 1 75.94 260 THR B O 1
ATOM 4930 N N . ALA B 1 261 ? -16.188 26.969 17.219 1 63.44 261 ALA B N 1
ATOM 4931 C CA . ALA B 1 261 ? -17.578 26.859 16.797 1 63.44 261 ALA B CA 1
ATOM 4932 C C . ALA B 1 261 ? -17.859 27.797 15.625 1 63.44 261 ALA B C 1
ATOM 4934 O O . ALA B 1 261 ? -18.625 27.453 14.719 1 63.44 261 ALA B O 1
ATOM 4935 N N . SER B 1 262 ? -17.172 29 15.68 1 59.31 262 SER B N 1
ATOM 4936 C CA . SER B 1 262 ? -17.391 29.969 14.617 1 59.31 262 SER B CA 1
ATOM 4937 C C . SER B 1 262 ? -16.688 29.562 13.328 1 59.31 262 SER B C 1
ATOM 4939 O O . SER B 1 262 ? -17.016 30.062 12.25 1 59.31 262 SER B O 1
ATOM 4941 N N . ILE B 1 263 ? -15.828 28.734 13.445 1 59.75 263 ILE B N 1
ATOM 4942 C CA . ILE B 1 263 ? -15.078 28.328 12.266 1 59.75 263 ILE B CA 1
ATOM 4943 C C . ILE B 1 263 ? -15.727 27.094 11.641 1 59.75 263 ILE B C 1
ATOM 4945 O O . ILE B 1 263 ? -15.875 27.016 10.422 1 59.75 263 ILE B O 1
ATOM 4949 N N . TYR B 1 264 ? -15.836 26.031 12.18 1 55.97 264 TYR B N 1
ATOM 4950 C CA . TYR B 1 264 ? -16.328 24.797 11.578 1 55.97 264 TYR B CA 1
ATOM 4951 C C . TYR B 1 264 ? -17.734 24.469 12.094 1 55.97 264 TYR B C 1
ATOM 4953 O O . TYR B 1 264 ? -18.578 23.969 11.336 1 55.97 264 TYR B O 1
ATOM 4961 N N . PHE B 1 265 ? -17.922 24.5 13.414 1 53.28 265 PHE B N 1
ATOM 4962 C CA . PHE B 1 265 ? -18.828 23.531 14.016 1 53.28 265 PHE B CA 1
ATOM 4963 C C . PHE B 1 265 ? -20.219 24.141 14.242 1 53.28 265 PHE B C 1
ATOM 4965 O O . PHE B 1 265 ? -21.203 23.422 14.312 1 53.28 265 PHE B O 1
ATOM 4972 N N . GLY B 1 266 ? -20.281 25.359 14.344 1 52.38 266 GLY B N 1
ATOM 4973 C CA . GLY B 1 266 ? -21.641 25.734 14.664 1 52.38 266 GLY B CA 1
ATOM 4974 C C . GLY B 1 266 ? -22.453 26.125 13.438 1 52.38 266 GLY B C 1
ATOM 4975 O O . GLY B 1 266 ? -22.016 26.938 12.625 1 52.38 266 GLY B O 1
ATOM 4976 N N . LEU B 1 267 ? -23.281 25.094 12.891 1 56.34 267 LEU B N 1
ATOM 4977 C CA . LEU B 1 267 ? -24.188 25.266 11.75 1 56.34 267 LEU B CA 1
ATOM 4978 C C . LEU B 1 267 ? -24.891 26.609 11.812 1 56.34 267 LEU B C 1
ATOM 4980 O O . LEU B 1 267 ? -25.719 26.938 10.945 1 56.34 267 LEU B O 1
ATOM 4984 N N . GLU B 1 268 ? -24.594 27.281 12.828 1 54.12 268 GLU B N 1
ATOM 4985 C CA . GLU B 1 268 ? -25.406 28.484 13.008 1 54.12 268 GLU B CA 1
ATOM 4986 C C . GLU B 1 268 ? -24.859 29.641 12.18 1 54.12 268 GLU B C 1
ATOM 4988 O O . GLU B 1 268 ? -25.453 30.719 12.148 1 54.12 268 GLU B O 1
ATOM 4993 N N . ASN B 1 269 ? -23.844 29.344 11.359 1 60.41 269 ASN B N 1
ATOM 4994 C CA . ASN B 1 269 ? -23.234 30.516 10.742 1 60.41 269 ASN B CA 1
ATOM 4995 C C . ASN B 1 269 ? -23.5 30.578 9.242 1 60.41 269 ASN B C 1
ATOM 4997 O O . ASN B 1 269 ? -23.969 29.594 8.656 1 60.41 269 ASN B O 1
ATOM 5001 N N . ASP B 1 270 ? -23.453 31.797 8.688 1 73.25 270 ASP B N 1
ATOM 5002 C CA . ASP B 1 270 ? -23.578 32.188 7.293 1 73.25 270 ASP B CA 1
ATOM 5003 C C . ASP B 1 270 ? -22.438 31.625 6.453 1 73.25 270 ASP B C 1
ATOM 5005 O O . ASP B 1 270 ? -21.609 32.375 5.941 1 73.25 270 ASP B O 1
ATOM 5009 N N . TYR B 1 271 ? -22.359 30.297 6.316 1 81.38 271 TYR B N 1
ATOM 5010 C CA . TYR B 1 271 ? -21.344 29.641 5.504 1 81.38 271 TYR B CA 1
ATOM 5011 C C . TYR B 1 271 ? -21.75 29.609 4.035 1 81.38 271 TYR B C 1
ATOM 5013 O O . TYR B 1 271 ? -22.938 29.578 3.717 1 81.38 271 TYR B O 1
ATOM 5021 N N . SER B 1 272 ? -20.625 29.75 3.27 1 84.69 272 SER B N 1
ATOM 5022 C CA . SER B 1 272 ? -20.844 29.547 1.843 1 84.69 272 SER B CA 1
ATOM 5023 C C . SER B 1 272 ? -21.172 28.078 1.547 1 84.69 272 SER B C 1
ATOM 5025 O O . SER B 1 272 ? -20.922 27.203 2.373 1 84.69 272 SER B O 1
ATOM 5027 N N . PRO B 1 273 ? -21.766 27.844 0.435 1 89.19 273 PRO B N 1
ATOM 5028 C CA . PRO B 1 273 ? -22.031 26.438 0.064 1 89.19 273 PRO B CA 1
ATOM 5029 C C . PRO B 1 273 ? -20.766 25.594 0.075 1 89.19 273 PRO B C 1
ATOM 5031 O O . PRO B 1 273 ? -20.797 24.422 0.487 1 89.19 273 PRO B O 1
ATOM 5034 N N . GLU B 1 274 ? -19.703 26.156 -0.356 1 89 274 GLU B N 1
ATOM 5035 C CA . GLU B 1 274 ? -18.438 25.422 -0.377 1 89 274 GLU B CA 1
ATOM 5036 C C . GLU B 1 274 ? -18 25.062 1.035 1 89 274 GLU B C 1
ATOM 5038 O O . GLU B 1 274 ? -17.484 23.969 1.264 1 89 274 GLU B O 1
ATOM 5043 N N . GLN B 1 275 ? -18.141 25.906 1.9 1 86.19 275 GLN B N 1
ATOM 5044 C CA . GLN B 1 275 ? -17.766 25.656 3.287 1 86.19 275 GLN B CA 1
ATOM 5045 C C . GLN B 1 275 ? -18.625 24.547 3.898 1 86.19 275 GLN B C 1
ATOM 5047 O O . GLN B 1 275 ? -18.109 23.703 4.637 1 86.19 275 GLN B O 1
ATOM 5052 N N . TYR B 1 276 ? -19.891 24.562 3.561 1 88.62 276 TYR B N 1
ATOM 5053 C CA . TYR B 1 276 ? -20.766 23.5 4.043 1 88.62 276 TYR B CA 1
ATOM 5054 C C . TYR B 1 276 ? -20.359 22.156 3.447 1 88.62 276 TYR B C 1
ATOM 5056 O O . TYR B 1 276 ? -20.375 21.141 4.137 1 88.62 276 TYR B O 1
ATOM 5064 N N . PHE B 1 277 ? -20.062 22.219 2.184 1 91.75 277 PHE B N 1
ATOM 5065 C CA . PHE B 1 277 ? -19.609 20.984 1.532 1 91.75 277 PHE B CA 1
ATOM 5066 C C . PHE B 1 277 ? -18.344 20.469 2.189 1 91.75 277 PHE B C 1
ATOM 5068 O O . PHE B 1 277 ? -18.219 19.266 2.465 1 91.75 277 PHE B O 1
ATOM 5075 N N . ASP B 1 278 ? -17.484 21.328 2.438 1 89.88 278 ASP B N 1
ATOM 5076 C CA . ASP B 1 278 ? -16.234 20.969 3.096 1 89.88 278 ASP B CA 1
ATOM 5077 C C . ASP B 1 278 ? -16.484 20.422 4.496 1 89.88 278 ASP B C 1
ATOM 5079 O O . ASP B 1 278 ? -15.828 19.469 4.922 1 89.88 278 ASP B O 1
ATOM 5083 N N . LEU B 1 279 ? -17.344 21.031 5.145 1 87.19 279 LEU B N 1
ATOM 5084 C CA . LEU B 1 279 ? -17.703 20.578 6.484 1 87.19 279 LEU B CA 1
ATOM 5085 C C . LEU B 1 279 ? -18.297 19.172 6.438 1 87.19 279 LEU B C 1
ATOM 5087 O O . LEU B 1 279 ? -18.047 18.359 7.328 1 87.19 279 LEU B O 1
ATOM 5091 N N . TYR B 1 280 ? -19.125 18.984 5.422 1 89.5 280 TYR B N 1
ATOM 5092 C CA . TYR B 1 280 ? -19.672 17.641 5.227 1 89.5 280 TYR B CA 1
ATOM 5093 C C . TYR B 1 280 ? -18.562 16.609 5.102 1 89.5 280 TYR B C 1
ATOM 5095 O O . TYR B 1 280 ? -18.547 15.609 5.812 1 89.5 280 TYR B O 1
ATOM 5103 N N . LEU B 1 281 ? -17.625 16.891 4.254 1 91.38 281 LEU B N 1
ATOM 5104 C CA . LEU B 1 281 ? -16.5 15.984 4.031 1 91.38 281 LEU B CA 1
ATOM 5105 C C . LEU B 1 281 ? -15.672 15.82 5.297 1 91.38 281 LEU B C 1
ATOM 5107 O O . LEU B 1 281 ? -15.328 14.703 5.676 1 91.38 281 LEU B O 1
ATOM 5111 N N . TYR B 1 282 ? -15.398 16.859 5.93 1 89.12 282 TYR B N 1
ATOM 5112 C CA . TYR B 1 282 ? -14.609 16.859 7.16 1 89.12 282 TYR B CA 1
ATOM 5113 C C . TYR B 1 282 ? -15.242 15.953 8.211 1 89.12 282 TYR B C 1
ATOM 5115 O O . TYR B 1 282 ? -14.555 15.125 8.82 1 89.12 282 TYR B O 1
ATOM 5123 N N . ASP B 1 283 ? -16.484 16.125 8.438 1 88 283 ASP B N 1
ATOM 5124 C CA . ASP B 1 283 ? -17.188 15.359 9.461 1 88 283 ASP B CA 1
ATOM 5125 C C . ASP B 1 283 ? -17.219 13.875 9.117 1 88 283 ASP B C 1
ATOM 5127 O O . ASP B 1 283 ? -17.141 13.023 10.008 1 88 283 ASP B O 1
ATOM 5131 N N . GLN B 1 284 ? -17.312 13.617 7.852 1 89.25 284 GLN B N 1
ATOM 5132 C CA . GLN B 1 284 ? -17.297 12.227 7.41 1 89.25 284 GLN B CA 1
ATOM 5133 C C . GLN B 1 284 ? -15.938 11.586 7.656 1 89.25 284 GLN B C 1
ATOM 5135 O O . GLN B 1 284 ? -15.859 10.391 7.961 1 89.25 284 GLN B O 1
ATOM 5140 N N . ILE B 1 285 ? -14.945 12.375 7.555 1 86.69 285 ILE B N 1
ATOM 5141 C CA . ILE B 1 285 ? -13.594 11.836 7.621 1 86.69 285 ILE B CA 1
ATOM 5142 C C . ILE B 1 285 ? -13.102 11.844 9.07 1 86.69 285 ILE B C 1
ATOM 5144 O O . ILE B 1 285 ? -12.516 10.867 9.539 1 86.69 285 ILE B O 1
ATOM 5148 N N . PHE B 1 286 ? -13.352 12.93 9.766 1 81.06 286 PHE B N 1
ATOM 5149 C CA . PHE B 1 286 ? -12.688 13.156 11.047 1 81.06 286 PHE B CA 1
ATOM 5150 C C . PHE B 1 286 ? -13.711 13.172 12.188 1 81.06 286 PHE B C 1
ATOM 5152 O O . PHE B 1 286 ? -13.336 13.133 13.359 1 81.06 286 PHE B O 1
ATOM 5159 N N . GLY B 1 287 ? -14.969 13.266 11.758 1 82.56 287 GLY B N 1
ATOM 5160 C CA . GLY B 1 287 ? -15.992 13.414 12.781 1 82.56 287 GLY B CA 1
ATOM 5161 C C . GLY B 1 287 ? -16.75 12.133 13.062 1 82.56 287 GLY B C 1
ATOM 5162 O O . GLY B 1 287 ? -16.25 11.039 12.797 1 82.56 287 GLY B O 1
ATOM 5163 N N . ASP B 1 288 ? -17.875 12.352 13.703 1 85.88 288 ASP B N 1
ATOM 5164 C CA . ASP B 1 288 ? -18.688 11.195 14.055 1 85.88 288 ASP B CA 1
ATOM 5165 C C . ASP B 1 288 ? -19.891 11.07 13.117 1 85.88 288 ASP B C 1
ATOM 5167 O O . ASP B 1 288 ? -20.766 10.227 13.336 1 85.88 288 ASP B O 1
ATOM 5171 N N . GLY B 1 289 ? -19.969 11.945 12.203 1 87.38 289 GLY B N 1
ATOM 5172 C CA . GLY B 1 289 ? -21.031 11.875 11.203 1 87.38 289 GLY B CA 1
ATOM 5173 C C . GLY B 1 289 ? -22.266 12.664 11.578 1 87.38 289 GLY B C 1
ATOM 5174 O O . GLY B 1 289 ? -23.188 12.812 10.766 1 87.38 289 GLY B O 1
ATOM 5175 N N . SER B 1 290 ? -22.312 13.242 12.719 1 85.88 290 SER B N 1
ATOM 5176 C CA . SER B 1 290 ? -23.5 13.938 13.188 1 85.88 290 SER B CA 1
ATOM 5177 C C . SER B 1 290 ? -23.797 15.18 12.344 1 85.88 290 SER B C 1
ATOM 5179 O O . SER B 1 290 ? -24.938 15.445 11.984 1 85.88 290 SER B O 1
ATOM 5181 N N . ILE B 1 291 ? -22.75 15.891 12.047 1 85.19 291 ILE B N 1
ATOM 5182 C CA . ILE B 1 291 ? -22.906 17.109 11.25 1 85.19 291 ILE B CA 1
ATOM 5183 C C . ILE B 1 291 ? -23.297 16.734 9.812 1 85.19 291 ILE B C 1
ATOM 5185 O O . ILE B 1 291 ? -24.188 17.344 9.234 1 85.19 291 ILE B O 1
ATOM 5189 N N . SER B 1 292 ? -22.609 15.711 9.273 1 89.75 292 SER B N 1
ATOM 5190 C CA . SER B 1 292 ? -22.859 15.328 7.891 1 89.75 292 SER B CA 1
ATOM 5191 C C . SER B 1 292 ? -24.281 14.82 7.715 1 89.75 292 SER B C 1
ATOM 5193 O O . SER B 1 292 ? -24.891 15.016 6.66 1 89.75 292 SER B O 1
ATOM 5195 N N . GLU B 1 293 ? -24.797 14.219 8.695 1 89.12 293 GLU B N 1
ATOM 5196 C CA . GLU B 1 293 ? -26.188 13.773 8.641 1 89.12 293 GLU B CA 1
ATOM 5197 C C . GLU B 1 293 ? -27.141 14.961 8.469 1 89.12 293 GLU B C 1
ATOM 5199 O O . GLU B 1 293 ? -28.109 14.875 7.727 1 89.12 293 GLU B O 1
ATOM 5204 N N . ARG B 1 294 ? -26.844 16.047 9.094 1 85.25 294 ARG B N 1
ATOM 5205 C CA . ARG B 1 294 ? -27.656 17.25 9.023 1 85.25 294 ARG B CA 1
ATOM 5206 C C . ARG B 1 294 ? -27.484 17.953 7.684 1 85.25 294 ARG B C 1
ATOM 5208 O O . ARG B 1 294 ? -28.328 18.766 7.277 1 85.25 294 ARG B O 1
ATOM 5215 N N . LEU B 1 295 ? -26.406 17.688 7.039 1 90 295 LEU B N 1
ATOM 5216 C CA . LEU B 1 295 ? -26.078 18.375 5.793 1 90 295 LEU B CA 1
ATOM 5217 C C . LEU B 1 295 ? -26.469 17.516 4.586 1 90 295 LEU B C 1
ATOM 5219 O O . LEU B 1 295 ? -26 17.75 3.475 1 90 295 LEU B O 1
ATOM 5223 N N . THR B 1 296 ? -27.297 16.531 4.809 1 91.19 296 THR B N 1
ATOM 5224 C CA . THR B 1 296 ? -27.812 15.688 3.732 1 91.19 296 THR B CA 1
ATOM 5225 C C . THR B 1 296 ? -29.266 16 3.445 1 91.19 296 THR B C 1
ATOM 5227 O O . THR B 1 296 ? -30.109 15.961 4.352 1 91.19 296 THR B O 1
ATOM 5230 N N . ALA B 1 297 ? -29.625 16.328 2.164 1 86.19 297 ALA B N 1
ATOM 5231 C CA . ALA B 1 297 ? -30.969 16.734 1.789 1 86.19 297 ALA B CA 1
ATOM 5232 C C . ALA B 1 297 ? -31.797 15.539 1.308 1 86.19 297 ALA B C 1
ATOM 5234 O O . ALA B 1 297 ? -33.031 15.602 1.271 1 86.19 297 ALA B O 1
ATOM 5235 N N . SER B 1 298 ? -31.141 14.508 0.777 1 82.75 298 SER B N 1
ATOM 5236 C CA . SER B 1 298 ? -31.828 13.336 0.24 1 82.75 298 SER B CA 1
ATOM 5237 C C . SER B 1 298 ? -31.359 12.062 0.929 1 82.75 298 SER B C 1
ATOM 5239 O O . SER B 1 298 ? -30.281 12.031 1.527 1 82.75 298 SER B O 1
ATOM 5241 N N . ASP B 1 299 ? -32.188 11.008 0.82 1 84.62 299 ASP B N 1
ATOM 5242 C CA . ASP B 1 299 ? -31.844 9.703 1.395 1 84.62 299 ASP B CA 1
ATOM 5243 C C . ASP B 1 299 ? -30.922 8.922 0.469 1 84.62 299 ASP B C 1
ATOM 5245 O O . ASP B 1 299 ? -30.75 7.711 0.64 1 84.62 299 ASP B O 1
ATOM 5249 N N . ILE B 1 300 ? -30.438 9.695 -0.388 1 84.88 300 ILE B N 1
ATOM 5250 C CA . ILE B 1 300 ? -29.5 9.047 -1.302 1 84.88 300 ILE B CA 1
ATOM 5251 C C . ILE B 1 300 ? -28.094 9.07 -0.708 1 84.88 300 ILE B C 1
ATOM 5253 O O . ILE B 1 300 ? -27.641 10.117 -0.248 1 84.88 300 ILE B O 1
ATOM 5257 N N . PRO B 1 301 ? -27.531 8 -0.783 1 88.12 301 PRO B N 1
ATOM 5258 C CA . PRO B 1 301 ? -26.156 7.969 -0.274 1 88.12 301 PRO B CA 1
ATOM 5259 C C . PRO B 1 301 ? -25.203 8.891 -1.051 1 88.12 301 PRO B C 1
ATOM 5261 O O . PRO B 1 301 ? -25.391 9.094 -2.254 1 88.12 301 PRO B O 1
ATOM 5264 N N . PHE B 1 302 ? -24.281 9.547 -0.366 1 90.94 302 PHE B N 1
ATOM 5265 C CA . PHE B 1 302 ? -23.25 10.367 -0.995 1 90.94 302 PHE B CA 1
ATOM 5266 C C . PHE B 1 302 ? -22.5 9.57 -2.055 1 90.94 302 PHE B C 1
ATOM 5268 O O . PHE B 1 302 ? -22.016 8.461 -1.785 1 90.94 302 PHE B O 1
ATOM 5275 N N . PRO B 1 303 ? -22.469 10.195 -3.223 1 87.44 303 PRO B N 1
ATOM 5276 C CA . PRO B 1 303 ? -21.703 9.5 -4.254 1 87.44 303 PRO B CA 1
ATOM 5277 C C . PRO B 1 303 ? -20.203 9.531 -3.99 1 87.44 303 PRO B C 1
ATOM 5279 O O . PRO B 1 303 ? -19.688 10.492 -3.393 1 87.44 303 PRO B O 1
ATOM 5282 N N . HIS B 1 304 ? -19.422 8.547 -4.234 1 86.62 304 HIS B N 1
ATOM 5283 C CA . HIS B 1 304 ? -17.969 8.461 -4.148 1 86.62 304 HIS B CA 1
ATOM 5284 C C . HIS B 1 304 ? -17.5 8.445 -2.697 1 86.62 304 HIS B C 1
ATOM 5286 O O . HIS B 1 304 ? -16.562 9.148 -2.334 1 86.62 304 HIS B O 1
ATOM 5292 N N . SER B 1 305 ? -18.203 7.738 -1.828 1 88.19 305 SER B N 1
ATOM 5293 C CA . SER B 1 305 ? -17.875 7.664 -0.407 1 88.19 305 SER B CA 1
ATOM 5294 C C . SER B 1 305 ? -16.484 7.074 -0.188 1 88.19 305 SER B C 1
ATOM 5296 O O . SER B 1 305 ? -15.859 7.316 0.846 1 88.19 305 SER B O 1
ATOM 5298 N N . ASN B 1 306 ? -15.992 6.395 -1.191 1 81.94 306 ASN B N 1
ATOM 5299 C CA . ASN B 1 306 ? -14.664 5.797 -1.1 1 8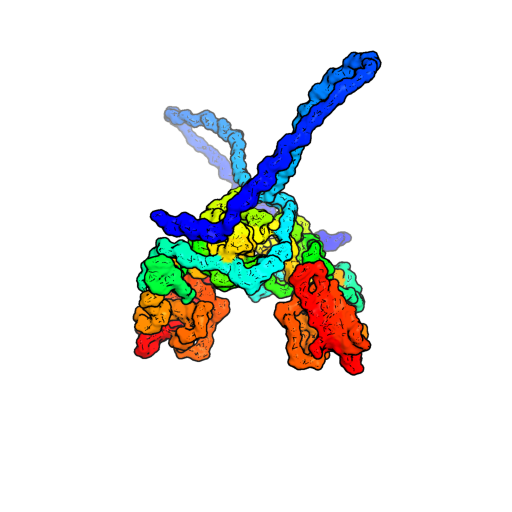1.94 306 ASN B CA 1
ATOM 5300 C C . ASN B 1 306 ? -13.57 6.812 -1.415 1 81.94 306 ASN B C 1
ATOM 5302 O O . ASN B 1 306 ? -12.383 6.5 -1.306 1 81.94 306 ASN B O 1
ATOM 5306 N N . ARG B 1 307 ? -13.969 8.055 -1.724 1 87.25 307 ARG B N 1
ATOM 5307 C CA . ARG B 1 307 ? -13.008 9.07 -2.119 1 87.25 307 ARG B CA 1
ATOM 5308 C C . ARG B 1 307 ? -13.125 10.312 -1.237 1 87.25 307 ARG B C 1
ATOM 5310 O O . ARG B 1 307 ? -12.711 11.406 -1.636 1 87.25 307 ARG B O 1
ATOM 5317 N N . LEU B 1 308 ? -13.688 10.164 -0.081 1 90.94 308 LEU B N 1
ATOM 5318 C CA . LEU B 1 308 ? -13.922 11.312 0.79 1 90.94 308 LEU B CA 1
ATOM 5319 C C . LEU B 1 308 ? -12.617 12.047 1.082 1 90.94 308 LEU B C 1
ATOM 5321 O O . LEU B 1 308 ? -12.57 13.281 1.016 1 90.94 308 LEU B O 1
ATOM 5325 N N . GLY B 1 309 ? -11.602 11.297 1.332 1 89.19 309 GLY B N 1
ATOM 5326 C CA . GLY B 1 309 ? -10.312 11.906 1.632 1 89.19 309 GLY B CA 1
ATOM 5327 C C . GLY B 1 309 ? -9.742 12.695 0.47 1 89.19 309 GLY B C 1
ATOM 5328 O O . GLY B 1 309 ? -9.258 13.812 0.653 1 89.19 309 GLY B O 1
ATOM 5329 N N . GLU B 1 310 ? -9.828 12.141 -0.66 1 87.56 310 GLU B N 1
ATOM 5330 C CA . GLU B 1 310 ? -9.336 12.82 -1.853 1 87.56 310 GLU B CA 1
ATOM 5331 C C . GLU B 1 310 ? -10.133 14.086 -2.135 1 87.56 310 GLU B C 1
ATOM 5333 O O . GLU B 1 310 ? -9.562 15.141 -2.422 1 87.56 310 GLU B O 1
ATOM 5338 N N . LEU B 1 311 ? -11.438 13.953 -2.066 1 92.19 311 LEU B N 1
ATOM 5339 C CA . LEU B 1 311 ? -12.297 15.109 -2.295 1 92.19 311 LEU B CA 1
ATOM 5340 C C . LEU B 1 311 ? -11.992 16.219 -1.295 1 92.19 311 LEU B C 1
ATOM 5342 O O . LEU B 1 311 ? -12 17.406 -1.65 1 92.19 311 LEU B O 1
ATOM 5346 N N . PHE B 1 312 ? -11.672 15.859 -0.102 1 92.94 312 PHE B N 1
ATOM 5347 C CA . PHE B 1 312 ? -11.344 16.828 0.941 1 92.94 312 PHE B CA 1
ATOM 5348 C C . PHE B 1 312 ? -10.016 17.5 0.652 1 92.94 312 PHE B C 1
ATOM 5350 O O . PHE B 1 312 ? -9.906 18.734 0.748 1 92.94 312 PHE B O 1
ATOM 5357 N N . LEU B 1 313 ? -9.07 16.75 0.205 1 91.5 313 LEU B N 1
ATOM 5358 C CA . LEU B 1 313 ? -7.723 17.266 -0.034 1 91.5 313 LEU B CA 1
ATOM 5359 C C . LEU B 1 313 ? -7.688 18.125 -1.291 1 91.5 313 LEU B C 1
ATOM 5361 O O . LEU B 1 313 ? -6.875 19.047 -1.392 1 91.5 313 LEU B O 1
ATOM 5365 N N . GLU B 1 314 ? -8.578 17.906 -2.162 1 91.62 314 GLU B N 1
ATOM 5366 C CA . GLU B 1 314 ? -8.562 18.562 -3.465 1 91.62 314 GLU B CA 1
ATOM 5367 C C . GLU B 1 314 ? -9.492 19.781 -3.482 1 91.62 314 GLU B C 1
ATOM 5369 O O . GLU B 1 314 ? -10.031 20.141 -4.531 1 91.62 314 GLU B O 1
ATOM 5374 N N . ALA B 1 315 ? -9.602 20.375 -2.416 1 92.75 315 ALA B N 1
ATOM 5375 C CA . ALA B 1 315 ? -10.539 21.484 -2.258 1 92.75 315 ALA B CA 1
ATOM 5376 C C . ALA B 1 315 ? -10.172 22.641 -3.184 1 92.75 315 ALA B C 1
ATOM 5378 O O . ALA B 1 315 ? -11.055 23.359 -3.67 1 92.75 315 ALA B O 1
ATOM 5379 N N . SER B 1 316 ? -8.922 22.828 -3.467 1 92.12 316 SER B N 1
ATOM 5380 C CA . SER B 1 316 ? -8.477 23.969 -4.273 1 92.12 316 SER B CA 1
ATOM 5381 C C . SER B 1 316 ? -8.938 23.828 -5.719 1 92.12 316 SER B C 1
ATOM 5383 O O . SER B 1 316 ? -8.898 24.797 -6.484 1 92.12 316 SER B O 1
ATOM 5385 N N . TYR B 1 317 ? -9.391 22.672 -6.086 1 91.5 317 TYR B N 1
ATOM 5386 C CA . TYR B 1 317 ? -9.812 22.422 -7.461 1 91.5 317 TYR B CA 1
ATOM 5387 C C . TYR B 1 317 ? -11.312 22.609 -7.613 1 91.5 317 TYR B C 1
ATOM 5389 O O . TYR B 1 317 ? -11.859 22.453 -8.711 1 91.5 317 TYR B O 1
ATOM 5397 N N . ARG B 1 318 ? -11.992 23.031 -6.578 1 93.12 318 ARG B N 1
ATOM 5398 C CA . ARG B 1 318 ? -13.445 23.203 -6.602 1 93.12 318 ARG B CA 1
ATOM 5399 C C . ARG B 1 318 ? -13.836 24.531 -7.25 1 93.12 318 ARG B C 1
ATOM 5401 O O . ARG B 1 318 ? -13.211 25.562 -6.992 1 93.12 318 ARG B O 1
ATOM 5408 N N . ASN B 1 319 ? -14.844 24.406 -8.062 1 93 319 ASN B N 1
ATOM 5409 C CA . ASN B 1 319 ? -15.555 25.562 -8.586 1 93 319 ASN B CA 1
ATOM 5410 C C . ASN B 1 319 ? -17.031 25.516 -8.227 1 93 319 ASN B C 1
ATOM 5412 O O . ASN B 1 319 ? -17.703 24.5 -8.43 1 93 319 ASN B O 1
ATOM 5416 N N . VAL B 1 320 ? -17.484 26.641 -7.695 1 94.5 320 VAL B N 1
ATOM 5417 C CA . VAL B 1 320 ? -18.875 26.719 -7.273 1 94.5 320 VAL B CA 1
ATOM 5418 C C . VAL B 1 320 ? -19.656 27.625 -8.234 1 94.5 320 VAL B C 1
ATOM 5420 O O . VAL B 1 320 ? -19.25 28.75 -8.508 1 94.5 320 VAL B O 1
ATOM 5423 N N . THR B 1 321 ? -20.734 27.062 -8.773 1 96.44 321 THR B N 1
ATOM 5424 C CA . THR B 1 321 ? -21.625 27.828 -9.648 1 96.44 321 THR B CA 1
ATOM 5425 C C . THR B 1 321 ? -23.047 27.875 -9.078 1 96.44 321 THR B C 1
ATOM 5427 O O . THR B 1 321 ? -23.656 26.828 -8.82 1 96.44 321 THR B O 1
ATOM 5430 N N . TYR B 1 322 ? -23.531 29.094 -8.945 1 96.38 322 TYR B N 1
ATOM 5431 C CA . TYR B 1 322 ? -24.906 29.25 -8.492 1 96.38 322 TYR B CA 1
ATOM 5432 C C . TYR B 1 322 ? -25.891 29.062 -9.641 1 96.38 322 TYR B C 1
ATOM 5434 O O . TYR B 1 322 ? -25.828 29.781 -10.641 1 96.38 322 TYR B O 1
ATOM 5442 N N . LEU B 1 323 ? -26.719 28.047 -9.508 1 96.62 323 LEU B N 1
ATOM 5443 C CA . LEU B 1 323 ? -27.766 27.797 -10.484 1 96.62 323 LEU B CA 1
ATOM 5444 C C . LEU B 1 323 ? -29.031 28.594 -10.156 1 96.62 323 LEU B C 1
ATOM 5446 O O . LEU B 1 323 ? -29.781 28.969 -11.055 1 96.62 323 LEU B O 1
ATOM 5450 N N . SER B 1 324 ? -29.281 28.812 -8.883 1 96.06 324 SER B N 1
ATOM 5451 C CA . SER B 1 324 ? -30.297 29.672 -8.305 1 96.06 324 SER B CA 1
ATOM 5452 C C . SER B 1 324 ? -29.891 30.188 -6.934 1 96.06 324 SER B C 1
ATOM 5454 O O . SER B 1 324 ? -28.75 30 -6.512 1 96.06 324 SER B O 1
ATOM 5456 N N . GLU B 1 325 ? -30.812 30.875 -6.316 1 93.5 325 GLU B N 1
ATOM 5457 C CA . GLU B 1 325 ? -30.531 31.391 -4.977 1 93.5 325 GLU B CA 1
ATOM 5458 C C . GLU B 1 325 ? -30.422 30.25 -3.963 1 93.5 325 GLU B C 1
ATOM 5460 O O . GLU B 1 325 ? -29.797 30.406 -2.91 1 93.5 325 GLU B O 1
ATOM 5465 N N . SER B 1 326 ? -30.984 29.141 -4.312 1 94.25 326 SER B N 1
ATOM 5466 C CA . SER B 1 326 ? -31.047 28.047 -3.344 1 94.25 326 SER B CA 1
ATOM 5467 C C . SER B 1 326 ? -30.438 26.766 -3.906 1 94.25 326 SER B C 1
ATOM 5469 O O . SER B 1 326 ? -30.625 25.688 -3.35 1 94.25 326 SER B O 1
ATOM 5471 N N . GLU B 1 327 ? -29.766 26.891 -5.059 1 95.5 327 GLU B N 1
ATOM 5472 C CA . GLU B 1 327 ? -29.125 25.734 -5.688 1 95.5 327 GLU B CA 1
ATOM 5473 C C . GLU B 1 327 ? -27.75 26.094 -6.242 1 95.5 327 GLU B C 1
ATOM 5475 O O . GLU B 1 327 ? -27.609 27.078 -6.973 1 95.5 327 GLU B O 1
ATOM 5480 N N . VAL B 1 328 ? -26.766 25.219 -5.855 1 96.62 328 VAL B N 1
ATOM 5481 C CA . VAL B 1 328 ? -25.422 25.453 -6.375 1 96.62 328 VAL B CA 1
ATOM 5482 C C . VAL B 1 328 ? -24.844 24.141 -6.895 1 96.62 328 VAL B C 1
ATOM 5484 O O . VAL B 1 328 ? -25.25 23.062 -6.457 1 96.62 328 VAL B O 1
ATOM 5487 N N . GLU B 1 329 ? -24 24.297 -7.84 1 96.56 329 GLU B N 1
ATOM 5488 C CA . GLU B 1 329 ? -23.188 23.188 -8.359 1 96.56 329 GLU B CA 1
ATOM 5489 C C . GLU B 1 329 ? -21.734 23.344 -7.961 1 96.56 329 GLU B C 1
ATOM 5491 O O . GLU B 1 329 ? -21.141 24.422 -8.109 1 96.56 329 GLU B O 1
ATOM 5496 N N . ILE B 1 330 ? -21.219 22.281 -7.355 1 95.69 330 ILE B N 1
ATOM 5497 C CA . ILE B 1 330 ? -19.797 22.203 -7.043 1 95.69 330 ILE B CA 1
ATOM 5498 C C . ILE B 1 330 ? -19.109 21.234 -7.996 1 95.69 330 ILE B C 1
ATOM 5500 O O . ILE B 1 330 ? -19.438 20.047 -8.023 1 95.69 330 ILE B O 1
ATOM 5504 N N . ARG B 1 331 ? -18.141 21.797 -8.719 1 94.69 331 ARG B N 1
ATOM 5505 C CA . ARG B 1 331 ? -17.438 21 -9.719 1 94.69 331 ARG B CA 1
ATOM 5506 C C . ARG B 1 331 ? -15.93 20.984 -9.445 1 94.69 331 ARG B C 1
ATOM 5508 O O . ARG B 1 331 ? -15.328 22.031 -9.188 1 94.69 331 ARG B O 1
ATOM 5515 N N . TYR B 1 332 ? -15.398 19.688 -9.391 1 92.94 332 TYR B N 1
ATOM 5516 C CA . TYR B 1 332 ? -13.953 19.547 -9.336 1 92.94 332 TYR B CA 1
ATOM 5517 C C . TYR B 1 332 ? -13.344 19.578 -10.734 1 92.94 332 TYR B C 1
ATOM 5519 O O . TYR B 1 332 ? -13.617 18.703 -11.555 1 92.94 332 TYR B O 1
ATOM 5527 N N . GLN B 1 333 ? -12.531 20.562 -10.938 1 87.12 333 GLN B N 1
ATOM 5528 C CA . GLN B 1 333 ? -11.898 20.734 -12.242 1 87.12 333 GLN B CA 1
ATOM 5529 C C . GLN B 1 333 ? -10.375 20.766 -12.109 1 87.12 333 GLN B C 1
ATOM 5531 O O . GLN B 1 333 ? -9.812 21.656 -11.477 1 87.12 333 GLN B O 1
ATOM 5536 N N . TYR B 1 334 ? -9.625 19.766 -12.641 1 78.88 334 TYR B N 1
ATOM 5537 C CA . TYR B 1 334 ? -8.188 19.562 -12.477 1 78.88 334 TYR B CA 1
ATOM 5538 C C . TYR B 1 334 ? -7.418 20.141 -13.656 1 78.88 334 TYR B C 1
ATOM 5540 O O . TYR B 1 334 ? -6.191 20.234 -13.617 1 78.88 334 TYR B O 1
ATOM 5548 N N . ASP B 1 335 ? -8.023 20.75 -14.539 1 74.69 335 ASP B N 1
ATOM 5549 C CA . ASP B 1 335 ? -7.402 21.281 -15.742 1 74.69 335 ASP B CA 1
ATOM 5550 C C . ASP B 1 335 ? -6.492 20.25 -16.406 1 74.69 335 ASP B C 1
ATOM 5552 O O . ASP B 1 335 ? -5.379 20.578 -16.828 1 74.69 335 ASP B O 1
ATOM 5556 N N . ARG B 1 336 ? -6.684 19.078 -16.234 1 69.12 336 ARG B N 1
ATOM 5557 C CA . ARG B 1 336 ? -5.934 18 -16.859 1 69.12 336 ARG B CA 1
ATOM 5558 C C . ARG B 1 336 ? -6.812 17.219 -17.828 1 69.12 336 ARG B C 1
ATOM 5560 O O . ARG B 1 336 ? -7.988 16.969 -17.547 1 69.12 336 ARG B O 1
ATOM 5567 N N . GLU B 1 337 ? -6.184 17 -18.953 1 62.09 337 GLU B N 1
ATOM 5568 C CA . GLU B 1 337 ? -6.914 16.234 -19.969 1 62.09 337 GLU B CA 1
ATOM 5569 C C . GLU B 1 337 ? -7.234 14.836 -19.484 1 62.09 337 GLU B C 1
ATOM 5571 O O . GLU B 1 337 ? -6.43 14.219 -18.781 1 62.09 337 GLU B O 1
ATOM 5576 N N . SER B 1 338 ? -8.375 14.344 -19.609 1 60.28 338 SER B N 1
ATOM 5577 C CA . SER B 1 338 ? -8.773 12.953 -19.422 1 60.28 338 SER B CA 1
ATOM 5578 C C . SER B 1 338 ? -9.133 12.672 -17.953 1 60.28 338 SER B C 1
ATOM 5580 O O . SER B 1 338 ? -9.367 11.523 -17.578 1 60.28 338 SER B O 1
ATOM 5582 N N . VAL B 1 339 ? -8.898 13.766 -17.141 1 66.25 339 VAL B N 1
ATOM 5583 C CA . VAL B 1 339 ? -9.352 13.516 -15.766 1 66.25 339 VAL B CA 1
ATOM 5584 C C . VAL B 1 339 ? -10.836 13.852 -15.641 1 66.25 339 VAL B C 1
ATOM 5586 O O . VAL B 1 339 ? -11.266 14.93 -16.062 1 66.25 339 VAL B O 1
ATOM 5589 N N . GLY B 1 340 ? -11.531 12.906 -15.195 1 71.44 340 GLY B N 1
ATOM 5590 C CA . GLY B 1 340 ? -12.953 13.102 -15 1 71.44 340 GLY B CA 1
ATOM 5591 C C . GLY B 1 340 ? -13.281 14.117 -13.93 1 71.44 340 GLY B C 1
ATOM 5592 O O . GLY B 1 340 ? -12.516 14.281 -12.969 1 71.44 340 GLY B O 1
ATOM 5593 N N . GLU B 1 341 ? -14.32 14.852 -14.234 1 83.88 341 GLU B N 1
ATOM 5594 C CA . GLU B 1 341 ? -14.812 15.836 -13.273 1 83.88 341 GLU B CA 1
ATOM 5595 C C . GLU B 1 341 ? -15.82 15.211 -12.305 1 83.88 341 GLU B C 1
ATOM 5597 O O . GLU B 1 341 ? -16.516 14.258 -12.664 1 83.88 341 GLU B O 1
ATOM 5602 N N . TYR B 1 342 ? -15.742 15.672 -11.055 1 89.88 342 TYR B N 1
ATOM 5603 C CA . TYR B 1 342 ? -16.766 15.352 -10.07 1 89.88 342 TYR B CA 1
ATOM 5604 C C . TYR B 1 342 ? -17.719 16.531 -9.867 1 89.88 342 TYR B C 1
ATOM 5606 O O . TYR B 1 342 ? -17.281 17.656 -9.703 1 89.88 342 TYR B O 1
ATOM 5614 N N . VAL B 1 343 ? -19.031 16.156 -9.953 1 93.19 343 VAL B N 1
ATOM 5615 C CA . VAL B 1 343 ? -20.031 17.203 -9.828 1 93.19 343 VAL B CA 1
ATOM 5616 C C . VAL B 1 343 ? -20.984 16.875 -8.68 1 93.19 343 VAL B C 1
ATOM 5618 O O . VAL B 1 343 ? -21.469 15.758 -8.578 1 93.19 343 VAL B O 1
ATOM 5621 N N . PHE B 1 344 ? -21.156 17.891 -7.859 1 94.56 344 PHE B N 1
ATOM 5622 C CA . PHE B 1 344 ? -22.094 17.781 -6.734 1 94.56 344 PHE B CA 1
ATOM 5623 C C . PHE B 1 344 ? -23.062 18.969 -6.723 1 94.56 344 PHE B C 1
ATOM 5625 O O . PHE B 1 344 ? -22.734 20.047 -7.211 1 94.56 344 PHE B O 1
ATOM 5632 N N . LYS B 1 345 ? -24.25 18.719 -6.148 1 94.5 345 LYS B N 1
ATOM 5633 C CA . LYS B 1 345 ? -25.234 19.781 -6.004 1 94.5 345 LYS B CA 1
ATOM 5634 C C . LYS B 1 345 ? -25.578 20 -4.535 1 94.5 345 LYS B C 1
ATOM 5636 O O . LYS B 1 345 ? -25.703 19.047 -3.768 1 94.5 345 LYS B O 1
ATOM 5641 N N . MET B 1 346 ? -25.656 21.266 -4.246 1 94.5 346 MET B N 1
ATOM 5642 C CA . MET B 1 346 ? -26.109 21.656 -2.91 1 94.5 346 MET B CA 1
ATOM 5643 C C . MET B 1 346 ? -27.391 22.469 -2.984 1 94.5 346 MET B C 1
ATOM 5645 O O . MET B 1 346 ? -27.609 23.203 -3.945 1 94.5 346 MET B O 1
ATOM 5649 N N . TYR B 1 347 ? -28.203 22.281 -1.913 1 94 347 TYR B N 1
ATOM 5650 C CA . TYR B 1 347 ? -29.484 22.984 -1.807 1 94 347 TYR B CA 1
ATOM 5651 C C . TYR B 1 347 ? -29.609 23.688 -0.462 1 94 347 TYR B C 1
ATOM 5653 O O . TYR B 1 347 ? -29.203 23.141 0.571 1 94 347 TYR B O 1
ATOM 5661 N N . LYS B 1 348 ? -30.109 24.859 -0.58 1 92.12 348 LYS B N 1
ATOM 5662 C CA . LYS B 1 348 ? -30.328 25.625 0.646 1 92.12 348 LYS B CA 1
ATOM 5663 C C . LYS B 1 348 ? -31.672 25.281 1.277 1 92.12 348 LYS B C 1
ATOM 5665 O O . LYS B 1 348 ? -32.719 25.344 0.611 1 92.12 348 LYS B O 1
ATOM 5670 N N . ASP B 1 349 ? -31.594 24.875 2.486 1 88.69 349 ASP B N 1
ATOM 5671 C CA . ASP B 1 349 ? -32.844 24.594 3.176 1 88.69 349 ASP B CA 1
ATOM 5672 C C . ASP B 1 349 ? -33.5 25.875 3.707 1 88.69 349 ASP B C 1
ATOM 5674 O O . ASP B 1 349 ? -32.906 26.953 3.623 1 88.69 349 ASP B O 1
ATOM 5678 N N . PRO B 1 350 ? -34.688 25.781 4.223 1 87.12 350 PRO B N 1
ATOM 5679 C CA . PRO B 1 350 ? -35.406 26.969 4.66 1 87.12 350 PRO B CA 1
ATOM 5680 C C . PRO B 1 350 ? -34.688 27.719 5.789 1 87.12 350 PRO B C 1
ATOM 5682 O O . PRO B 1 350 ? -34.938 28.906 5.992 1 87.12 350 PRO B O 1
ATOM 5685 N N . THR B 1 351 ? -33.812 27.062 6.488 1 85.06 351 THR B N 1
ATOM 5686 C CA . THR B 1 351 ? -33.094 27.688 7.602 1 85.06 351 THR B CA 1
ATOM 5687 C C . THR B 1 351 ? -31.797 28.328 7.121 1 85.06 351 THR B C 1
ATOM 5689 O O . THR B 1 351 ? -31.094 28.984 7.898 1 85.06 351 THR B O 1
ATOM 5692 N N . GLY B 1 352 ? -31.516 28.172 5.883 1 85.69 352 GLY B N 1
ATOM 5693 C CA . GLY B 1 352 ? -30.328 28.812 5.324 1 85.69 352 GLY B CA 1
ATOM 5694 C C . GLY B 1 352 ? -29.125 27.891 5.266 1 85.69 352 GLY B C 1
ATOM 5695 O O . GLY B 1 352 ? -28.047 28.281 4.828 1 85.69 352 GLY B O 1
ATOM 5696 N N . ILE B 1 353 ? -29.328 26.641 5.645 1 87.75 353 ILE B N 1
ATOM 5697 C CA . ILE B 1 353 ? -28.25 25.656 5.648 1 87.75 353 ILE B CA 1
ATOM 5698 C C . ILE B 1 353 ? -28.156 25 4.277 1 87.75 353 ILE B C 1
ATOM 5700 O O . ILE B 1 353 ? -29.172 24.641 3.674 1 87.75 353 ILE B O 1
ATOM 5704 N N . TRP B 1 354 ? -26.953 24.984 3.791 1 90.94 354 TRP B N 1
ATOM 5705 C CA . TRP B 1 354 ? -26.719 24.281 2.529 1 90.94 354 TRP B CA 1
ATOM 5706 C C . TRP B 1 354 ? -26.5 22.797 2.76 1 90.94 354 TRP B C 1
ATOM 5708 O O . TRP B 1 354 ? -25.703 22.406 3.629 1 90.94 354 TRP B O 1
ATOM 5718 N N . GLN B 1 355 ? -27.172 21.953 2.018 1 91 355 GLN B N 1
ATOM 5719 C CA . GLN B 1 355 ? -27.109 20.5 2.096 1 91 355 GLN B CA 1
ATOM 5720 C C . GLN B 1 355 ? -26.75 19.891 0.741 1 91 355 GLN B C 1
ATOM 5722 O O . GLN B 1 355 ? -27.156 20.422 -0.301 1 91 355 GLN B O 1
ATOM 5727 N N . TRP B 1 356 ? -25.891 18.859 0.828 1 89.31 356 TRP B N 1
ATOM 5728 C CA . TRP B 1 356 ? -25.688 18.203 -0.455 1 89.31 356 TRP B CA 1
ATOM 5729 C C . TRP B 1 356 ? -26.891 17.344 -0.831 1 89.31 356 TRP B C 1
ATOM 5731 O O . TRP B 1 356 ? -27.594 16.828 0.044 1 89.31 356 TRP B O 1
ATOM 5741 N N . GLY B 1 357 ? -27.234 17.328 -2.084 1 83.94 357 GLY B N 1
ATOM 5742 C CA . GLY B 1 357 ? -28.344 16.516 -2.568 1 83.94 357 GLY B CA 1
ATOM 5743 C C . GLY B 1 357 ? -28.281 16.25 -4.062 1 83.94 357 GLY B C 1
ATOM 5744 O O . GLY B 1 357 ? -27.344 16.672 -4.73 1 83.94 357 GLY B O 1
ATOM 5745 N N . MET B 1 358 ? -29.016 15.195 -4.566 1 73.12 358 MET B N 1
ATOM 5746 C CA . MET B 1 358 ? -29.172 14.906 -5.992 1 73.12 358 MET B CA 1
ATOM 5747 C C . MET B 1 358 ? -30.391 15.609 -6.566 1 73.12 358 MET B C 1
ATOM 5749 O O . MET B 1 358 ? -31.375 15.844 -5.859 1 73.12 358 MET B O 1
#

pLDDT: mean 74.85, std 25.94, range [17.73, 97.12]

Sequence (716 aa):
MDPFKKQLDEMMGDTRLQESRIKQRVKSELTPTPRKQKRSWHVQLVTAAVAAVAVFLFMTAVPFTQNSGNEGRGAPYDPLDDLAEIATLQKKKQLSTIDYDSFAQLPVLEQLSDLQYVDKETFTLAGKKGLYHTVIERQENLFDEAVYEAGDVVRTMTNTSSHLPIYENAYYEVVAVPGDRVVLQDGKLTVNGKPVRSELKELYEENGNTIAGGYDQLLNAREYFLVNHFPAENTMQAGTITAVHKIYGEVVALAEQSTTASIYFGLENDYSPEQYFDLYLYDQIFGDGSISERLTASDIPFPHSNRLGELFLEASYRNVTYLSESEVEIRYQYDRESVGEYVFKMYKDPTGIWQWGMMDPFKKQLDEMMGDTRLQESRIKQRVKSELTPTPRKQKRSWHVQLVTAAVAAVAVFLFMTAVPFTQNSGNEGRGAPYDPLDDLAEIATLQKKKQLSTIDYDSFAQLPVLEQLSDLQYVDKETFTLAGKKGLYHTVIERQENLFDEAVYEAGDVVRTMTNTSSHLPIYENAYYEVVAVPGDRVVLQDGKLTVNGKPVRSELKELYEENGNTIAGGYDQLLNAREYFLVNHFPAENTMQAGTITAVHKIYGEVVALAEQSTTASIYFGLENDYSPEQYFDLYLYDQIFGDGSISERLTASDIPFPHSNRLGELFLEASYRNVTYLSESEVEIRYQYDRESVGEYVFKMYKDPTGIWQWGM

InterPro domains:
  IPR019533 Peptidase S26 [PF10502] (173-208)

Secondary structure (DSSP, 8-state):
--HHHHHHHHHS---SGGGGGGSGGGS-----------------GGGGGGGGGGG--------------SSS--PPP-THHHHHHHHHHHHTT-SB---GGGGTTSPBPSS--TTEEE-S--B--TT--S-EEEEEEPPTTTTTS----TT-EEEE-S--S-SS---SS-EEEEEE-TT-EEEEETTEEEETTEE---HHHHHHHHTT-EEE--EEEE--TTEEEEEESSBPTT-EEE-EEEEGGGEEEEEEEEEEHHHHIIIII-TTS---HHHHHHHHHHHHHHS-SHHHHHTB-SSSPPTTGGGHHHHHHTGGGEEEEESSSSEEEEEE----TTPPPEEEEEEE-TTS-EEEE-/--HHHHHHHHHS---SGGGGGGGGGGGSTT----------------SSTTGGGTT--------------SSS--PPP-THHHHHHHHHHHHTT-SB---GGGGTTSPBPSS--TTEEEEEEEEE-TT--SEEEEEEEPPTTTTTS----TT-EEEE-S----SS---SS-EEEEEE-TT-EEEEETTEEEETTEE---HHHHHHHHTT-EEE--EEEE--TTEEEEEESSBPTT-EEE-EEEEGGGEEEEEEEEEEHHHHIIIII-TTS---HHHHHHHHHHHHHHS-SHHHHHTB-SSSPPTTGGGHHHHHHTGGGEEEEESSSSEEEEEE----TTPPPEEEEEEE-TTS-EEEE-

Solvent-accessible surface area (backbone atoms only — not comparable to full-atom values): 41733 Å² total; per-residue (Å²): 131,68,76,74,64,56,65,58,54,72,69,53,63,87,68,67,69,79,62,62,76,70,63,66,80,73,68,65,95,64,80,79,78,93,83,87,84,89,84,86,79,88,69,72,81,71,65,69,74,61,68,71,66,71,70,76,76,77,78,72,76,65,73,75,74,71,64,62,37,53,53,44,71,55,84,44,36,55,57,75,79,49,41,63,59,44,50,54,36,51,74,66,61,48,49,54,48,82,58,65,53,78,54,66,83,44,54,73,46,82,71,72,56,94,50,40,46,71,47,87,63,70,44,65,42,88,99,46,87,65,46,31,22,47,23,29,34,39,52,64,58,60,89,78,44,86,74,69,52,67,70,40,42,30,39,31,62,58,88,60,79,36,87,50,92,69,75,64,62,36,57,25,26,30,68,38,39,53,14,31,22,39,37,28,52,91,52,43,52,26,47,33,64,33,67,67,84,46,74,62,54,52,49,29,58,74,40,52,33,44,44,44,62,60,43,40,32,52,26,30,51,50,24,30,33,33,35,68,62,32,57,19,70,61,25,70,41,54,58,32,59,36,51,48,87,51,47,64,21,34,64,69,30,29,28,45,53,91,48,37,42,79,68,75,70,39,87,85,57,96,62,52,64,66,53,40,52,48,44,33,41,45,21,63,72,77,49,88,35,65,64,27,59,71,30,46,70,49,96,61,77,72,81,63,69,90,40,45,66,54,58,55,53,46,51,75,33,56,41,80,42,75,79,49,98,48,32,34,39,41,34,41,55,82,90,47,89,90,58,80,68,52,79,44,35,35,35,47,43,98,88,65,48,48,14,43,38,133,130,69,76,72,67,56,64,58,56,73,68,56,64,88,75,67,73,80,66,65,71,73,66,68,71,76,63,68,86,64,82,73,74,87,96,87,86,86,81,74,78,84,68,67,78,67,69,77,83,56,70,84,62,69,77,74,72,73,74,66,72,60,70,72,71,69,64,64,35,57,53,42,71,54,84,44,36,52,57,76,79,48,41,63,60,41,50,53,36,52,75,65,63,48,48,53,48,82,59,66,55,77,54,67,82,44,54,74,45,79,69,69,56,94,52,40,47,72,47,85,64,70,43,65,41,85,98,48,86,67,45,32,22,47,23,30,34,40,52,66,58,60,87,77,45,86,74,71,53,66,71,40,44,29,38,33,67,48,90,58,76,39,88,51,87,68,75,58,59,36,54,24,26,30,67,40,39,53,13,30,23,40,36,29,51,91,50,44,53,26,47,31,64,34,69,67,82,46,74,62,53,52,50,29,58,75,40,54,32,44,42,45,63,60,43,41,32,52,28,30,51,50,23,30,34,32,34,69,62,31,57,19,69,61,24,70,40,52,57,31,59,36,52,48,88,53,47,66,20,35,64,66,30,30,28,43,53,91,45,38,42,80,59,73,65,43,83,81,56,95,63,53,62,66,55,38,52,48,47,33,41,46,20,62,72,76,49,88,34,67,64,28,58,72,31,48,68,48,97,61,75,71,81,63,70,90,37,45,67,55,58,56,54,46,51,76,34,56,42,81,44,75,79,49,98,47,32,34,37,40,33,39,56,80,89,45,89,92,58,81,67,50,78,46,35,34,35,46,44,96,86,65,49,48,14,45,39,133

Organism: NCBI:txid1224748

Foldseek 3Di:
DPVVPPVVPVVPPDPPPVPPPVPPPPDDPPDDDDDDDDDDDDDDDPPPPPPPPPPPPPPPCPPPPPPPPVDDDDDDDDVVVCQVQQVVCVVVVQFFDDDCQVQVPFAADLADDLQKDWAPDWDDYPPDDAIKTFIFGFFDPLQNDWTDDAQFWFFFADDFPDPHDADHRAIKGFQDTAFWWWFADPQFIDINRHGGDDPQVVVCVVLLEGEDDGDTDHHHHQWTKIWGSGTRGNYYTYIGIGGSLRTQGTGRHMYGPVSNCAYQNPLPDLDDLLNLVLSLLCCLRRNDNPSVVVQADDPDDDPPSVCSSVCNSQSNQWDWADPDPFKIKIKRDPVDPPDDIDIWMWGQDPVRHIHTDD/DPVVVVVVPVVPPDPPDPPPDVPPDPPDPPDPDDDDDDPDDDPPPDDDVPDPPPDPPPPVCPPPPPPPPVDDDDDDDDVVVCQVQQVVCVVVVQWFDDDCQVCVPFAADLEDDLQKDWAPDWDDYPPDDAIKTFIFGFFDPLQNDWTDDAQFWFFFAADFPDPHDADGRAIKGFQDTAFWWWFADPQFIDINRHGGDDPQVVVCVVLLETEDDGDTDHHHHQWTKIWGSGTHGNYYTYIGIGGSLRTQGTGRHMYGPVSNCVYQNVLLDLDDLLSLVLSLLCCLVRNDNPSVVVQADDPDDDPPSVCSSVCNSQSNQWDWADPDPFKIKIKRDPVDPPDDIDIWMWGQDPSRGIHTDD

Radius of gyration: 36.27 Å; Cα contacts (8 Å, |Δi|>4): 1244; chains: 2; bounding box: 113×86×120 Å

Nearest PDB structures (foldseek):
  4znb-assembly1_A  TM=7.416E-01  e=1.214E+00  Bacteroides fragilis
  2frs-assembly2_B  TM=6.689E-01  e=4.898E+00  Homo sapiens
  3fa9-assembly2_B  TM=6.714E-01  e=4.898E+00  Homo sapiens
  3fek-assembly2_B  TM=2.636E-01  e=5.831E+00  Homo sapiens
  4znb-assembly1_A  TM=7.438E-01  e=1.407E+00  Bacteroides fragilis